Protein AF-A0A965KI05-F1 (afdb_monomer)

Foldseek 3Di:
DAEAEEDQADEAEDEDEADADAFAEEEHEYEAAQRFEYEYEYAADDCCDHLNLCWALFFDRRVHAYEYEYAQFPDDGDGRYYFYFYNHPPFTAFFFFWFDAALAQLHTFSQSYFYYNHRPDPHDATWHAGGGRGDRGTIDHRDPSNADDELDAAESGAYEDADAEREDPAAYEYQEYEYHPQYEYEYEAQHEYEHRRLHYAYAAPYAYEYAHEEDEYASNHIAHEYEPLDEYEYLHAYHHASAAPRLHHREEYAHAYEYEQAANAHPDPPCRLVGEHHRAHEYGFRAHEYEYRRAECSDPAAHHYFFAQHGEYAQQQHEHHYAAYAGPDQAARGGEEYEHPHHAYEYEYAYEPDEHEANYEYAERYEYEYHYEEEYEYAYDYHHQEAYEYYYHEYEDAHHAAPQNYQAYEYANYEYEDDPAPHPDDDPHRYHPNHYYHHHNYHYYYHHHD

Mean predicted aligned error: 5.07 Å

Secondary structure (DSSP, 8-state):
-EEEE--SSS-EEEEE------SSEEEEEEE-BTTB-EEEEE---BTTBGGGGGG-SSS-----EEEEEETTTTSPS-TT-EEEEE--TTTSEEPBS--BPTTSTTB-BEEEEEEESSSS---SEEEE-SSSSEE-S--EEPPGGGS-STT---TT-EEEE-SSEEEE-S-B--SEEEE-TT-EEEEEEEEEE--SS-EEEE-TT-EEEEEEEEEEEETTSPPEEEEESSEEEE-SEEEEE--TTTT-EEEEEESSSEEEEEPPPPSSTT-TT------BSEEEE-SEEEEEESSTTSSPTTEEEEEBTTEEEE-TT-EEEEEEEE-S--STT-B-EEE-SSS-EEEEEEE-SS-EEE-SEEEESEEEEEEESSPEEE-S--EE-S-EEEESSEEEEETT--BTT-S-EEEES-EEEEE-SSSS---S--B-TTS-EEEES-EEEEE---

Sequence (450 aa):
NINLFGNESVAVTETFAIPTLNRGYSVFTVTAKAGAPANLLFTNSSQGTGFAAAQNNSTGPTGVSVLFRGTNLGQAAGNGVATISDTGPTNGFLFNGQGGANGTSTKGILPWALVDATVTGSGTSFATGDGTTFTSAILRPLAAGEYGTANAFAVNTNVLLNSGTTTVAAGVNPNSITIDSSAGLTIGSLQQVSLSSGGILVRSGSTSTIAGGVINQTSGFSPLNIWTLGNLTIGSTFNGGNGTSNAAVGFVKAGDGTLTLSTPTSGIAGLTAMGVNTMSGQTVINGGTLKLNGGTNTLAANNYLEVGLGGSLDLNGTSQYVFGLFTDGAVAGAGGTITSSAGTGNLVVNQDNTGRNWAGTISGSVNFTRSGQSTLTVYSPQTYTGATLLNAGTTTLRDAAKISGTSSIDLNYATLTLDNNVGTTDLADRVNDAAPIALRGATFNFTGRA

Structure (mmCIF, N/CA/C/O backbone):
data_AF-A0A965KI05-F1
#
_entry.id   AF-A0A965KI05-F1
#
loop_
_atom_site.group_PDB
_atom_site.id
_atom_site.type_symbol
_atom_site.label_atom_id
_atom_site.label_alt_id
_atom_site.label_comp_id
_atom_site.label_asym_id
_atom_site.label_entity_id
_atom_site.label_seq_id
_atom_site.pdbx_PDB_ins_code
_atom_site.Cartn_x
_atom_site.Cartn_y
_atom_site.Cartn_z
_atom_site.occupancy
_atom_site.B_iso_or_equiv
_atom_site.auth_seq_id
_atom_site.auth_comp_id
_atom_site.auth_asym_id
_atom_site.auth_atom_id
_atom_site.pdbx_PDB_model_num
ATOM 1 N N . ASN A 1 1 ? 1.522 -15.890 -3.609 1.00 90.12 1 ASN A N 1
ATOM 2 C CA . ASN A 1 1 ? 2.816 -16.035 -4.316 1.00 90.12 1 ASN A CA 1
ATOM 3 C C . ASN A 1 1 ? 2.736 -17.165 -5.321 1.00 90.12 1 ASN A C 1
ATOM 5 O O . ASN A 1 1 ? 2.170 -18.198 -4.989 1.00 90.12 1 ASN A O 1
ATOM 9 N N . ILE A 1 2 ? 3.302 -16.973 -6.512 1.00 92.31 2 ILE A N 1
ATOM 10 C CA . ILE A 1 2 ? 3.438 -17.996 -7.559 1.00 92.31 2 ILE A CA 1
ATOM 11 C C . ILE A 1 2 ? 4.925 -18.182 -7.854 1.00 92.31 2 ILE A C 1
ATOM 13 O O . ILE A 1 2 ? 5.647 -17.200 -8.018 1.00 92.31 2 ILE A O 1
ATOM 17 N N . ASN A 1 3 ? 5.377 -19.435 -7.912 1.00 96.81 3 ASN A N 1
ATOM 18 C CA . ASN A 1 3 ? 6.750 -19.790 -8.258 1.00 96.81 3 ASN A CA 1
ATOM 19 C C . ASN A 1 3 ? 6.729 -20.798 -9.408 1.00 96.81 3 ASN A C 1
ATOM 21 O O . ASN A 1 3 ? 6.252 -21.917 -9.230 1.00 96.81 3 ASN A O 1
ATOM 25 N N . LEU A 1 4 ? 7.248 -20.400 -10.567 1.00 97.75 4 LEU A N 1
ATOM 26 C CA . LEU A 1 4 ? 7.438 -21.273 -11.721 1.00 97.75 4 LEU A CA 1
ATOM 27 C C . LEU A 1 4 ? 8.923 -21.606 -11.849 1.00 97.75 4 LEU A C 1
ATOM 29 O O . LEU A 1 4 ? 9.754 -20.706 -11.982 1.00 97.75 4 LEU A O 1
ATOM 33 N N . PHE A 1 5 ? 9.257 -22.892 -11.829 1.00 97.88 5 PHE A N 1
ATOM 34 C CA . PHE A 1 5 ? 10.624 -23.372 -12.008 1.00 97.88 5 PHE A CA 1
ATOM 35 C C . PHE A 1 5 ? 10.773 -24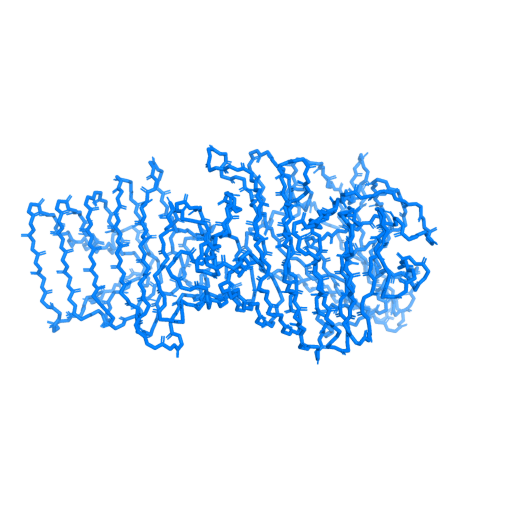.005 -13.392 1.00 97.88 5 PHE A C 1
ATOM 37 O O . PHE A 1 5 ? 10.074 -24.956 -13.730 1.00 97.88 5 PHE A O 1
ATOM 44 N N . GLY A 1 6 ? 11.680 -23.451 -14.192 1.00 96.56 6 GLY A N 1
ATOM 45 C CA . GLY A 1 6 ? 12.034 -23.945 -15.516 1.00 96.56 6 GLY A CA 1
ATOM 46 C C . GLY A 1 6 ? 12.853 -25.234 -15.480 1.00 96.56 6 GLY A C 1
ATOM 47 O O . GLY A 1 6 ? 13.275 -25.712 -14.425 1.00 96.56 6 GLY A O 1
ATOM 48 N N . ASN A 1 7 ? 13.116 -25.769 -16.669 1.00 96.25 7 ASN A N 1
ATOM 49 C CA . ASN A 1 7 ? 13.868 -26.999 -16.892 1.00 96.25 7 ASN A CA 1
ATOM 50 C C . ASN A 1 7 ? 15.165 -26.699 -17.668 1.00 96.25 7 ASN A C 1
ATOM 52 O O . ASN A 1 7 ? 15.206 -25.748 -18.437 1.00 96.25 7 ASN A O 1
ATOM 56 N N . GLU A 1 8 ? 16.225 -27.488 -17.472 1.00 96.75 8 GLU A N 1
ATOM 57 C CA . GLU A 1 8 ? 17.513 -27.280 -18.163 1.00 96.75 8 GLU A CA 1
ATOM 58 C C . GLU A 1 8 ? 17.476 -27.602 -19.665 1.00 96.75 8 GLU A C 1
ATOM 60 O O . GLU A 1 8 ? 18.323 -27.121 -20.404 1.00 96.75 8 GLU A O 1
ATOM 65 N N . SER A 1 9 ? 16.546 -28.435 -20.134 1.00 95.94 9 SER A N 1
ATOM 66 C CA . SER A 1 9 ? 16.576 -28.997 -21.494 1.00 95.94 9 SER A CA 1
ATOM 67 C C . SER A 1 9 ? 15.331 -28.699 -22.325 1.00 95.94 9 SER A C 1
ATOM 69 O O . SER A 1 9 ? 15.387 -28.794 -23.548 1.00 95.94 9 SER A O 1
ATOM 71 N N . VAL A 1 10 ? 14.206 -28.362 -21.691 1.00 96.81 10 VAL A N 1
ATOM 72 C CA . VAL A 1 10 ? 12.924 -28.139 -22.375 1.00 96.81 10 VAL A CA 1
ATOM 73 C C . VAL A 1 10 ? 12.319 -26.814 -21.934 1.00 96.81 10 VAL A C 1
ATOM 75 O O . VAL A 1 10 ? 12.342 -26.475 -20.753 1.00 96.81 10 VAL A O 1
ATOM 78 N N . ALA A 1 11 ? 11.748 -26.074 -22.885 1.00 97.19 11 ALA A N 1
ATOM 79 C CA . ALA A 1 11 ? 10.991 -24.868 -22.585 1.00 97.19 11 ALA A CA 1
ATOM 80 C C . ALA A 1 11 ? 9.791 -25.201 -21.686 1.00 97.19 11 ALA A C 1
ATOM 82 O O . ALA A 1 11 ? 8.966 -26.047 -22.029 1.00 97.19 11 ALA A O 1
ATOM 83 N N . VAL A 1 12 ? 9.674 -24.512 -20.553 1.00 98.00 12 VAL A N 1
ATOM 84 C CA . VAL A 1 12 ? 8.514 -24.635 -19.661 1.00 98.00 12 VAL A CA 1
ATOM 85 C C . VAL A 1 12 ? 7.576 -23.474 -19.941 1.00 98.00 12 VAL A C 1
ATOM 87 O O . VAL A 1 12 ? 8.007 -22.326 -19.926 1.00 98.00 12 VAL A O 1
ATOM 90 N N . THR A 1 13 ? 6.300 -23.752 -20.195 1.00 96.56 13 THR A N 1
ATOM 91 C CA . THR A 1 13 ? 5.268 -22.717 -20.320 1.00 96.56 13 THR A CA 1
ATOM 92 C C . THR A 1 13 ? 4.086 -23.099 -19.451 1.00 96.56 13 THR A C 1
ATOM 94 O O . THR A 1 13 ? 3.491 -24.149 -19.668 1.00 96.56 13 THR A O 1
ATOM 97 N N . GLU A 1 14 ? 3.761 -22.248 -18.484 1.00 95.56 14 GLU A N 1
ATOM 98 C CA . GLU A 1 14 ? 2.565 -22.380 -17.657 1.00 95.56 14 GLU A CA 1
ATOM 99 C C . GLU A 1 14 ? 1.555 -21.317 -18.071 1.00 95.56 14 GLU A C 1
ATOM 101 O O . GLU A 1 14 ? 1.920 -20.156 -18.273 1.00 95.56 14 GLU A O 1
ATOM 106 N N . THR A 1 15 ? 0.292 -21.717 -18.213 1.00 92.00 15 THR A N 1
ATOM 107 C CA . THR A 1 15 ? -0.763 -20.840 -18.721 1.00 92.00 15 THR A CA 1
ATOM 108 C C . THR A 1 15 ? -1.896 -20.746 -17.716 1.00 92.00 15 THR A C 1
ATOM 110 O O . THR A 1 15 ? -2.612 -21.716 -17.481 1.00 92.00 15 THR A O 1
ATOM 113 N N . PHE A 1 16 ? -2.108 -19.553 -17.168 1.00 84.38 16 PHE A N 1
ATOM 114 C CA . PHE A 1 16 ? -3.215 -19.276 -16.268 1.00 84.38 16 PHE A CA 1
ATOM 115 C C . PHE A 1 16 ? -4.306 -18.458 -16.963 1.00 84.38 16 PHE A C 1
ATOM 117 O O . PHE A 1 16 ? -4.055 -17.562 -17.777 1.00 84.38 16 PHE A O 1
ATOM 124 N N . ALA A 1 17 ? -5.552 -18.726 -16.576 1.00 80.25 17 ALA A N 1
ATOM 125 C CA . ALA A 1 17 ? -6.593 -17.712 -16.665 1.00 80.25 17 ALA A CA 1
ATOM 126 C C . ALA A 1 17 ? -6.275 -16.558 -15.690 1.00 80.25 17 ALA A C 1
ATOM 128 O O . ALA A 1 17 ? -5.308 -16.612 -14.930 1.00 80.25 17 ALA A O 1
ATOM 129 N N . ILE A 1 18 ? -7.086 -15.501 -15.697 1.00 71.50 18 ILE A N 1
ATOM 130 C CA . ILE A 1 18 ? -6.883 -14.347 -14.814 1.00 71.50 18 ILE A CA 1
ATOM 131 C C . ILE A 1 18 ? -6.844 -14.797 -13.340 1.00 71.50 18 ILE A C 1
ATOM 133 O O . ILE A 1 18 ? -7.847 -15.330 -12.856 1.00 71.50 18 ILE A O 1
ATOM 137 N N . PRO A 1 19 ? -5.755 -14.555 -12.588 1.00 74.06 19 PRO A N 1
ATOM 138 C CA . PRO A 1 19 ? -5.776 -14.778 -11.153 1.00 74.06 19 PRO A CA 1
ATOM 139 C C . PRO A 1 19 ? -6.626 -13.696 -10.474 1.00 74.06 19 PRO A C 1
ATOM 141 O O . PRO A 1 19 ? -6.437 -12.497 -10.696 1.00 74.06 19 PRO A O 1
ATOM 144 N N . THR A 1 20 ? -7.541 -14.114 -9.601 1.00 77.06 20 THR A N 1
ATOM 145 C CA . THR A 1 20 ? -8.181 -13.201 -8.648 1.00 77.06 20 THR A CA 1
ATOM 146 C C . THR A 1 20 ? -7.213 -12.971 -7.497 1.00 77.06 20 THR A C 1
ATOM 148 O O . THR A 1 20 ? -6.913 -13.894 -6.740 1.00 77.06 20 THR A O 1
ATOM 151 N N . LEU A 1 21 ? -6.709 -11.746 -7.378 1.00 81.00 21 LEU A N 1
ATOM 152 C CA . LEU A 1 21 ? -5.860 -11.332 -6.269 1.00 81.00 21 LEU A CA 1
ATOM 153 C C . LEU A 1 21 ? -6.670 -10.451 -5.319 1.00 81.00 21 LEU A C 1
ATOM 155 O O . LEU A 1 21 ? -7.290 -9.476 -5.747 1.00 81.00 21 LEU A O 1
ATOM 159 N N . ASN A 1 22 ? -6.638 -10.803 -4.038 1.00 81.25 22 ASN A N 1
ATOM 160 C CA . ASN A 1 22 ? -7.135 -9.961 -2.954 1.00 81.25 22 ASN A CA 1
ATOM 161 C C . ASN A 1 22 ? -6.097 -8.891 -2.594 1.00 81.25 22 ASN A C 1
ATOM 163 O O . ASN A 1 22 ? -4.922 -9.033 -2.956 1.00 81.25 22 ASN A O 1
ATOM 167 N N . ARG A 1 23 ? -6.515 -7.859 -1.846 1.00 86.69 23 ARG A N 1
ATOM 168 C CA . ARG A 1 23 ? -5.597 -6.855 -1.281 1.00 86.69 23 ARG A CA 1
ATOM 169 C C . ARG A 1 23 ? -4.474 -7.537 -0.496 1.00 86.69 23 ARG A C 1
ATOM 171 O O . ARG A 1 23 ? -4.672 -8.560 0.162 1.00 86.69 23 ARG A O 1
ATOM 178 N N . GLY A 1 24 ? -3.272 -6.996 -0.648 1.00 87.75 24 GLY A N 1
ATOM 179 C CA . GLY A 1 24 ? -2.014 -7.562 -0.179 1.00 87.75 24 GLY A CA 1
ATOM 180 C C . GLY A 1 24 ? -0.893 -7.465 -1.215 1.00 87.75 24 GLY A C 1
ATOM 181 O O . GLY A 1 24 ? -1.073 -6.980 -2.339 1.00 87.75 24 GLY A O 1
ATOM 182 N N . TYR A 1 25 ? 0.290 -7.934 -0.820 1.00 90.62 25 TYR A N 1
ATOM 183 C CA . TYR A 1 25 ? 1.478 -7.968 -1.665 1.00 90.62 25 TYR A CA 1
ATOM 184 C C . TYR A 1 25 ? 1.738 -9.377 -2.207 1.00 90.62 25 TYR A C 1
ATOM 186 O O . TYR A 1 25 ? 2.033 -10.310 -1.460 1.00 90.62 25 TYR A O 1
ATOM 194 N N . SER A 1 26 ? 1.617 -9.541 -3.526 1.00 91.62 26 SER A N 1
ATOM 195 C CA . SER A 1 26 ? 1.831 -10.820 -4.210 1.00 91.62 26 SER A CA 1
ATOM 196 C C . SER A 1 26 ? 3.126 -10.826 -5.008 1.00 91.62 26 SER A C 1
ATOM 198 O O . SER A 1 26 ? 3.399 -9.900 -5.764 1.00 91.62 26 SER A O 1
ATOM 200 N N . VAL A 1 27 ? 3.890 -11.916 -4.916 1.00 95.31 27 VAL A N 1
ATOM 201 C CA . VAL A 1 27 ? 5.111 -12.105 -5.711 1.00 95.31 27 VAL A CA 1
ATOM 202 C C . VAL A 1 27 ? 4.936 -13.252 -6.703 1.00 95.31 27 VAL A C 1
ATOM 204 O O . VAL A 1 27 ? 4.543 -14.360 -6.323 1.00 95.31 27 VAL A O 1
ATOM 207 N N . PHE A 1 28 ? 5.255 -12.985 -7.967 1.00 96.44 28 PHE A N 1
ATOM 208 C CA . PHE A 1 28 ? 5.326 -13.954 -9.057 1.00 96.44 28 PHE A CA 1
ATOM 209 C C . PHE A 1 28 ? 6.792 -14.107 -9.452 1.00 96.44 28 PHE A C 1
ATOM 211 O O . PHE A 1 28 ? 7.393 -13.171 -9.974 1.00 96.44 28 PHE A O 1
ATOM 218 N N . THR A 1 29 ? 7.370 -15.276 -9.179 1.00 98.50 29 THR A N 1
ATOM 219 C CA . THR A 1 29 ? 8.773 -15.583 -9.481 1.00 98.50 29 THR A CA 1
ATOM 220 C C . THR A 1 29 ? 8.844 -16.640 -10.575 1.00 98.50 29 THR A C 1
ATOM 222 O O . THR A 1 29 ? 8.369 -17.758 -10.381 1.00 98.50 29 THR A O 1
ATOM 225 N N . VAL A 1 30 ? 9.468 -16.316 -11.706 1.00 98.56 30 VAL A N 1
ATOM 226 C CA . VAL A 1 30 ? 9.721 -17.265 -12.799 1.00 98.56 30 VAL A CA 1
ATOM 227 C C . VAL A 1 30 ? 11.221 -17.516 -12.916 1.00 98.56 30 VAL A C 1
ATOM 229 O O . VAL A 1 30 ? 12.001 -16.621 -13.223 1.00 98.56 30 VAL A O 1
ATOM 232 N N . THR A 1 31 ? 11.646 -18.744 -12.652 1.00 98.50 31 THR A N 1
ATOM 233 C CA . THR A 1 31 ? 13.062 -19.123 -12.640 1.00 98.50 31 THR A CA 1
ATOM 234 C C . THR A 1 31 ? 13.382 -19.931 -13.887 1.00 98.50 31 THR A C 1
ATOM 236 O O . THR A 1 31 ? 13.145 -21.135 -13.911 1.00 98.50 31 THR A O 1
ATOM 239 N N . ALA A 1 32 ? 13.937 -19.294 -14.916 1.00 98.31 32 ALA A N 1
ATOM 240 C CA . ALA A 1 32 ? 14.475 -20.011 -16.072 1.00 98.31 32 ALA A CA 1
ATOM 241 C C . ALA A 1 32 ? 15.836 -20.643 -15.750 1.00 98.31 32 ALA A C 1
ATOM 243 O O . ALA A 1 32 ? 16.557 -20.185 -14.857 1.00 98.31 32 ALA A O 1
ATOM 244 N N . LYS A 1 33 ? 16.170 -21.700 -16.488 1.00 97.94 33 LYS A N 1
ATOM 245 C CA . LYS A 1 33 ? 17.423 -22.450 -16.375 1.00 97.94 33 LYS A CA 1
ATOM 246 C C . LYS A 1 33 ? 18.311 -22.193 -17.588 1.00 97.94 33 LYS A C 1
ATOM 248 O O . LYS A 1 33 ? 17.827 -21.715 -18.608 1.00 97.94 33 LYS A O 1
ATOM 253 N N . ALA A 1 34 ? 19.608 -22.475 -17.484 1.00 97.12 34 ALA A N 1
ATOM 254 C CA . ALA A 1 34 ? 20.578 -22.016 -18.478 1.00 97.12 34 ALA A CA 1
ATOM 255 C C . ALA A 1 34 ? 20.298 -22.563 -19.885 1.00 97.12 34 ALA A C 1
ATOM 257 O O . ALA A 1 34 ? 20.545 -21.857 -20.856 1.00 97.12 34 ALA A O 1
ATOM 258 N N . GLY A 1 35 ? 19.772 -23.786 -20.006 1.00 96.56 35 GLY A N 1
ATOM 259 C CA . GLY A 1 35 ? 19.535 -24.418 -21.306 1.00 96.56 35 GLY A CA 1
ATOM 260 C C . GLY A 1 35 ? 18.137 -24.246 -21.917 1.00 96.56 35 GLY A C 1
ATOM 261 O O . GLY A 1 35 ? 17.963 -24.666 -23.059 1.00 96.56 35 GLY A O 1
ATOM 262 N N . ALA A 1 36 ? 17.161 -23.625 -21.234 1.00 97.81 36 ALA A N 1
ATOM 263 C CA . ALA A 1 36 ? 15.820 -23.400 -21.799 1.00 97.81 36 ALA A CA 1
ATOM 264 C C . ALA A 1 36 ? 15.037 -22.239 -21.133 1.00 97.81 36 ALA A C 1
ATOM 266 O O . ALA A 1 36 ? 15.302 -21.898 -19.975 1.00 97.81 36 ALA A O 1
ATOM 267 N N . PRO A 1 37 ? 14.056 -21.625 -21.830 1.00 98.12 37 PRO A N 1
ATOM 268 C CA . PRO A 1 37 ? 13.203 -20.582 -21.255 1.00 98.12 37 PRO A CA 1
ATOM 269 C C . PRO A 1 37 ? 12.167 -21.127 -20.261 1.00 98.12 37 PRO A C 1
ATOM 271 O O . PRO A 1 37 ? 11.767 -22.294 -20.315 1.00 98.12 37 PRO A O 1
ATOM 274 N N . ALA A 1 38 ? 11.669 -20.236 -19.400 1.00 98.44 38 ALA A N 1
ATOM 275 C CA . ALA A 1 38 ? 10.482 -20.467 -18.577 1.00 98.44 38 ALA A CA 1
ATOM 276 C C . ALA A 1 38 ? 9.474 -19.329 -18.786 1.00 98.44 38 ALA A C 1
ATOM 278 O O . ALA A 1 38 ? 9.802 -18.164 -18.577 1.00 98.44 38 ALA A O 1
ATOM 279 N N . ASN A 1 39 ? 8.250 -19.659 -19.185 1.00 97.62 39 ASN A N 1
ATOM 280 C CA . ASN A 1 39 ? 7.240 -18.694 -19.595 1.00 97.62 39 ASN A CA 1
ATOM 281 C C . ASN A 1 39 ? 6.003 -18.813 -18.709 1.00 97.62 39 ASN A C 1
ATOM 283 O O . ASN A 1 39 ? 5.426 -19.890 -18.572 1.00 97.62 39 ASN A O 1
ATOM 287 N N . LEU A 1 40 ? 5.587 -17.693 -18.135 1.00 95.56 40 LEU A N 1
ATOM 288 C CA . LEU A 1 40 ? 4.322 -17.553 -17.438 1.00 95.56 40 LEU A CA 1
ATOM 289 C C . LEU A 1 40 ? 3.376 -16.729 -18.309 1.00 95.56 40 LEU A C 1
ATOM 291 O O . LEU A 1 40 ? 3.633 -15.555 -18.585 1.00 95.56 40 LEU A O 1
ATOM 295 N N . LEU A 1 41 ? 2.288 -17.354 -18.737 1.00 93.00 41 LEU A N 1
ATOM 296 C CA . LEU A 1 41 ? 1.328 -16.764 -19.652 1.00 93.00 41 LEU A CA 1
ATOM 297 C C . LEU A 1 41 ? -0.029 -16.587 -18.975 1.00 93.00 41 LEU A C 1
ATOM 299 O O . LEU A 1 41 ? -0.622 -17.547 -18.492 1.00 93.00 41 LEU A O 1
ATOM 303 N N . PHE A 1 42 ? -0.551 -15.367 -18.991 1.00 89.12 42 PHE A N 1
ATOM 304 C CA . PHE A 1 42 ? -1.954 -15.090 -18.699 1.00 89.12 42 PHE A CA 1
ATOM 305 C C . PHE A 1 42 ? -2.740 -14.990 -20.012 1.00 89.12 42 PHE A C 1
ATOM 307 O O . PHE A 1 42 ? -2.183 -14.621 -21.045 1.00 89.12 42 PHE A O 1
ATOM 314 N N . THR A 1 43 ? -4.015 -15.381 -20.010 1.00 82.06 43 THR A N 1
ATOM 315 C CA . THR A 1 43 ? -4.791 -15.556 -21.259 1.00 82.06 43 THR A CA 1
ATOM 316 C C . THR A 1 43 ? -6.118 -14.815 -21.309 1.00 82.06 43 THR A C 1
ATOM 318 O O . THR A 1 43 ? -6.868 -15.030 -22.252 1.00 82.06 43 THR A O 1
ATOM 321 N N . ASN A 1 44 ? -6.450 -13.952 -20.338 1.00 68.44 44 ASN A N 1
ATOM 322 C CA . ASN A 1 44 ? -7.786 -13.341 -20.297 1.00 68.44 44 ASN A CA 1
ATOM 323 C C . ASN A 1 44 ? -7.902 -11.970 -19.597 1.00 68.44 44 ASN A C 1
ATOM 325 O O . ASN A 1 44 ? -9.029 -11.585 -19.303 1.00 68.44 44 ASN A O 1
ATOM 329 N N . SER A 1 45 ? -6.839 -11.198 -19.307 1.00 61.38 45 SER A N 1
ATOM 330 C CA . SER A 1 45 ? -7.043 -9.923 -18.583 1.00 61.38 45 SER A CA 1
ATOM 331 C C . SER A 1 45 ? -7.979 -8.966 -19.332 1.00 61.38 45 SER A C 1
ATOM 333 O O . SER A 1 45 ? -7.687 -8.529 -20.444 1.00 61.38 45 SER A O 1
ATOM 335 N N . SER A 1 46 ? -9.103 -8.613 -18.705 1.00 53.00 46 SER A N 1
ATOM 336 C CA . SER A 1 46 ? -10.057 -7.617 -19.202 1.00 53.00 46 SER A CA 1
ATOM 337 C C . SER A 1 46 ? -10.082 -6.411 -18.264 1.00 53.00 46 SER A C 1
ATOM 339 O O . SER A 1 46 ? -9.849 -6.566 -17.067 1.00 53.00 46 SER A O 1
ATOM 341 N N . GLN A 1 47 ? -10.413 -5.220 -18.777 1.00 54.06 47 GLN A N 1
ATOM 342 C CA . GLN A 1 47 ? -10.430 -3.956 -18.016 1.00 54.06 47 GLN A CA 1
ATOM 343 C C . GLN A 1 47 ? -11.340 -3.957 -16.763 1.00 54.06 47 GLN A C 1
ATOM 345 O O . GLN A 1 47 ? -11.248 -3.047 -15.944 1.00 54.06 47 GLN A O 1
ATOM 350 N N . GLY A 1 48 ? -12.207 -4.962 -16.590 1.00 54.22 48 GLY A N 1
ATOM 351 C CA . GLY A 1 48 ? -13.116 -5.087 -15.445 1.00 54.22 48 GLY A CA 1
ATOM 352 C C . GLY A 1 48 ? -12.771 -6.196 -14.444 1.00 54.22 48 GLY A C 1
ATOM 353 O O . GLY A 1 48 ? -13.471 -6.330 -13.446 1.00 54.22 48 GLY A O 1
ATOM 354 N N . THR A 1 49 ? -11.737 -7.012 -14.685 1.00 54.47 49 THR A N 1
ATOM 355 C CA . THR A 1 49 ? -11.447 -8.212 -13.875 1.00 54.47 49 THR A CA 1
ATOM 356 C C . THR A 1 49 ? -9.945 -8.454 -13.711 1.00 54.47 49 THR A C 1
ATOM 358 O O . THR A 1 49 ? -9.173 -8.232 -14.642 1.00 54.47 49 THR A O 1
ATOM 361 N N . GLY A 1 50 ? -9.517 -8.987 -12.564 1.00 61.16 50 GLY A N 1
ATOM 362 C CA . GLY A 1 50 ? -8.121 -9.383 -12.336 1.00 61.16 50 GLY A CA 1
ATOM 363 C C . GLY A 1 50 ? -7.158 -8.229 -12.101 1.00 61.16 50 GLY A C 1
ATOM 364 O O . GLY A 1 50 ? -7.478 -7.281 -11.392 1.00 61.16 50 GLY A O 1
ATOM 365 N N . PHE A 1 51 ? -5.979 -8.304 -12.727 1.00 65.00 51 PHE A N 1
ATOM 366 C CA . PHE A 1 51 ? -4.917 -7.298 -12.631 1.00 65.00 51 PHE A CA 1
ATOM 367 C C . PHE A 1 51 ? -5.368 -5.887 -13.045 1.00 65.00 51 PHE A C 1
ATOM 369 O O . PHE A 1 51 ? -4.988 -4.910 -12.408 1.00 65.00 51 PHE A O 1
ATOM 376 N N . ALA A 1 52 ? -6.223 -5.766 -14.066 1.00 55.62 52 ALA A N 1
ATOM 377 C CA . ALA A 1 52 ? -6.708 -4.468 -14.545 1.00 55.62 52 ALA A CA 1
ATOM 378 C C . ALA A 1 52 ? -7.745 -3.821 -13.603 1.00 55.62 52 ALA A C 1
ATOM 380 O O . ALA A 1 52 ? -7.903 -2.601 -13.601 1.00 55.62 52 ALA A O 1
ATOM 381 N N . ALA A 1 53 ? -8.408 -4.613 -12.750 1.00 57.56 53 ALA A N 1
ATOM 382 C CA . ALA A 1 53 ? -9.305 -4.104 -11.712 1.00 57.56 53 ALA A CA 1
ATOM 383 C C . ALA A 1 53 ? -8.550 -3.566 -10.484 1.00 57.56 53 ALA A C 1
ATOM 385 O O . ALA A 1 53 ? -9.171 -2.984 -9.600 1.00 57.56 53 ALA A O 1
ATOM 386 N N . ALA A 1 54 ? -7.220 -3.702 -10.415 1.00 58.03 54 ALA A N 1
ATOM 387 C CA . ALA A 1 54 ? -6.433 -3.245 -9.271 1.00 58.03 54 ALA A CA 1
ATOM 388 C C . ALA A 1 54 ? -6.598 -1.745 -8.969 1.00 58.03 54 ALA A C 1
ATOM 390 O O . ALA A 1 54 ? -6.336 -1.324 -7.844 1.00 58.03 54 ALA A O 1
ATOM 391 N N . GLN A 1 55 ? -7.028 -0.935 -9.946 1.00 62.56 55 GLN A N 1
ATOM 392 C CA . GLN A 1 55 ? -6.926 0.523 -9.862 1.00 62.56 55 GLN A CA 1
ATOM 393 C C . GLN A 1 55 ? -8.036 1.319 -10.564 1.00 62.56 55 GLN A C 1
ATOM 395 O O . GLN A 1 55 ? -7.851 2.509 -10.819 1.00 62.56 55 GLN A O 1
ATOM 400 N N . ASN A 1 56 ? -9.182 0.724 -10.903 1.00 59.50 56 ASN A N 1
ATOM 401 C CA . ASN A 1 56 ? -10.253 1.542 -11.477 1.00 59.50 56 ASN A CA 1
ATOM 402 C C . ASN A 1 56 ? -10.888 2.460 -10.407 1.00 59.50 56 ASN A C 1
ATOM 404 O O . ASN A 1 56 ? -10.895 2.158 -9.214 1.00 59.50 56 ASN A O 1
ATOM 408 N N . ASN A 1 57 ? -11.404 3.610 -10.840 1.00 55.94 57 ASN A N 1
ATOM 409 C CA . ASN A 1 57 ? -12.103 4.592 -10.000 1.00 55.94 57 ASN A CA 1
ATOM 410 C C . ASN A 1 57 ? -13.601 4.257 -9.817 1.00 55.94 57 ASN A C 1
ATOM 412 O O . ASN A 1 57 ? -14.383 5.111 -9.398 1.00 55.94 57 ASN A O 1
ATOM 416 N N . SER A 1 58 ? -14.005 3.032 -10.166 1.00 58.06 58 SER A N 1
ATOM 417 C CA . SER A 1 58 ? -15.393 2.565 -10.156 1.00 58.06 58 SER A CA 1
ATOM 418 C C . SER A 1 58 ? -15.637 1.579 -9.005 1.00 58.06 58 SER A C 1
ATOM 420 O O . SER A 1 58 ? -14.883 1.554 -8.034 1.00 58.06 58 SER A O 1
ATOM 422 N N . THR A 1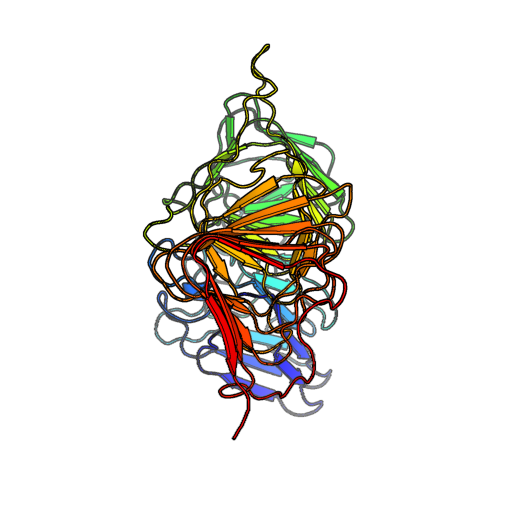 59 ? -16.716 0.798 -9.053 1.00 55.81 59 THR A N 1
ATOM 423 C CA . THR A 1 59 ? -17.048 -0.195 -8.025 1.00 55.81 59 THR A CA 1
ATOM 424 C C . THR A 1 59 ? -16.228 -1.479 -8.193 1.00 55.81 59 THR A C 1
ATOM 426 O O . THR A 1 59 ? -16.112 -2.025 -9.286 1.00 55.81 59 THR A O 1
ATOM 429 N N . GLY A 1 60 ? -15.680 -1.987 -7.085 1.00 59.34 60 GLY A N 1
ATOM 430 C CA . GLY A 1 60 ? -14.930 -3.249 -7.039 1.00 59.34 60 GLY A CA 1
ATOM 431 C C . GLY A 1 60 ? -13.413 -3.225 -7.316 1.00 59.34 60 GLY A C 1
ATOM 432 O O . GLY A 1 60 ? -12.899 -4.295 -7.650 1.00 59.34 60 GLY A O 1
ATOM 433 N N . PRO A 1 61 ? -12.659 -2.108 -7.191 1.00 66.69 61 PRO A N 1
ATOM 434 C CA . PRO A 1 61 ? -11.220 -2.162 -7.395 1.00 66.69 61 PRO A CA 1
ATOM 435 C C . PRO A 1 61 ? -10.537 -2.995 -6.310 1.00 66.69 61 PRO A C 1
ATOM 437 O O . PRO A 1 61 ? -10.816 -2.850 -5.116 1.00 66.69 61 PRO A O 1
ATOM 440 N N . THR A 1 62 ? -9.619 -3.865 -6.727 1.00 75.00 62 THR A N 1
ATOM 441 C CA . THR A 1 62 ? -8.957 -4.807 -5.816 1.00 75.00 62 THR A CA 1
ATOM 442 C C . THR A 1 62 ? -7.763 -4.196 -5.099 1.00 75.00 62 THR A C 1
ATOM 444 O O . THR A 1 62 ? -7.293 -4.804 -4.155 1.00 75.00 62 THR A O 1
ATOM 447 N N . GLY A 1 63 ? -7.261 -3.019 -5.496 1.00 85.44 63 GLY A N 1
ATOM 448 C CA . GLY A 1 63 ? -6.200 -2.300 -4.777 1.00 85.44 63 GLY A CA 1
ATOM 449 C C . GLY A 1 63 ? -4.904 -3.087 -4.579 1.00 85.44 63 GLY A C 1
ATOM 450 O O . GLY A 1 63 ? -4.161 -2.773 -3.658 1.00 85.44 63 GLY A O 1
ATOM 451 N N . VAL A 1 64 ? -4.654 -4.133 -5.372 1.00 88.56 64 VAL A N 1
ATOM 452 C CA . VAL A 1 64 ? -3.555 -5.081 -5.140 1.00 88.56 64 VAL A CA 1
ATOM 453 C C . VAL A 1 64 ? -2.191 -4.504 -5.486 1.00 88.56 64 VAL A C 1
ATOM 455 O O . VAL A 1 64 ? -2.067 -3.553 -6.255 1.00 88.56 64 VAL A O 1
ATOM 458 N N . SER A 1 65 ? -1.143 -5.122 -4.950 1.00 92.94 65 SER A N 1
ATOM 459 C CA . SER A 1 65 ? 0.236 -4.803 -5.302 1.00 92.94 65 SER A CA 1
ATOM 460 C C . SER A 1 65 ? 0.999 -6.064 -5.674 1.00 92.94 65 SER A C 1
ATOM 462 O O . SER A 1 65 ? 0.966 -7.059 -4.947 1.00 92.94 65 SER A O 1
ATOM 464 N N . VAL A 1 66 ? 1.684 -6.035 -6.819 1.00 94.31 66 VAL A N 1
ATOM 465 C CA . VAL A 1 66 ? 2.336 -7.221 -7.385 1.00 94.31 66 VAL A CA 1
ATOM 466 C C . VAL A 1 66 ? 3.806 -6.959 -7.694 1.00 94.31 66 VAL A C 1
ATOM 468 O O . VAL A 1 66 ? 4.156 -5.934 -8.264 1.00 94.31 66 VAL A O 1
ATOM 471 N N . LEU A 1 67 ? 4.673 -7.906 -7.353 1.00 97.06 67 LEU A N 1
ATOM 472 C CA . LEU A 1 67 ? 6.036 -7.970 -7.866 1.00 97.06 67 LEU A CA 1
ATOM 473 C C . LEU A 1 67 ? 6.143 -9.113 -8.874 1.00 97.06 67 LEU A C 1
ATOM 475 O O . LEU A 1 67 ? 5.993 -10.284 -8.516 1.00 97.06 67 LEU A O 1
ATOM 479 N N . PHE A 1 68 ? 6.442 -8.768 -10.120 1.00 97.75 68 PHE A N 1
ATOM 480 C CA . PHE A 1 68 ? 6.821 -9.716 -11.159 1.00 97.75 68 PHE A CA 1
ATOM 481 C C . PHE A 1 68 ? 8.338 -9.811 -11.222 1.00 97.75 68 PHE A C 1
ATOM 483 O O . PHE A 1 68 ? 9.023 -8.809 -11.397 1.00 97.75 68 PHE A O 1
ATOM 490 N N . ARG A 1 69 ? 8.894 -11.008 -11.083 1.00 98.50 69 ARG A N 1
ATOM 491 C CA . ARG A 1 69 ? 10.342 -11.175 -11.123 1.00 98.50 69 ARG A CA 1
ATOM 492 C C . ARG A 1 69 ? 10.758 -12.486 -11.755 1.00 98.50 69 ARG A C 1
ATOM 494 O O . ARG A 1 69 ? 10.020 -13.471 -11.710 1.00 98.50 69 ARG A O 1
ATOM 501 N N . GLY A 1 70 ? 11.948 -12.527 -12.330 1.00 98.50 70 GLY A N 1
ATOM 502 C CA . GLY A 1 70 ? 12.442 -13.763 -12.916 1.00 98.50 70 GLY A CA 1
ATOM 503 C C . GLY A 1 70 ? 13.812 -13.651 -13.549 1.00 98.50 70 GLY A C 1
ATOM 504 O O . GLY A 1 70 ? 14.302 -12.551 -13.767 1.00 98.50 70 GLY A O 1
ATOM 505 N N . THR A 1 71 ? 14.430 -14.795 -13.841 1.00 98.62 71 THR A N 1
ATOM 506 C CA . THR A 1 71 ? 15.770 -14.875 -14.442 1.00 98.62 71 THR A CA 1
ATOM 507 C C . THR A 1 71 ? 15.828 -14.088 -15.755 1.00 98.62 71 THR A C 1
ATOM 509 O O . THR A 1 71 ? 15.193 -14.490 -16.725 1.00 98.62 71 THR A O 1
ATOM 512 N N . ASN A 1 72 ? 16.585 -12.988 -15.812 1.00 98.06 72 ASN A N 1
ATOM 513 C CA . ASN A 1 72 ? 16.715 -12.144 -17.009 1.00 98.06 72 ASN A CA 1
ATOM 514 C C . ASN A 1 72 ? 15.363 -11.646 -17.569 1.00 98.06 72 ASN A C 1
ATOM 516 O O . ASN A 1 72 ? 15.220 -11.470 -18.781 1.00 98.06 72 ASN A O 1
ATOM 520 N N . LEU A 1 73 ? 14.364 -11.443 -16.700 1.00 98.38 73 LEU A N 1
ATOM 521 C CA . LEU A 1 73 ? 13.028 -11.002 -17.107 1.00 98.38 73 LEU A CA 1
ATOM 522 C C . LEU A 1 73 ? 13.077 -9.663 -17.861 1.00 98.38 73 LEU A C 1
ATOM 524 O O . LEU A 1 73 ? 13.795 -8.737 -17.480 1.00 98.38 73 LEU A O 1
ATOM 528 N N . GLY A 1 74 ? 12.275 -9.573 -18.922 1.00 96.56 74 GLY A N 1
ATOM 529 C CA . GLY A 1 74 ? 12.190 -8.417 -19.816 1.00 96.56 74 GLY A CA 1
ATOM 530 C C . GLY A 1 74 ? 12.965 -8.575 -21.125 1.00 96.56 74 GLY A C 1
ATOM 531 O O . GLY A 1 74 ? 12.930 -7.670 -21.954 1.00 96.56 74 GLY A O 1
ATOM 532 N N . GLN A 1 75 ? 13.631 -9.715 -21.325 1.00 96.69 75 GLN A N 1
ATOM 533 C CA . GLN A 1 75 ? 14.260 -10.094 -22.591 1.00 96.69 75 GLN A CA 1
ATOM 534 C C . GLN A 1 75 ? 13.353 -11.009 -23.424 1.00 96.69 75 GLN A C 1
ATOM 536 O O . GLN A 1 75 ? 12.418 -11.619 -22.903 1.00 96.69 75 GLN A O 1
ATOM 541 N N . ALA A 1 76 ? 13.642 -11.122 -24.724 1.00 95.75 76 ALA A N 1
ATOM 542 C CA . ALA A 1 76 ? 12.971 -12.081 -25.599 1.00 95.75 76 ALA A CA 1
ATOM 543 C C . ALA A 1 76 ? 13.183 -13.523 -25.104 1.00 95.75 76 ALA A C 1
ATOM 545 O O . ALA A 1 76 ? 14.254 -13.857 -24.594 1.00 95.75 76 ALA A O 1
ATOM 546 N N . ALA A 1 77 ? 12.168 -14.376 -25.273 1.00 95.81 77 ALA A N 1
ATOM 547 C CA . ALA A 1 77 ? 12.220 -15.763 -24.821 1.00 95.81 77 ALA A CA 1
ATOM 548 C C . ALA A 1 77 ? 13.444 -16.496 -25.396 1.00 95.81 77 ALA A C 1
ATOM 550 O O . ALA A 1 77 ? 13.672 -16.507 -26.605 1.00 95.81 77 ALA A O 1
ATOM 551 N N . GLY A 1 78 ? 14.213 -17.132 -24.516 1.00 97.00 78 GLY A N 1
ATOM 552 C CA . GLY A 1 78 ? 15.432 -17.841 -24.869 1.00 97.00 78 GLY A CA 1
ATOM 553 C C . GLY A 1 78 ? 16.033 -18.575 -23.675 1.00 97.00 78 GLY A C 1
ATOM 554 O O . GLY A 1 78 ? 15.521 -18.527 -22.557 1.00 97.00 78 GLY A O 1
ATOM 555 N N . ASN A 1 79 ? 17.132 -19.272 -23.923 1.00 97.88 79 ASN A N 1
ATOM 556 C CA . ASN A 1 79 ? 17.873 -20.008 -22.906 1.00 97.88 79 ASN A CA 1
ATOM 557 C C . ASN A 1 79 ? 18.249 -19.097 -21.726 1.00 97.88 79 ASN A C 1
ATOM 559 O O . ASN A 1 79 ? 18.831 -18.031 -21.923 1.00 97.88 79 ASN A O 1
ATOM 563 N N . GLY A 1 80 ? 17.889 -19.491 -20.501 1.00 97.88 80 GLY A N 1
ATOM 564 C CA . GLY A 1 80 ? 18.138 -18.679 -19.309 1.00 97.88 80 GLY A CA 1
ATOM 565 C C . GLY A 1 80 ? 17.249 -17.441 -19.168 1.00 97.88 80 GLY A C 1
ATOM 566 O O . GLY A 1 80 ? 17.562 -16.590 -18.337 1.00 97.88 80 GLY A O 1
ATOM 567 N N . VAL A 1 81 ? 16.164 -17.320 -19.940 1.00 98.56 81 VAL A N 1
ATOM 568 C CA . VAL A 1 81 ? 15.247 -16.172 -19.883 1.00 98.56 81 VAL A CA 1
ATOM 569 C C . VAL A 1 81 ? 13.873 -16.591 -19.374 1.00 98.56 81 VAL A C 1
ATOM 571 O O . VAL A 1 81 ? 13.232 -17.508 -19.892 1.00 98.56 81 VAL A O 1
ATOM 574 N N . ALA A 1 82 ? 13.423 -15.889 -18.342 1.00 98.56 82 ALA A N 1
ATOM 575 C CA . ALA A 1 82 ? 12.068 -15.933 -17.837 1.00 98.56 82 ALA A CA 1
ATOM 576 C C . ALA A 1 82 ? 11.193 -14.924 -18.583 1.00 98.56 82 ALA A C 1
ATOM 578 O O . ALA A 1 82 ? 11.600 -13.780 -18.793 1.00 98.56 82 ALA A O 1
ATOM 579 N N . THR A 1 83 ? 9.968 -15.313 -18.923 1.00 98.19 83 THR A N 1
ATOM 580 C CA . THR A 1 83 ? 8.981 -14.401 -19.504 1.00 98.19 83 THR A CA 1
ATOM 581 C C . THR A 1 83 ? 7.696 -14.402 -18.689 1.00 98.19 83 THR A C 1
ATOM 583 O O . THR A 1 83 ? 7.290 -15.423 -18.135 1.00 98.19 83 THR A O 1
ATOM 586 N N . ILE A 1 84 ? 7.072 -13.229 -18.588 1.00 96.12 84 ILE A N 1
ATOM 587 C CA . ILE A 1 84 ? 5.749 -13.037 -17.995 1.00 96.12 84 ILE A CA 1
ATOM 588 C C . ILE A 1 84 ? 4.974 -12.142 -18.955 1.00 96.12 84 ILE A C 1
ATOM 590 O O . ILE A 1 84 ? 5.437 -11.044 -19.257 1.00 96.12 84 ILE A O 1
ATOM 594 N N . SER A 1 85 ? 3.836 -12.606 -19.460 1.00 92.94 85 SER A N 1
ATOM 595 C CA . SER A 1 85 ? 3.024 -11.862 -20.434 1.00 92.94 85 SER A CA 1
ATOM 596 C C . SER A 1 85 ? 1.539 -12.179 -20.275 1.00 92.94 85 SER A C 1
ATOM 598 O O . SER A 1 85 ? 1.182 -13.175 -19.645 1.00 92.94 85 SER A O 1
ATOM 600 N N . ASP A 1 86 ? 0.680 -11.333 -20.844 1.00 89.12 86 ASP A N 1
ATOM 601 C CA . ASP A 1 86 ? -0.763 -11.565 -20.919 1.00 89.12 86 ASP A CA 1
ATOM 602 C C . ASP A 1 86 ? -1.237 -11.472 -22.371 1.00 89.12 86 ASP A C 1
ATOM 604 O O . ASP A 1 86 ? -1.057 -10.457 -23.035 1.00 89.12 86 ASP A O 1
ATOM 608 N N . THR A 1 87 ? -1.840 -12.545 -22.868 1.00 80.56 87 THR A N 1
ATOM 609 C CA . THR A 1 87 ? -2.369 -12.672 -24.235 1.00 80.56 87 THR A CA 1
ATOM 610 C C . THR A 1 87 ? -3.892 -12.602 -24.283 1.00 80.56 87 THR A C 1
ATOM 612 O O . THR A 1 87 ? -4.490 -13.042 -25.263 1.00 80.56 87 THR A O 1
ATOM 615 N N . GLY A 1 88 ? -4.526 -12.050 -23.240 1.00 69.00 88 GLY A N 1
ATOM 616 C CA . GLY A 1 88 ? -5.969 -11.856 -23.155 1.00 69.00 88 GLY A CA 1
ATOM 617 C C . GLY A 1 88 ? -6.583 -11.381 -24.475 1.00 69.00 88 GLY A C 1
ATOM 618 O O . GLY A 1 88 ? -6.017 -10.486 -25.112 1.00 69.00 88 GLY A O 1
ATOM 619 N N . PRO A 1 89 ? -7.742 -11.940 -24.884 1.00 52.28 89 PRO A N 1
ATOM 620 C CA . PRO A 1 89 ? -8.248 -11.921 -26.264 1.00 52.28 89 PRO A CA 1
ATOM 621 C C . PRO A 1 89 ? -8.565 -10.520 -26.799 1.00 52.28 89 PRO A C 1
ATOM 623 O O . PRO A 1 89 ? -8.849 -10.358 -27.984 1.00 52.28 89 PRO A O 1
ATOM 626 N N . THR A 1 90 ? -8.504 -9.508 -25.935 1.00 61.75 90 THR A N 1
ATOM 627 C CA . THR A 1 90 ? -8.848 -8.129 -26.250 1.00 61.75 90 THR A CA 1
ATOM 628 C C . THR A 1 90 ? -7.886 -7.113 -25.636 1.00 61.75 90 THR A C 1
ATOM 630 O O . THR A 1 90 ? -8.373 -6.026 -25.373 1.00 61.75 90 THR A O 1
ATOM 633 N N . ASN A 1 91 ? -6.600 -7.432 -25.361 1.00 68.75 91 ASN A N 1
ATOM 634 C CA . ASN A 1 91 ? -5.440 -6.489 -25.346 1.00 68.75 91 ASN A CA 1
ATOM 635 C C . ASN A 1 91 ? -4.314 -6.763 -24.299 1.00 68.75 91 ASN A C 1
ATOM 637 O O . ASN A 1 91 ? -3.369 -5.980 -24.237 1.00 68.75 91 ASN A O 1
ATOM 641 N N . GLY A 1 92 ? -4.334 -7.832 -23.492 1.00 84.00 92 GLY A N 1
ATOM 642 C CA . GLY A 1 92 ? -3.296 -8.059 -22.459 1.00 84.00 92 GLY A CA 1
ATOM 643 C C . GLY A 1 92 ? -3.346 -7.046 -21.296 1.00 84.00 92 GLY A C 1
ATOM 644 O O . GLY A 1 92 ? -4.426 -6.564 -20.942 1.00 84.00 92 GLY A O 1
ATOM 645 N N . PHE A 1 93 ? -2.201 -6.708 -20.684 1.00 85.94 93 PHE A N 1
ATOM 646 C CA . PHE A 1 93 ? -2.144 -5.783 -19.541 1.00 85.94 93 PHE A CA 1
ATOM 647 C C . PHE A 1 93 ? -2.517 -4.348 -19.948 1.00 85.94 93 PHE A C 1
ATOM 649 O O . PHE A 1 93 ? -1.949 -3.799 -20.890 1.00 85.94 93 PHE A O 1
ATOM 656 N N . LEU A 1 94 ? -3.424 -3.716 -19.197 1.00 86.00 94 LEU A N 1
ATOM 657 C CA . LEU A 1 94 ? -3.811 -2.309 -19.362 1.00 86.00 94 LEU A CA 1
ATOM 658 C C . LEU A 1 94 ? -2.847 -1.387 -18.611 1.00 86.00 94 LEU A C 1
ATOM 660 O O . LEU A 1 94 ? -2.645 -1.571 -17.412 1.00 86.00 94 LEU A O 1
ATOM 664 N N . PHE A 1 95 ? -2.331 -0.358 -19.283 1.00 88.31 95 PHE A N 1
ATOM 665 C CA . PHE A 1 95 ? -1.568 0.696 -18.620 1.00 88.31 95 PHE A CA 1
ATOM 666 C C . PHE A 1 95 ? -2.467 1.756 -17.985 1.00 88.31 95 PHE A C 1
ATOM 668 O O . PHE A 1 95 ? -3.529 2.099 -18.506 1.00 88.31 95 PHE A O 1
ATOM 675 N N . ASN A 1 96 ? -1.993 2.327 -16.879 1.00 86.12 96 ASN A N 1
ATOM 676 C CA . ASN A 1 96 ? -2.663 3.411 -16.171 1.00 86.12 96 ASN A CA 1
ATOM 677 C C . ASN A 1 96 ? -1.966 4.747 -16.448 1.00 86.12 96 ASN A C 1
ATOM 679 O O . ASN A 1 96 ? -0.738 4.853 -16.398 1.00 86.12 96 ASN A O 1
ATOM 683 N N . GLY A 1 97 ? -2.762 5.791 -16.679 1.00 87.50 97 GLY A N 1
ATOM 684 C CA . GLY A 1 97 ? -2.259 7.121 -17.004 1.00 87.50 97 GLY A CA 1
ATOM 685 C C . GLY A 1 97 ? -1.900 7.247 -18.478 1.00 87.50 97 GLY A C 1
ATOM 686 O O . GLY A 1 97 ? -2.783 7.336 -19.326 1.00 87.50 97 GLY A O 1
ATOM 687 N N . GLN A 1 98 ? -0.605 7.316 -18.779 1.00 93.19 98 GLN A N 1
ATOM 688 C CA . GLN A 1 98 ? -0.125 7.518 -20.147 1.00 93.19 98 GLN A CA 1
ATOM 689 C C . GLN A 1 98 ? -0.017 6.210 -20.935 1.00 93.19 98 GLN A C 1
ATOM 691 O O . GLN A 1 98 ? 0.136 5.134 -20.363 1.00 93.19 98 GLN A O 1
ATOM 696 N N . GLY A 1 99 ? -0.064 6.323 -22.265 1.00 91.31 99 GLY A N 1
ATOM 697 C CA . GLY A 1 99 ? 0.058 5.200 -23.200 1.00 91.31 99 GLY A CA 1
ATOM 698 C C . GLY A 1 99 ? 1.102 5.429 -24.293 1.00 91.31 99 GLY A C 1
ATOM 699 O O . GLY A 1 99 ? 0.897 5.036 -25.441 1.00 91.31 99 GLY A O 1
ATOM 700 N N . GLY A 1 100 ? 2.181 6.149 -23.971 1.00 95.56 100 GLY A N 1
ATOM 701 C CA . GLY A 1 100 ? 3.238 6.483 -24.923 1.00 95.56 100 GLY A CA 1
ATOM 702 C C . GLY A 1 100 ? 3.918 5.253 -25.525 1.00 95.56 100 GLY A C 1
ATOM 703 O O . GLY A 1 100 ? 3.936 4.171 -24.934 1.00 95.56 100 GLY A O 1
ATOM 704 N N . ALA A 1 101 ? 4.494 5.434 -26.714 1.00 94.56 101 ALA A N 1
ATOM 705 C CA . ALA A 1 101 ? 5.211 4.387 -27.432 1.00 94.56 101 ALA A CA 1
ATOM 706 C C . ALA A 1 101 ? 6.530 3.996 -26.739 1.00 94.56 101 ALA A C 1
ATOM 708 O O . ALA A 1 101 ? 7.041 4.700 -25.862 1.00 94.56 101 ALA A O 1
ATOM 709 N N . ASN A 1 102 ? 7.101 2.869 -27.162 1.00 95.69 102 ASN A N 1
ATOM 710 C CA . ASN A 1 102 ? 8.380 2.364 -26.661 1.00 95.69 102 ASN A CA 1
ATOM 711 C C . ASN A 1 102 ? 9.494 3.405 -26.839 1.00 95.69 102 ASN A C 1
ATOM 713 O O . ASN A 1 102 ? 9.583 4.050 -27.883 1.00 95.69 102 ASN A O 1
ATOM 717 N N . GLY A 1 103 ? 10.346 3.556 -25.822 1.00 96.25 103 GLY A N 1
ATOM 718 C CA . GLY A 1 103 ? 11.468 4.501 -25.862 1.00 96.25 103 GLY A CA 1
ATOM 719 C C . GLY A 1 103 ? 11.081 5.976 -25.705 1.00 96.25 103 GLY A C 1
ATOM 720 O O . GLY A 1 103 ? 11.922 6.842 -25.926 1.00 96.25 103 GLY A O 1
ATOM 721 N N . THR A 1 104 ? 9.831 6.277 -25.336 1.00 97.62 104 THR A N 1
ATOM 722 C CA . THR A 1 104 ? 9.382 7.647 -25.045 1.00 97.62 104 THR A CA 1
ATOM 723 C C . THR A 1 104 ? 9.243 7.873 -23.544 1.00 97.62 104 THR A C 1
ATOM 725 O O . THR A 1 104 ? 8.876 6.967 -22.797 1.00 97.62 104 THR A O 1
ATOM 728 N N . SER A 1 105 ? 9.465 9.106 -23.086 1.00 97.88 105 SER A N 1
ATOM 729 C CA . SER A 1 105 ? 9.300 9.468 -21.671 1.00 97.88 105 SER A CA 1
ATOM 730 C C . SER A 1 105 ? 7.851 9.385 -21.178 1.00 97.88 105 SER A C 1
ATOM 732 O O . SER A 1 105 ? 7.615 9.426 -19.975 1.00 97.88 105 SER A O 1
ATOM 734 N N . THR A 1 106 ? 6.881 9.253 -22.086 1.00 97.44 106 THR A N 1
ATOM 735 C CA . THR A 1 106 ? 5.452 9.083 -21.790 1.00 97.44 106 THR A CA 1
ATOM 736 C C . THR A 1 106 ? 5.017 7.614 -21.800 1.00 97.44 106 THR A C 1
ATOM 738 O O . THR A 1 106 ? 3.818 7.324 -21.825 1.00 97.44 106 THR A O 1
ATOM 741 N N . LYS A 1 107 ? 5.976 6.675 -21.794 1.00 97.62 107 LYS A N 1
ATOM 742 C CA . LYS A 1 107 ? 5.715 5.234 -21.808 1.00 97.62 107 LYS A CA 1
ATOM 743 C C . LYS A 1 107 ? 4.731 4.827 -20.707 1.00 97.62 107 LYS A C 1
ATOM 745 O O . LYS A 1 107 ? 4.922 5.184 -19.542 1.00 97.62 107 LYS A O 1
ATOM 750 N N . GLY A 1 108 ? 3.709 4.058 -21.089 1.00 94.75 108 GLY A N 1
ATOM 751 C CA . GLY A 1 108 ? 2.706 3.533 -20.163 1.00 94.75 108 GLY A CA 1
ATOM 752 C C . GLY A 1 108 ? 3.281 2.550 -19.147 1.00 94.75 108 GLY A C 1
ATOM 753 O O . GLY A 1 108 ? 4.244 1.837 -19.434 1.00 94.75 108 GLY A O 1
ATOM 754 N N . ILE A 1 109 ? 2.703 2.528 -17.947 1.00 95.19 109 ILE A N 1
ATOM 755 C CA . ILE A 1 109 ? 3.164 1.697 -16.829 1.00 95.19 109 ILE A CA 1
ATOM 756 C C . ILE A 1 109 ? 1.998 1.023 -16.105 1.00 95.19 109 ILE A C 1
ATOM 758 O O . ILE A 1 109 ? 0.840 1.418 -16.254 1.00 95.19 109 ILE A O 1
ATOM 762 N N . LEU A 1 110 ? 2.333 0.035 -15.280 1.00 93.31 110 LEU A N 1
ATOM 763 C CA . LEU A 1 110 ? 1.459 -0.602 -14.301 1.00 93.31 110 LEU A CA 1
ATOM 764 C C . LEU A 1 110 ? 1.858 -0.106 -12.900 1.00 93.31 110 LEU A C 1
ATOM 766 O O . LEU A 1 110 ? 2.790 -0.638 -12.305 1.00 93.31 110 LEU A O 1
ATOM 770 N N . PRO A 1 111 ? 1.202 0.917 -12.332 1.00 92.94 111 PRO A N 1
ATOM 771 C CA . PRO A 1 111 ? 1.645 1.517 -11.074 1.00 92.94 111 PRO A CA 1
ATOM 772 C C . PRO A 1 111 ? 1.304 0.650 -9.850 1.00 92.94 111 PRO A C 1
ATOM 774 O O . PRO A 1 111 ? 1.826 0.881 -8.761 1.00 92.94 111 PRO A O 1
ATOM 777 N N . TRP A 1 112 ? 0.468 -0.378 -10.023 1.00 92.62 112 TRP A N 1
ATOM 778 C CA . TRP A 1 112 ? 0.194 -1.438 -9.044 1.00 92.62 112 TRP A CA 1
ATOM 779 C C . TRP A 1 112 ? 1.207 -2.591 -9.120 1.00 92.62 112 TRP A C 1
ATOM 781 O O . TRP A 1 112 ? 1.094 -3.542 -8.344 1.00 92.62 112 TRP A O 1
ATOM 791 N N . ALA A 1 113 ? 2.177 -2.546 -10.040 1.00 94.62 113 ALA A N 1
ATOM 792 C CA . ALA A 1 113 ? 3.157 -3.608 -10.205 1.00 94.62 113 ALA A CA 1
ATOM 793 C C . ALA A 1 113 ? 4.592 -3.098 -10.322 1.00 94.62 113 ALA A C 1
ATOM 795 O O . ALA A 1 113 ? 4.884 -2.146 -11.045 1.00 94.62 113 ALA A O 1
ATOM 796 N N . LEU A 1 114 ? 5.508 -3.808 -9.670 1.00 97.94 114 LEU A N 1
ATOM 797 C CA . LEU A 1 114 ? 6.940 -3.683 -9.908 1.00 97.94 114 LEU A CA 1
ATOM 798 C C . LEU A 1 114 ? 7.463 -4.880 -10.696 1.00 97.94 114 LEU A C 1
ATOM 800 O O . LEU A 1 114 ? 6.866 -5.959 -10.695 1.00 97.94 114 LEU A O 1
ATOM 804 N N . VAL A 1 115 ? 8.605 -4.679 -11.348 1.00 98.31 115 VAL A N 1
ATOM 805 C CA . VAL A 1 115 ? 9.310 -5.718 -12.101 1.00 98.31 115 VAL A CA 1
ATOM 806 C C . VAL A 1 115 ? 10.781 -5.812 -11.703 1.00 98.31 115 VAL A C 1
ATOM 808 O O . VAL A 1 115 ? 11.415 -4.795 -11.411 1.00 98.31 115 VAL A O 1
ATOM 811 N N . ASP A 1 116 ? 11.327 -7.027 -11.699 1.00 98.44 116 ASP A N 1
ATOM 812 C CA . ASP A 1 116 ? 12.741 -7.305 -11.435 1.00 98.44 116 ASP A CA 1
ATOM 813 C C . ASP A 1 116 ? 13.294 -8.394 -12.371 1.00 98.44 116 ASP A C 1
ATOM 815 O O . ASP A 1 116 ? 12.649 -9.415 -12.612 1.00 98.44 116 ASP A O 1
ATOM 819 N N . ALA A 1 117 ? 14.509 -8.195 -12.885 1.00 97.81 117 ALA A N 1
ATOM 820 C CA . ALA A 1 117 ? 15.182 -9.139 -13.783 1.00 97.81 117 ALA A CA 1
ATOM 821 C C . ALA A 1 117 ? 15.939 -10.259 -13.041 1.00 97.81 117 ALA A C 1
ATOM 823 O O . ALA A 1 117 ? 16.679 -11.034 -13.653 1.00 97.81 117 ALA A O 1
ATOM 824 N N . THR A 1 118 ? 15.781 -10.343 -11.720 1.00 97.81 118 THR A N 1
ATOM 825 C CA . THR A 1 118 ? 16.376 -11.374 -10.869 1.00 97.81 118 THR A CA 1
ATOM 826 C C . THR A 1 118 ? 15.303 -12.128 -10.089 1.00 97.81 118 THR A C 1
ATOM 828 O O . THR A 1 118 ? 14.236 -11.604 -9.788 1.00 97.81 118 THR A O 1
ATOM 831 N N . VAL A 1 119 ? 15.582 -13.372 -9.700 1.00 97.62 119 VAL A N 1
ATOM 832 C CA . VAL A 1 119 ? 14.625 -14.198 -8.936 1.00 97.62 119 VAL A CA 1
ATOM 833 C C . VAL A 1 119 ? 14.523 -13.820 -7.454 1.00 97.62 119 VAL A C 1
ATOM 835 O O . VAL A 1 119 ? 13.618 -14.288 -6.768 1.00 97.62 119 VAL A O 1
ATOM 838 N N . THR A 1 120 ? 15.434 -12.987 -6.948 1.00 96.69 120 THR A N 1
ATOM 839 C CA . THR A 1 120 ? 15.491 -12.572 -5.536 1.00 96.69 120 THR A CA 1
ATOM 840 C C . THR A 1 120 ? 15.232 -11.090 -5.322 1.00 96.69 120 THR A C 1
ATOM 842 O O . THR A 1 120 ? 15.010 -10.694 -4.181 1.00 96.69 120 THR A O 1
ATOM 845 N N . GLY A 1 121 ? 15.265 -10.275 -6.374 1.00 96.50 121 GLY A N 1
ATOM 846 C CA . GLY A 1 121 ? 15.084 -8.837 -6.258 1.00 96.50 121 GLY A CA 1
ATOM 847 C C . GLY A 1 121 ? 13.682 -8.447 -5.791 1.00 96.50 121 GLY A C 1
ATOM 848 O O . GLY A 1 121 ? 12.745 -9.256 -5.820 1.00 96.50 121 GLY A O 1
ATOM 849 N N . SER A 1 122 ? 13.575 -7.203 -5.330 1.00 94.88 122 SER A N 1
ATOM 850 C CA . SER A 1 122 ? 12.359 -6.616 -4.750 1.00 94.88 122 SER A CA 1
ATOM 851 C C . SER A 1 122 ? 11.655 -5.641 -5.703 1.00 94.88 122 SER A C 1
ATOM 853 O O . SER A 1 122 ? 10.696 -4.987 -5.301 1.00 94.88 122 SER A O 1
ATOM 855 N N . GLY A 1 123 ? 12.121 -5.537 -6.953 1.00 96.94 123 GLY A N 1
ATOM 856 C CA . GLY A 1 123 ? 11.618 -4.596 -7.949 1.00 96.94 123 GLY A CA 1
ATOM 857 C C . GLY A 1 123 ? 12.606 -3.461 -8.214 1.00 96.94 123 GLY A C 1
ATOM 858 O O . GLY A 1 123 ? 13.149 -2.855 -7.292 1.00 96.94 123 GLY A O 1
ATOM 859 N N . THR A 1 124 ? 12.817 -3.138 -9.488 1.00 96.44 124 THR A N 1
ATOM 860 C CA . THR A 1 124 ? 13.707 -2.043 -9.920 1.00 96.44 124 THR A CA 1
ATOM 861 C C . THR A 1 124 ? 12.960 -0.928 -10.645 1.00 96.44 124 THR A C 1
ATOM 863 O O . THR A 1 124 ? 13.449 0.196 -10.746 1.00 96.44 124 THR A O 1
ATOM 866 N N . SER A 1 125 ? 11.759 -1.197 -11.146 1.00 98.00 125 SER A N 1
ATOM 867 C CA . SER A 1 125 ? 10.942 -0.227 -11.868 1.00 98.00 125 SER A CA 1
ATOM 868 C C . SER A 1 125 ? 9.467 -0.593 -11.756 1.00 98.00 125 SER A C 1
ATOM 870 O O . SER A 1 125 ? 9.139 -1.740 -11.437 1.00 98.00 125 SER A O 1
ATOM 872 N N . PHE A 1 126 ? 8.587 0.362 -12.057 1.00 97.88 126 PHE A N 1
ATOM 873 C CA . PHE A 1 126 ? 7.214 0.021 -12.407 1.00 97.88 126 PHE A CA 1
ATOM 874 C C . PHE A 1 126 ? 7.225 -0.945 -13.590 1.00 97.88 126 PHE A C 1
ATOM 876 O O . PHE A 1 126 ? 8.011 -0.783 -14.528 1.00 97.88 126 PHE A O 1
ATOM 883 N N . ALA A 1 127 ? 6.366 -1.958 -13.543 1.00 96.62 127 ALA A N 1
ATOM 884 C CA . ALA A 1 127 ? 6.243 -2.880 -14.656 1.00 96.62 127 ALA A CA 1
ATOM 885 C C . ALA A 1 127 ? 5.702 -2.141 -15.891 1.00 96.62 127 ALA A C 1
ATOM 887 O O . ALA A 1 127 ? 4.771 -1.336 -15.806 1.00 96.62 127 ALA A O 1
ATOM 888 N N . THR A 1 128 ? 6.291 -2.419 -17.048 1.00 95.94 128 THR A N 1
ATOM 889 C CA . THR A 1 128 ? 5.800 -1.986 -18.358 1.00 95.94 128 THR A CA 1
ATOM 890 C C . THR A 1 128 ? 5.982 -3.124 -19.369 1.00 95.94 128 THR A C 1
ATOM 892 O O . THR A 1 128 ? 6.461 -4.201 -19.026 1.00 95.94 128 THR A O 1
ATOM 895 N N . GLY A 1 129 ? 5.592 -2.904 -20.616 1.00 94.31 129 GLY A N 1
ATOM 896 C CA . GLY A 1 129 ? 5.778 -3.827 -21.731 1.00 94.31 129 GLY A CA 1
ATOM 897 C C . GLY A 1 129 ? 5.671 -3.077 -23.049 1.00 94.31 129 GLY A C 1
ATOM 898 O O . GLY A 1 129 ? 5.148 -1.962 -23.103 1.00 94.31 129 GLY A O 1
ATOM 899 N N . ASP A 1 130 ? 6.175 -3.655 -24.130 1.00 93.00 130 ASP A N 1
ATOM 900 C CA . ASP A 1 130 ? 6.088 -3.028 -25.447 1.00 93.00 130 ASP A CA 1
ATOM 901 C C . ASP A 1 130 ? 4.621 -2.901 -25.894 1.00 93.00 130 ASP A C 1
ATOM 903 O O . ASP A 1 130 ? 3.847 -3.852 -25.798 1.00 93.00 130 ASP A O 1
ATOM 907 N N . GLY A 1 131 ? 4.210 -1.700 -26.309 1.00 89.12 131 GLY A N 1
ATOM 908 C CA . GLY A 1 131 ? 2.796 -1.356 -26.519 1.00 89.12 131 GLY A CA 1
ATOM 909 C C . GLY A 1 131 ? 2.485 0.117 -26.240 1.00 89.12 131 GLY A C 1
ATOM 910 O O . GLY A 1 131 ? 3.391 0.900 -25.955 1.00 89.12 131 GLY A O 1
ATOM 911 N N . THR A 1 132 ? 1.214 0.507 -26.323 1.00 89.25 132 THR A N 1
ATOM 912 C CA . THR A 1 132 ? 0.769 1.897 -26.092 1.00 89.25 132 THR A CA 1
ATOM 913 C C . THR A 1 132 ? -0.211 1.982 -24.935 1.00 89.25 132 THR A C 1
ATOM 915 O O . THR A 1 132 ? 0.213 2.280 -23.831 1.00 89.25 132 THR A O 1
ATOM 918 N N . THR A 1 133 ? -1.496 1.697 -25.154 1.00 87.44 133 THR A N 1
ATOM 919 C CA . THR A 1 133 ? -2.547 1.673 -24.116 1.00 87.44 133 THR A CA 1
ATOM 920 C C . THR A 1 133 ? -2.577 0.341 -23.372 1.00 87.44 133 THR A C 1
ATOM 922 O O . THR A 1 133 ? -2.908 0.282 -22.191 1.00 87.44 133 THR A O 1
ATOM 925 N N . PHE A 1 134 ? -2.183 -0.723 -24.062 1.00 87.69 134 PHE A N 1
ATOM 926 C CA . PHE A 1 134 ? -2.086 -2.060 -23.511 1.00 87.69 134 PHE A CA 1
ATOM 927 C C . PHE A 1 134 ? -0.802 -2.738 -23.984 1.00 87.69 134 PHE A C 1
ATOM 929 O O . PHE A 1 134 ? -0.151 -2.266 -24.925 1.00 87.69 134 PHE A O 1
ATOM 936 N N . THR A 1 135 ? -0.461 -3.863 -23.362 1.00 87.75 135 THR A N 1
ATOM 937 C CA . THR A 1 135 ? 0.648 -4.710 -23.788 1.00 87.75 135 THR A CA 1
ATOM 938 C C . THR A 1 135 ? 0.323 -6.193 -23.647 1.00 87.75 135 THR A C 1
ATOM 940 O O . THR A 1 135 ? -0.069 -6.668 -22.582 1.00 87.75 135 THR A O 1
ATOM 943 N N . SER A 1 136 ? 0.552 -6.934 -24.730 1.00 89.69 136 SER A N 1
ATOM 944 C CA . SER A 1 136 ? 0.678 -8.393 -24.709 1.00 89.69 136 SER A CA 1
ATOM 945 C C . SER A 1 136 ? 2.136 -8.854 -24.754 1.00 89.69 136 SER A C 1
ATOM 947 O O . SER A 1 136 ? 2.419 -10.039 -24.926 1.00 89.69 136 SER A O 1
ATOM 949 N N . ALA A 1 137 ? 3.074 -7.909 -24.673 1.00 92.44 137 ALA A N 1
ATOM 950 C CA . ALA A 1 137 ? 4.492 -8.202 -24.679 1.00 92.44 137 ALA A CA 1
ATOM 951 C C . ALA A 1 137 ? 4.941 -8.737 -23.314 1.00 92.44 137 ALA A C 1
ATOM 953 O O . ALA A 1 137 ? 4.195 -8.767 -22.332 1.00 92.44 137 ALA A O 1
ATOM 954 N N . ILE A 1 138 ? 6.203 -9.150 -23.262 1.00 95.50 138 ILE A N 1
ATOM 955 C CA . ILE A 1 138 ? 6.851 -9.565 -22.023 1.00 95.50 138 ILE A CA 1
ATOM 956 C C . ILE A 1 138 ? 6.970 -8.344 -21.106 1.00 95.50 138 ILE A C 1
ATOM 958 O O . ILE A 1 1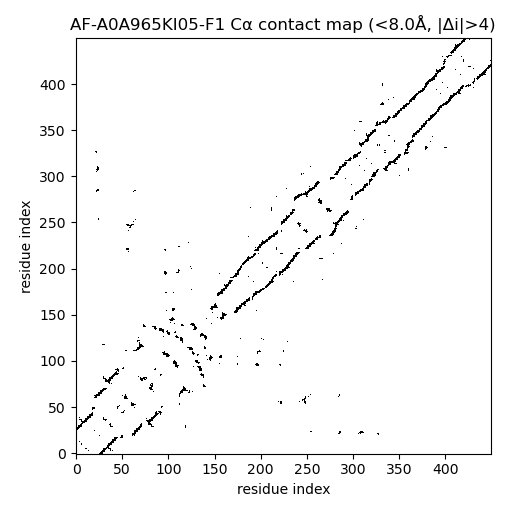38 ? 7.415 -7.275 -21.535 1.00 95.50 138 ILE A O 1
ATOM 962 N N . LEU A 1 139 ? 6.590 -8.514 -19.840 1.00 96.56 139 LEU A N 1
ATOM 963 C CA . LEU A 1 139 ? 6.794 -7.498 -18.820 1.00 96.56 139 LEU A CA 1
ATOM 964 C C . LEU A 1 139 ? 8.288 -7.229 -18.629 1.00 96.56 139 LEU A C 1
ATOM 966 O O . LEU A 1 139 ? 9.095 -8.148 -18.489 1.00 96.56 139 LEU A O 1
ATOM 970 N N . ARG A 1 140 ? 8.642 -5.949 -18.586 1.00 97.62 140 ARG A N 1
ATOM 971 C CA . ARG A 1 140 ? 10.012 -5.451 -18.470 1.00 97.62 140 ARG A CA 1
ATOM 972 C C . ARG A 1 140 ? 10.054 -4.169 -17.636 1.00 97.62 140 ARG A C 1
ATOM 974 O O . ARG A 1 140 ? 9.028 -3.496 -17.506 1.00 97.62 140 ARG A O 1
ATOM 981 N N . PRO A 1 141 ? 11.218 -3.798 -17.078 1.00 97.75 141 PRO A N 1
ATOM 982 C CA . PRO A 1 141 ? 11.396 -2.475 -16.485 1.00 97.75 141 PRO A CA 1
ATOM 983 C C . PRO A 1 141 ? 11.303 -1.368 -17.544 1.00 97.75 141 PRO A C 1
ATOM 985 O O . PRO A 1 141 ? 11.513 -1.610 -18.740 1.00 97.75 141 PRO A O 1
ATOM 988 N N . LEU A 1 142 ? 11.032 -0.138 -17.093 1.00 97.75 142 LEU A N 1
ATOM 989 C CA . LEU A 1 142 ? 11.259 1.051 -17.917 1.00 97.75 142 LEU A CA 1
ATOM 990 C C . LEU A 1 142 ? 12.728 1.104 -18.354 1.00 97.75 142 LEU A C 1
ATOM 992 O O . LEU A 1 142 ? 13.639 0.961 -17.534 1.00 97.75 142 LEU A O 1
ATOM 996 N N . ALA A 1 143 ? 12.952 1.337 -19.642 1.00 97.44 143 ALA A N 1
ATOM 997 C CA . ALA A 1 143 ? 14.280 1.578 -20.184 1.00 97.44 143 ALA A CA 1
ATOM 998 C C . ALA A 1 143 ? 14.778 2.981 -19.795 1.00 97.44 143 ALA A C 1
ATOM 1000 O O . ALA A 1 143 ? 13.991 3.881 -19.508 1.00 97.44 143 ALA A O 1
ATOM 1001 N N . ALA A 1 144 ? 16.094 3.206 -19.846 1.00 96.00 144 ALA A N 1
ATOM 1002 C CA . ALA A 1 144 ? 16.686 4.499 -19.485 1.00 96.00 144 ALA A CA 1
ATOM 1003 C C . ALA A 1 144 ? 16.099 5.681 -20.288 1.00 96.00 144 ALA A C 1
ATOM 1005 O O . ALA A 1 144 ? 15.849 6.737 -19.718 1.00 96.00 144 ALA A O 1
ATOM 1006 N N . GLY A 1 145 ? 15.819 5.484 -21.583 1.00 96.56 145 GLY A N 1
ATOM 1007 C CA . GLY A 1 145 ? 15.191 6.494 -22.450 1.00 96.56 145 GLY A CA 1
ATOM 1008 C C . GLY A 1 145 ? 13.682 6.686 -22.243 1.00 96.56 145 GLY A C 1
ATOM 1009 O O . GLY A 1 145 ? 13.091 7.564 -22.861 1.00 96.56 145 GLY A O 1
ATOM 1010 N N . GLU A 1 146 ? 13.047 5.879 -21.390 1.00 98.25 146 GLU A N 1
ATOM 1011 C CA . GLU A 1 146 ? 11.619 5.994 -21.055 1.00 98.25 146 GLU A CA 1
ATOM 1012 C C . GLU A 1 146 ? 11.377 6.810 -19.779 1.00 98.25 146 GLU A C 1
ATOM 1014 O O . GLU A 1 146 ? 10.227 7.057 -19.406 1.00 98.25 146 GLU A O 1
ATOM 1019 N N . TYR A 1 147 ? 12.453 7.269 -19.138 1.00 98.31 147 TYR A N 1
ATOM 1020 C CA . TYR A 1 147 ? 12.419 8.347 -18.161 1.00 98.31 147 TYR A CA 1
ATOM 1021 C C . TYR A 1 147 ? 12.599 9.693 -18.871 1.00 98.31 147 TYR A C 1
ATOM 1023 O O . TYR A 1 147 ? 13.325 9.810 -19.858 1.00 98.31 147 TYR A O 1
ATOM 1031 N N . GLY A 1 148 ? 11.937 10.733 -18.364 1.00 97.56 148 GLY A N 1
ATOM 1032 C CA . GLY A 1 148 ? 12.263 12.106 -18.741 1.00 97.56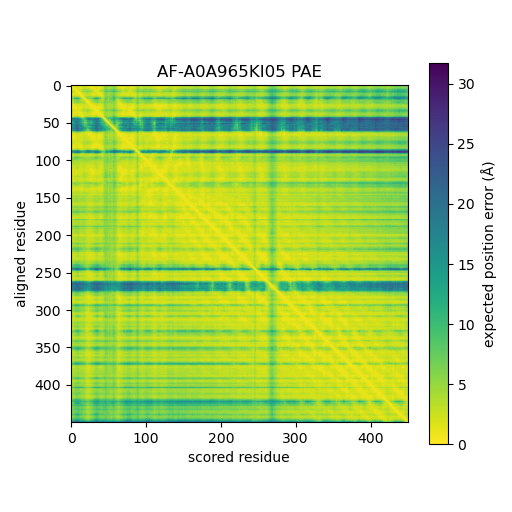 148 GLY A CA 1
ATOM 1033 C C . GLY A 1 148 ? 13.668 12.500 -18.274 1.00 97.56 148 GLY A C 1
ATOM 1034 O O . GLY A 1 148 ? 14.338 11.754 -17.557 1.00 97.56 148 GLY A O 1
ATOM 1035 N N . THR A 1 149 ? 14.106 13.705 -18.644 1.00 97.75 149 THR A N 1
ATOM 1036 C CA . THR A 1 149 ? 15.345 14.286 -18.110 1.00 97.75 149 THR A CA 1
ATOM 1037 C C . THR A 1 149 ? 15.342 14.210 -16.581 1.00 97.75 149 THR A C 1
ATOM 1039 O O . THR A 1 149 ? 14.387 14.650 -15.938 1.00 97.75 149 THR A O 1
ATOM 1042 N N . ALA A 1 150 ? 16.397 13.632 -16.002 1.00 97.81 150 ALA A N 1
ATOM 1043 C CA . ALA A 1 150 ? 16.488 13.437 -14.560 1.00 97.81 150 ALA A CA 1
ATOM 1044 C C . ALA A 1 150 ? 16.368 14.771 -13.806 1.00 97.81 150 ALA A C 1
ATOM 1046 O O . ALA A 1 150 ? 16.920 15.785 -14.234 1.00 97.81 150 ALA A O 1
ATOM 1047 N N . ASN A 1 151 ? 15.667 14.749 -12.671 1.00 98.00 151 ASN A N 1
ATOM 1048 C CA . ASN A 1 151 ? 15.415 15.909 -11.812 1.00 98.00 151 ASN A CA 1
ATOM 1049 C C . ASN A 1 151 ? 14.673 17.057 -12.530 1.00 98.00 151 ASN A C 1
ATOM 1051 O O . ASN A 1 151 ? 14.803 18.223 -12.159 1.00 98.00 151 ASN A O 1
ATOM 1055 N N . ALA A 1 152 ? 13.878 16.733 -13.554 1.00 97.06 152 ALA A N 1
ATOM 1056 C CA . ALA A 1 152 ? 13.013 17.676 -14.251 1.00 97.06 152 ALA A CA 1
ATOM 1057 C C . ALA A 1 152 ? 11.572 17.156 -14.312 1.00 97.06 152 ALA A C 1
ATOM 1059 O O . ALA A 1 152 ? 11.319 15.965 -14.496 1.00 97.06 152 ALA A O 1
ATOM 1060 N N . PHE A 1 153 ? 10.618 18.076 -14.183 1.00 97.94 153 PHE A N 1
ATOM 1061 C CA . PHE A 1 153 ? 9.193 17.779 -14.281 1.00 97.94 153 PHE A CA 1
ATOM 1062 C C . PHE A 1 153 ? 8.635 18.268 -15.611 1.00 97.94 153 PHE A C 1
ATOM 1064 O O . PHE A 1 153 ? 8.885 19.397 -16.028 1.00 97.94 153 PHE A O 1
ATOM 1071 N N . ALA A 1 154 ? 7.835 17.421 -16.249 1.00 96.88 154 ALA A N 1
ATOM 1072 C CA . ALA A 1 154 ? 7.068 17.757 -17.434 1.00 96.88 154 ALA A CA 1
ATOM 1073 C C . ALA A 1 154 ? 5.727 17.015 -17.398 1.00 96.88 154 ALA A C 1
ATOM 1075 O O . ALA A 1 154 ? 5.550 16.045 -16.657 1.00 96.88 154 ALA A O 1
ATOM 1076 N N . VAL A 1 155 ? 4.764 17.490 -18.184 1.00 96.75 155 VAL A N 1
ATOM 1077 C CA . VAL A 1 155 ? 3.473 16.810 -18.324 1.00 96.75 155 VAL A CA 1
ATOM 1078 C C . VAL A 1 155 ? 3.676 15.425 -18.930 1.00 96.75 155 VAL A C 1
ATOM 1080 O O . VAL A 1 155 ? 4.496 15.248 -19.829 1.00 96.75 155 VAL A O 1
ATOM 1083 N N . ASN A 1 156 ? 2.915 14.447 -18.446 1.00 96.44 156 ASN A N 1
ATOM 1084 C CA . ASN A 1 156 ? 2.851 13.086 -18.973 1.00 96.44 156 ASN A CA 1
ATOM 1085 C C . ASN A 1 156 ? 4.166 12.284 -18.910 1.00 96.44 156 ASN A C 1
ATOM 1087 O O . ASN A 1 156 ? 4.206 11.170 -19.422 1.00 96.44 156 ASN A O 1
ATOM 1091 N N . THR A 1 157 ? 5.237 12.785 -18.291 1.00 98.12 157 THR A N 1
ATOM 1092 C CA . THR A 1 157 ? 6.525 12.075 -18.269 1.00 98.12 157 THR A CA 1
ATOM 1093 C C . THR A 1 157 ? 6.673 11.140 -17.072 1.00 98.12 157 THR A C 1
ATOM 1095 O O . THR A 1 157 ? 6.181 11.416 -15.978 1.00 98.12 157 THR A O 1
ATOM 1098 N N . ASN A 1 158 ? 7.389 10.033 -17.254 1.00 98.62 158 ASN A N 1
ATOM 1099 C CA . ASN A 1 158 ? 7.937 9.245 -16.156 1.00 98.62 158 ASN A CA 1
ATOM 1100 C C . ASN A 1 158 ? 9.139 10.001 -15.580 1.00 98.62 158 ASN A C 1
ATOM 1102 O O . ASN A 1 158 ? 10.200 10.074 -16.203 1.00 98.62 158 ASN A O 1
ATOM 1106 N N . VAL A 1 159 ? 8.966 10.613 -14.412 1.00 98.75 159 VAL A N 1
ATOM 1107 C CA . VAL A 1 159 ? 9.999 11.434 -13.774 1.00 98.75 159 VAL A CA 1
ATOM 1108 C C . VAL A 1 159 ? 10.975 10.536 -13.019 1.00 98.75 159 VAL A C 1
ATOM 1110 O O . VAL A 1 159 ? 10.559 9.663 -12.258 1.00 98.75 159 VAL A O 1
ATOM 1113 N N . LEU A 1 160 ? 12.273 10.784 -13.194 1.00 98.69 160 LEU A N 1
ATOM 1114 C CA . LEU A 1 160 ? 13.337 10.200 -12.380 1.00 98.69 160 LEU A CA 1
ATOM 1115 C C . LEU A 1 160 ? 13.970 11.292 -11.515 1.00 98.69 160 LEU A C 1
ATOM 1117 O O . LEU A 1 160 ? 14.509 12.260 -12.048 1.00 98.69 160 LEU A O 1
ATOM 1121 N N . LEU A 1 161 ? 13.936 11.120 -10.197 1.00 98.75 161 LEU A N 1
ATOM 1122 C CA . LEU A 1 161 ? 14.690 11.923 -9.236 1.00 98.75 161 LEU A CA 1
ATOM 1123 C C . LEU A 1 161 ? 15.861 11.080 -8.739 1.00 98.75 161 LEU A C 1
ATOM 1125 O O . LEU A 1 161 ? 15.639 10.017 -8.171 1.00 98.75 161 LEU A O 1
ATOM 1129 N N . ASN A 1 162 ? 17.095 11.518 -8.964 1.00 97.75 162 ASN A N 1
ATOM 1130 C CA . ASN A 1 162 ? 18.282 10.706 -8.658 1.00 97.75 162 ASN A CA 1
ATOM 1131 C C . ASN A 1 162 ? 19.424 11.477 -7.988 1.00 97.75 162 ASN A C 1
ATOM 1133 O O . ASN A 1 162 ? 20.490 10.909 -7.752 1.00 97.75 162 ASN A O 1
ATOM 1137 N N . SER A 1 163 ? 19.223 12.760 -7.683 1.00 97.69 163 SER A N 1
ATOM 1138 C CA . SER A 1 163 ? 20.184 13.556 -6.924 1.00 97.69 163 SER A CA 1
ATOM 1139 C C . SER A 1 163 ? 19.538 14.804 -6.335 1.00 97.69 163 SER A C 1
ATOM 1141 O O . SER A 1 163 ? 18.709 15.433 -6.991 1.00 97.69 163 SER A O 1
ATOM 1143 N N . GLY A 1 164 ? 19.990 15.212 -5.147 1.00 97.75 164 GLY A N 1
ATOM 1144 C CA . GLY A 1 164 ? 19.589 16.476 -4.525 1.00 97.75 164 GLY A CA 1
ATOM 1145 C C . GLY A 1 164 ? 18.077 16.602 -4.319 1.00 97.75 164 GLY A C 1
ATOM 1146 O O . GLY A 1 164 ? 17.359 15.607 -4.275 1.00 97.75 164 GLY A O 1
ATOM 1147 N N . THR A 1 165 ? 17.593 17.836 -4.195 1.00 98.19 165 THR A N 1
ATOM 1148 C CA . THR A 1 165 ? 16.160 18.139 -4.081 1.00 98.19 165 THR A CA 1
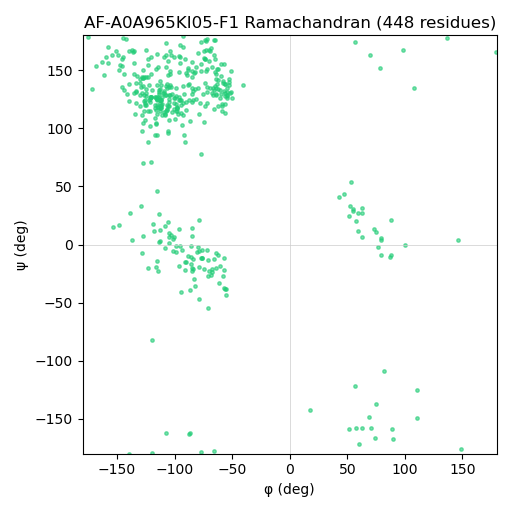ATOM 1149 C C . THR A 1 165 ? 15.696 18.875 -5.327 1.00 98.19 165 THR A C 1
ATOM 1151 O O . THR A 1 165 ? 16.231 19.931 -5.660 1.00 98.19 165 THR A O 1
ATOM 1154 N N . THR A 1 166 ? 14.680 18.337 -5.998 1.00 98.38 166 THR A N 1
ATOM 1155 C CA . THR A 1 166 ? 14.049 18.972 -7.162 1.00 98.38 166 THR A CA 1
ATOM 1156 C C . THR A 1 166 ? 12.857 19.810 -6.719 1.00 98.38 166 THR A C 1
ATOM 1158 O O . THR A 1 166 ? 12.046 19.348 -5.919 1.00 98.38 166 THR A O 1
ATOM 1161 N N . THR A 1 167 ? 12.714 21.021 -7.258 1.00 97.25 167 THR A N 1
ATOM 1162 C CA . THR A 1 167 ? 11.590 21.911 -6.934 1.00 97.25 167 THR A CA 1
ATOM 1163 C C . THR A 1 167 ? 10.609 22.009 -8.097 1.00 97.25 167 THR A C 1
ATOM 1165 O O . THR A 1 167 ? 10.992 22.336 -9.217 1.00 97.25 167 THR A O 1
ATOM 1168 N N . VAL A 1 168 ? 9.324 21.795 -7.816 1.00 96.88 168 VAL A N 1
ATOM 1169 C CA . VAL A 1 168 ? 8.215 22.052 -8.742 1.00 96.88 168 VAL A CA 1
ATOM 1170 C C . VAL A 1 168 ? 7.671 23.453 -8.474 1.00 96.88 168 VAL A C 1
ATOM 1172 O O . VAL A 1 168 ? 6.962 23.675 -7.495 1.00 96.88 168 VAL A O 1
ATOM 1175 N N . ALA A 1 169 ? 8.029 24.409 -9.334 1.00 94.12 169 ALA A N 1
ATOM 1176 C CA . ALA A 1 169 ? 7.646 25.817 -9.183 1.00 94.12 169 ALA A CA 1
ATOM 1177 C C . ALA A 1 169 ? 6.249 26.149 -9.742 1.00 94.12 169 ALA A C 1
ATOM 1179 O O . ALA A 1 169 ? 5.656 27.147 -9.342 1.00 94.12 169 ALA A O 1
ATOM 1180 N N . ALA A 1 170 ? 5.724 25.316 -10.642 1.00 96.19 170 ALA A N 1
ATOM 1181 C CA . ALA A 1 170 ? 4.399 25.448 -11.237 1.00 96.19 170 ALA A CA 1
ATOM 1182 C C . ALA A 1 170 ? 3.696 24.086 -11.244 1.00 96.19 170 ALA A C 1
ATOM 1184 O O . ALA A 1 170 ? 4.358 23.058 -11.396 1.00 96.19 170 ALA A O 1
ATOM 1185 N N . GLY A 1 171 ? 2.372 24.079 -11.085 1.00 95.38 171 GLY A N 1
ATOM 1186 C CA . GLY A 1 171 ? 1.582 22.850 -11.108 1.00 95.38 171 GLY A CA 1
ATOM 1187 C C . GLY A 1 171 ? 1.832 22.008 -12.365 1.00 95.38 171 GLY A C 1
ATOM 1188 O O . GLY A 1 171 ? 1.926 22.540 -13.470 1.00 95.38 171 GLY A O 1
ATOM 1189 N N . VAL A 1 172 ? 1.960 20.691 -12.193 1.00 97.44 172 VAL A N 1
ATOM 1190 C CA . VAL A 1 172 ? 2.355 19.771 -13.270 1.00 97.44 172 VAL A CA 1
ATOM 1191 C C . VAL A 1 172 ? 1.718 18.395 -13.101 1.00 97.44 172 VAL A C 1
ATOM 1193 O O . VAL A 1 172 ? 1.470 17.929 -11.985 1.00 97.44 172 VAL A O 1
ATOM 1196 N N . ASN A 1 173 ? 1.479 17.730 -14.231 1.00 96.75 173 ASN A N 1
ATOM 1197 C CA . ASN A 1 173 ? 0.822 16.433 -14.292 1.00 96.75 173 ASN A CA 1
ATOM 1198 C C . ASN A 1 173 ? 1.730 15.369 -14.934 1.00 96.75 173 ASN A C 1
ATOM 1200 O O . ASN A 1 173 ? 1.486 14.993 -16.082 1.00 96.75 173 ASN A O 1
ATOM 1204 N N . PRO A 1 174 ? 2.810 14.909 -14.275 1.00 98.06 174 PRO A N 1
ATOM 1205 C CA . PRO A 1 174 ? 3.650 13.853 -14.831 1.00 98.06 174 PRO A CA 1
ATOM 1206 C C . PRO A 1 174 ? 2.890 12.517 -14.862 1.00 98.06 174 PRO A C 1
ATOM 1208 O O . PRO A 1 174 ? 1.808 12.371 -14.285 1.00 98.06 174 PRO A O 1
ATOM 1211 N N . ASN A 1 175 ? 3.441 11.518 -15.546 1.00 97.56 175 ASN A N 1
ATOM 1212 C CA . ASN A 1 175 ? 2.881 10.172 -15.510 1.00 97.56 175 ASN A CA 1
ATOM 1213 C C . ASN A 1 175 ? 3.122 9.517 -14.149 1.00 97.56 175 ASN A C 1
ATOM 1215 O O . ASN A 1 175 ? 2.170 9.094 -13.495 1.00 97.56 175 ASN A O 1
ATOM 1219 N N . SER A 1 176 ? 4.384 9.462 -13.725 1.00 98.25 176 SER A N 1
ATOM 1220 C CA . SER A 1 176 ? 4.853 8.772 -12.520 1.00 98.25 176 SER A CA 1
ATOM 1221 C C . SER A 1 176 ? 6.102 9.450 -11.951 1.00 98.25 176 SER A C 1
ATOM 1223 O O . SER A 1 176 ? 6.726 10.270 -12.628 1.00 98.25 176 SER A O 1
ATOM 1225 N N . ILE A 1 177 ? 6.475 9.108 -10.715 1.00 98.81 177 ILE A N 1
ATOM 1226 C CA . ILE A 1 177 ? 7.731 9.538 -10.083 1.00 98.81 177 ILE A CA 1
ATOM 1227 C C . ILE A 1 177 ? 8.499 8.300 -9.614 1.00 98.81 177 ILE A C 1
ATOM 1229 O O . ILE A 1 177 ? 7.965 7.478 -8.876 1.00 98.81 177 ILE A O 1
ATOM 1233 N N . THR A 1 178 ? 9.765 8.182 -10.005 1.00 98.81 178 THR A N 1
ATOM 1234 C CA . THR A 1 178 ? 10.733 7.234 -9.436 1.00 98.81 178 THR A CA 1
ATOM 1235 C C . THR A 1 178 ? 11.828 8.012 -8.713 1.00 98.81 178 THR A C 1
ATOM 1237 O O . THR A 1 178 ? 12.349 8.981 -9.263 1.00 98.81 178 THR A O 1
ATOM 1240 N N . ILE A 1 179 ? 12.169 7.604 -7.492 1.00 98.75 179 ILE A N 1
ATOM 1241 C CA . ILE A 1 179 ? 13.153 8.257 -6.630 1.00 98.75 179 ILE A CA 1
ATOM 1242 C C . ILE A 1 179 ? 14.279 7.282 -6.277 1.00 98.75 179 ILE A C 1
ATOM 1244 O O . ILE A 1 179 ? 14.026 6.202 -5.737 1.00 98.75 179 ILE A O 1
ATOM 1248 N N . ASP A 1 180 ? 15.504 7.733 -6.528 1.00 96.38 180 ASP A N 1
ATOM 1249 C CA . ASP A 1 180 ? 16.772 7.067 -6.245 1.00 96.38 180 ASP A CA 1
ATOM 1250 C C . ASP A 1 180 ? 17.689 7.941 -5.400 1.00 96.38 180 ASP A C 1
ATOM 1252 O O . ASP A 1 180 ? 17.500 9.155 -5.302 1.00 96.38 180 ASP A O 1
ATOM 1256 N N . SER A 1 181 ? 18.750 7.326 -4.869 1.00 97.00 181 SER A N 1
ATOM 1257 C CA . SER A 1 181 ? 19.890 8.020 -4.261 1.00 97.00 181 SER A CA 1
ATOM 1258 C C . SER A 1 181 ? 19.471 9.038 -3.199 1.00 97.00 181 SER A C 1
ATOM 1260 O O . SER A 1 181 ? 20.101 10.084 -3.049 1.00 97.00 181 SER A O 1
ATOM 1262 N N . SER A 1 182 ? 18.381 8.744 -2.482 1.00 98.38 182 SER A N 1
ATOM 1263 C CA . SER A 1 182 ? 17.801 9.631 -1.468 1.00 98.38 182 SER A CA 1
ATOM 1264 C C . SER A 1 182 ? 17.463 11.039 -1.989 1.00 98.38 182 SER A C 1
ATOM 1266 O O . SER A 1 182 ? 17.479 12.005 -1.226 1.00 98.38 182 SER A O 1
ATOM 1268 N N . ALA A 1 183 ? 17.150 11.177 -3.282 1.00 98.69 183 ALA A N 1
ATOM 1269 C CA . ALA A 1 183 ? 16.712 12.443 -3.857 1.00 98.69 183 ALA A CA 1
ATOM 1270 C C . ALA A 1 183 ? 15.385 12.911 -3.232 1.00 98.69 183 ALA A C 1
ATOM 1272 O O . ALA A 1 183 ? 14.567 12.102 -2.785 1.00 98.69 183 ALA A O 1
ATOM 1273 N N . GLY A 1 184 ? 15.173 14.224 -3.194 1.00 98.31 184 GLY A N 1
ATOM 1274 C CA . GLY A 1 184 ? 13.996 14.869 -2.620 1.00 98.31 184 GLY A CA 1
ATOM 1275 C C . GLY A 1 184 ? 13.151 15.616 -3.650 1.00 98.31 184 GLY A C 1
ATOM 1276 O O . GLY A 1 184 ? 13.606 15.954 -4.745 1.00 98.31 184 GLY A O 1
ATOM 1277 N N . LEU A 1 185 ? 11.918 15.925 -3.259 1.00 98.25 185 LEU A N 1
ATOM 1278 C CA . LEU A 1 185 ? 10.985 16.755 -4.014 1.00 98.25 185 LEU A CA 1
ATOM 1279 C C . LEU A 1 185 ? 10.401 17.845 -3.114 1.00 98.25 185 LEU A C 1
ATOM 1281 O O . LEU A 1 185 ? 9.831 17.555 -2.065 1.00 98.25 185 LEU A O 1
ATOM 1285 N N . THR A 1 186 ? 10.462 19.089 -3.572 1.00 96.75 186 THR A N 1
ATOM 1286 C CA . THR A 1 186 ? 9.719 20.207 -2.990 1.00 96.75 186 THR A CA 1
ATOM 1287 C C . THR A 1 186 ? 8.660 20.667 -3.981 1.00 96.75 186 THR A C 1
ATOM 1289 O O . THR A 1 186 ? 8.979 21.131 -5.074 1.00 96.75 186 THR A O 1
ATOM 1292 N N . ILE A 1 187 ? 7.390 20.573 -3.606 1.00 95.94 187 ILE A N 1
ATOM 1293 C CA . ILE A 1 187 ? 6.285 21.171 -4.353 1.00 95.94 187 ILE A CA 1
ATOM 1294 C C . ILE A 1 187 ? 6.122 22.606 -3.850 1.00 95.94 187 ILE A C 1
ATOM 1296 O O . ILE A 1 187 ? 5.973 22.840 -2.650 1.00 95.94 187 ILE A O 1
ATOM 1300 N N . GLY A 1 188 ? 6.184 23.580 -4.758 1.00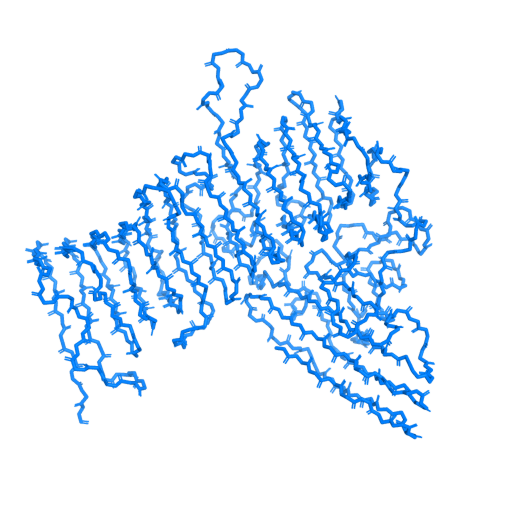 92.62 188 GLY A N 1
ATOM 1301 C CA . GLY A 1 188 ? 6.051 24.991 -4.413 1.00 92.62 188 GLY A CA 1
ATOM 1302 C C . GLY A 1 188 ? 4.739 25.296 -3.686 1.00 92.62 188 GLY A C 1
ATOM 1303 O O . GLY A 1 188 ? 3.738 24.588 -3.823 1.00 92.62 188 GLY A O 1
ATOM 1304 N N . SER A 1 189 ? 4.726 26.375 -2.905 1.00 87.88 189 SER A N 1
ATOM 1305 C CA . SER A 1 189 ? 3.513 26.841 -2.230 1.00 87.88 189 SER A CA 1
ATOM 1306 C C . SER A 1 189 ? 2.376 27.055 -3.229 1.00 87.88 189 SER A C 1
ATOM 1308 O O . SER A 1 189 ? 2.576 27.649 -4.291 1.00 87.88 189 SER A O 1
ATOM 1310 N N . LEU A 1 190 ? 1.181 26.568 -2.879 1.00 87.44 190 LEU A N 1
ATOM 1311 C CA . LEU A 1 190 ? -0.020 26.606 -3.728 1.00 87.44 190 LEU A CA 1
ATOM 1312 C C . LEU A 1 190 ? 0.135 25.886 -5.082 1.00 87.44 190 LEU A C 1
ATOM 1314 O O . LEU A 1 190 ? -0.726 26.025 -5.946 1.00 87.44 190 LEU A O 1
ATOM 1318 N N . GLN A 1 191 ? 1.207 25.111 -5.270 1.00 93.75 191 GLN A N 1
ATOM 1319 C CA . GLN A 1 191 ? 1.387 24.264 -6.441 1.00 93.75 191 GLN A CA 1
ATOM 1320 C C . GLN A 1 191 ? 0.915 22.847 -6.150 1.00 93.75 191 GLN A C 1
ATOM 1322 O O . GLN A 1 191 ? 0.894 22.384 -5.005 1.00 93.75 191 GLN A O 1
ATOM 1327 N N . GLN A 1 192 ? 0.563 22.151 -7.225 1.00 94.56 192 GLN A N 1
ATOM 1328 C CA . GLN A 1 192 ? 0.071 20.787 -7.167 1.00 94.56 192 GLN A CA 1
ATOM 1329 C C . GLN A 1 192 ? 0.812 19.884 -8.146 1.00 94.56 192 GLN A C 1
ATOM 1331 O O . GLN A 1 192 ? 1.102 20.273 -9.278 1.00 94.56 192 GLN A O 1
ATOM 1336 N N . VAL A 1 193 ? 1.057 18.651 -7.722 1.00 97.31 193 VAL A N 1
ATOM 1337 C CA . VAL A 1 193 ? 1.486 17.558 -8.594 1.00 97.31 193 VAL A CA 1
ATOM 1338 C C . VAL A 1 193 ? 0.354 16.542 -8.653 1.00 97.31 193 VAL A C 1
ATOM 1340 O O . VAL A 1 193 ? -0.094 16.069 -7.610 1.00 97.31 193 VAL A O 1
ATOM 1343 N N . SER A 1 194 ? -0.118 16.212 -9.857 1.00 95.75 194 SER A N 1
ATOM 1344 C CA . SER A 1 194 ? -1.133 15.161 -10.068 1.00 95.75 194 SER A CA 1
ATOM 1345 C C . SER A 1 194 ? -0.569 14.090 -10.998 1.00 95.75 194 SER A C 1
ATOM 1347 O O . SER A 1 194 ? -0.137 14.404 -12.100 1.00 95.75 194 SER A O 1
ATOM 1349 N N . LEU A 1 195 ? -0.525 12.832 -10.572 1.00 96.31 195 LEU A N 1
ATOM 1350 C CA . LEU A 1 195 ? 0.154 11.779 -11.338 1.00 96.31 195 LEU A CA 1
ATOM 1351 C C . LEU A 1 195 ? -0.856 11.060 -12.225 1.00 96.31 195 LEU A C 1
ATOM 1353 O O . LEU A 1 195 ? -1.770 10.434 -11.702 1.00 96.31 195 LEU A O 1
ATOM 1357 N N . SER A 1 196 ? -0.663 11.085 -13.545 1.00 93.69 196 SER A N 1
ATOM 1358 C CA . SER A 1 196 ? -1.595 10.443 -14.490 1.00 93.69 196 SER A CA 1
ATOM 1359 C C . SER A 1 196 ? -1.813 8.961 -14.163 1.00 93.69 196 SER A C 1
ATOM 1361 O O . SER A 1 196 ? -2.945 8.478 -14.164 1.00 93.69 196 SER A O 1
ATOM 1363 N N . SER A 1 197 ? -0.727 8.252 -13.843 1.00 92.50 197 SER A N 1
ATOM 1364 C CA . SER A 1 197 ? -0.755 6.840 -13.444 1.00 92.50 197 SER A CA 1
ATOM 1365 C C . SER A 1 197 ? -1.006 6.635 -11.945 1.00 92.50 197 SER A C 1
ATOM 1367 O O . SER A 1 197 ? -1.315 5.532 -11.515 1.00 92.50 197 SER A O 1
ATOM 1369 N N . GLY A 1 198 ? -0.836 7.669 -11.117 1.00 93.62 198 GLY A N 1
ATOM 1370 C CA . GLY A 1 198 ? -0.848 7.529 -9.659 1.00 93.62 198 GLY A CA 1
ATOM 1371 C C . GLY A 1 198 ? 0.437 6.942 -9.050 1.00 93.62 198 GLY A C 1
ATOM 1372 O O . GLY A 1 198 ? 0.515 6.839 -7.832 1.00 93.62 198 GLY A O 1
ATOM 1373 N N . GLY A 1 199 ? 1.451 6.564 -9.839 1.00 96.12 199 GLY A N 1
ATOM 1374 C CA . GLY A 1 199 ? 2.634 5.849 -9.340 1.00 96.12 199 GLY A CA 1
ATOM 1375 C C . GLY A 1 199 ? 3.740 6.731 -8.740 1.00 96.12 199 GLY A C 1
ATOM 1376 O O . GLY A 1 199 ? 4.303 7.582 -9.432 1.00 96.12 199 GLY A O 1
ATOM 1377 N N . ILE A 1 200 ? 4.125 6.452 -7.489 1.00 98.75 200 ILE A N 1
ATOM 1378 C CA . ILE A 1 200 ? 5.386 6.890 -6.863 1.00 98.75 200 ILE A CA 1
ATOM 1379 C C . ILE A 1 200 ? 6.191 5.657 -6.439 1.00 98.75 200 ILE A C 1
ATOM 1381 O O . ILE A 1 200 ? 5.675 4.812 -5.714 1.00 98.75 200 ILE A O 1
ATOM 1385 N N . LEU A 1 201 ? 7.453 5.558 -6.852 1.00 98.88 201 LEU A N 1
ATOM 1386 C CA . LEU A 1 201 ? 8.380 4.495 -6.456 1.00 98.88 201 LEU A CA 1
ATOM 1387 C C . LEU A 1 201 ? 9.617 5.094 -5.789 1.00 98.88 201 LEU A C 1
ATOM 1389 O O . LEU A 1 201 ? 10.303 5.909 -6.392 1.00 98.88 201 LEU A O 1
ATOM 1393 N N . VAL A 1 202 ? 9.940 4.646 -4.579 1.00 98.81 202 VAL A N 1
ATOM 1394 C CA . VAL A 1 202 ? 11.210 4.929 -3.900 1.00 98.81 202 VAL A CA 1
ATOM 1395 C C . VAL A 1 202 ? 12.040 3.655 -3.877 1.00 98.81 202 VAL A C 1
ATOM 1397 O O . VAL A 1 202 ? 11.659 2.682 -3.218 1.00 98.81 202 VAL A O 1
ATOM 1400 N N . ARG A 1 203 ? 13.154 3.640 -4.616 1.00 98.00 203 ARG A N 1
ATOM 1401 C CA . ARG A 1 203 ? 13.991 2.445 -4.770 1.00 98.00 203 ARG A CA 1
ATOM 1402 C C . ARG A 1 203 ? 14.728 2.086 -3.483 1.00 98.00 203 ARG A C 1
ATOM 1404 O O . ARG A 1 203 ? 14.941 2.922 -2.602 1.00 98.00 203 ARG A O 1
ATOM 1411 N N . SER A 1 204 ? 15.113 0.813 -3.393 1.00 96.69 204 SER A N 1
ATOM 1412 C CA . SER A 1 204 ? 15.841 0.259 -2.249 1.00 96.69 204 SER A CA 1
ATOM 1413 C C . SER A 1 204 ? 17.093 1.082 -1.931 1.00 96.69 204 SER A C 1
ATOM 1415 O O . SER A 1 204 ? 17.754 1.601 -2.830 1.00 96.69 204 SER A O 1
ATOM 1417 N N . GLY A 1 205 ? 17.393 1.238 -0.643 1.00 96.38 205 GLY A N 1
ATOM 1418 C CA . GLY A 1 205 ? 18.525 2.035 -0.159 1.00 96.38 205 GLY A CA 1
ATOM 1419 C C . GLY A 1 205 ? 18.304 3.553 -0.139 1.00 96.38 205 GLY A C 1
ATOM 1420 O O . GLY A 1 205 ? 19.112 4.261 0.455 1.00 96.38 205 GLY A O 1
ATOM 1421 N N . SER A 1 206 ? 17.214 4.070 -0.718 1.00 98.06 206 SER A N 1
ATOM 1422 C CA . SER A 1 206 ? 16.896 5.505 -0.662 1.00 98.06 206 SER A CA 1
ATOM 1423 C C . SER A 1 206 ? 16.137 5.870 0.613 1.00 98.06 206 SER A C 1
ATOM 1425 O O . SER A 1 206 ? 15.292 5.114 1.087 1.00 98.06 206 SER A O 1
ATOM 1427 N N . THR A 1 207 ? 16.408 7.053 1.158 1.00 98.44 207 THR A N 1
ATOM 1428 C CA . THR A 1 207 ? 15.586 7.701 2.188 1.00 98.44 207 THR A CA 1
ATOM 1429 C C . THR A 1 207 ? 15.266 9.112 1.721 1.00 98.44 207 THR A C 1
ATOM 1431 O O . THR A 1 207 ? 16.129 9.983 1.731 1.00 98.44 207 THR A O 1
ATOM 1434 N N . SER A 1 208 ? 14.030 9.317 1.282 1.00 98.62 208 SER A N 1
ATOM 1435 C CA . SER A 1 208 ? 13.629 10.501 0.522 1.00 98.62 208 SER A CA 1
ATOM 1436 C C . SER A 1 208 ? 12.531 11.297 1.215 1.00 98.62 208 SER A C 1
ATOM 1438 O O . SER A 1 208 ? 11.797 10.778 2.059 1.00 98.62 208 SER A O 1
ATOM 1440 N N . THR A 1 209 ? 12.384 12.556 0.804 1.00 98.06 209 THR A N 1
ATOM 144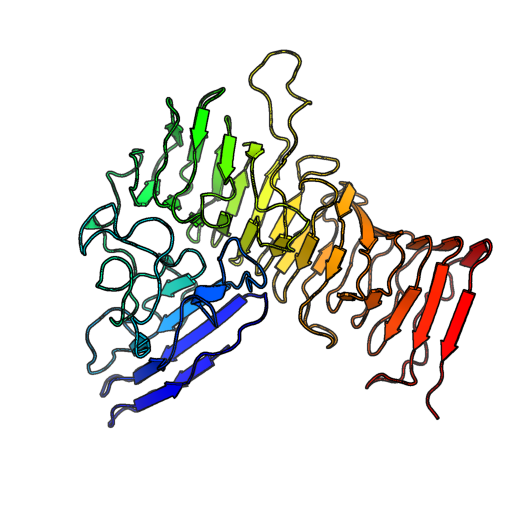1 C CA . THR A 1 209 ? 11.342 13.455 1.310 1.00 98.06 209 THR A CA 1
ATOM 1442 C C . THR A 1 209 ? 10.580 14.107 0.162 1.00 98.06 209 THR A C 1
ATOM 1444 O O . THR A 1 209 ? 11.196 14.601 -0.782 1.00 98.06 209 THR A O 1
ATOM 1447 N N . ILE A 1 210 ? 9.250 14.150 0.271 1.00 97.50 210 ILE A N 1
ATOM 1448 C CA . ILE A 1 210 ? 8.380 15.019 -0.533 1.00 97.50 210 ILE A CA 1
ATOM 1449 C C . ILE A 1 210 ? 7.752 16.058 0.402 1.00 97.50 210 ILE A C 1
ATOM 1451 O O . ILE A 1 210 ? 7.106 15.694 1.383 1.00 97.50 210 ILE A O 1
ATOM 1455 N N . ALA A 1 211 ? 7.954 17.345 0.134 1.00 94.31 211 ALA A N 1
ATOM 1456 C CA . ALA A 1 211 ? 7.506 18.430 1.008 1.00 94.31 211 ALA A CA 1
ATOM 1457 C C . ALA A 1 211 ? 6.837 19.579 0.241 1.00 94.31 211 ALA A C 1
ATOM 1459 O O . ALA A 1 211 ? 6.963 19.690 -0.977 1.00 94.31 211 ALA A O 1
ATOM 1460 N N . GLY A 1 212 ? 6.152 20.461 0.976 1.00 91.25 212 GLY A N 1
ATOM 1461 C CA . GLY A 1 212 ? 5.447 21.622 0.421 1.00 91.25 212 GLY A CA 1
ATOM 1462 C C . GLY A 1 212 ? 4.154 21.242 -0.304 1.00 91.25 212 GLY A C 1
ATOM 1463 O O . GLY A 1 212 ? 3.698 20.118 -0.161 1.00 91.25 212 GLY A O 1
ATOM 1464 N N . GLY A 1 213 ? 3.585 22.168 -1.079 1.00 90.88 213 GLY A N 1
ATOM 1465 C CA . GLY A 1 213 ? 2.387 22.047 -1.927 1.00 90.88 213 GLY A CA 1
ATOM 1466 C C . GLY A 1 213 ? 1.401 20.888 -1.691 1.00 90.88 213 GLY A C 1
ATOM 1467 O O . GLY A 1 213 ? 1.054 20.530 -0.564 1.00 90.88 213 GLY A O 1
ATOM 1468 N N . VAL A 1 214 ? 0.864 20.357 -2.792 1.00 93.69 214 VAL A N 1
ATOM 1469 C CA . VAL A 1 214 ? -0.213 19.356 -2.772 1.00 93.69 214 VAL A CA 1
ATOM 1470 C C . VAL A 1 214 ? 0.098 18.209 -3.729 1.00 93.69 214 VAL A C 1
ATOM 1472 O O . VAL A 1 214 ? 0.392 18.429 -4.905 1.00 93.69 214 VAL A O 1
ATOM 1475 N N . ILE A 1 215 ? -0.034 16.974 -3.250 1.00 95.75 215 ILE A N 1
ATOM 1476 C CA . ILE A 1 215 ? -0.222 15.810 -4.116 1.00 95.75 215 ILE A CA 1
ATOM 1477 C C . ILE A 1 215 ? -1.723 15.691 -4.376 1.00 95.75 215 ILE A C 1
ATOM 1479 O O . ILE A 1 215 ? -2.502 15.342 -3.488 1.00 95.75 215 ILE A O 1
ATOM 1483 N N . ASN A 1 216 ? -2.133 16.051 -5.588 1.00 94.94 216 ASN A N 1
ATOM 1484 C CA . ASN A 1 216 ? -3.528 16.181 -5.981 1.00 94.94 216 ASN A CA 1
ATOM 1485 C C . ASN A 1 216 ? -3.945 14.994 -6.853 1.00 94.94 216 ASN A C 1
ATOM 1487 O O . ASN A 1 216 ? -3.536 14.895 -8.002 1.00 94.94 216 ASN A O 1
ATOM 1491 N N . GLN A 1 217 ? -4.751 14.088 -6.311 1.00 93.25 217 GLN A N 1
ATOM 1492 C CA . GLN A 1 217 ? -5.159 12.844 -6.967 1.00 93.25 217 GLN A CA 1
ATOM 1493 C C . GLN A 1 217 ? -6.676 12.733 -6.953 1.00 93.25 217 GLN A C 1
ATOM 1495 O O . GLN A 1 217 ? -7.250 11.967 -6.187 1.00 93.25 217 GLN A O 1
ATOM 1500 N N . THR A 1 218 ? -7.347 13.576 -7.733 1.00 90.38 218 THR A N 1
ATOM 1501 C CA . THR A 1 218 ? -8.809 13.542 -7.869 1.00 90.38 218 THR A CA 1
ATOM 1502 C C . THR A 1 218 ? -9.267 12.300 -8.638 1.00 90.38 218 THR A C 1
ATOM 1504 O O . THR A 1 218 ? -8.469 11.641 -9.298 1.00 90.38 218 THR A O 1
ATOM 1507 N N . SER A 1 219 ? -10.566 12.002 -8.613 1.00 84.38 219 SER A N 1
ATOM 1508 C CA . SER A 1 219 ? -11.141 10.806 -9.250 1.00 84.38 219 SER A CA 1
ATOM 1509 C C . SER A 1 219 ? -10.988 10.715 -10.775 1.00 84.38 219 SER A C 1
ATOM 1511 O O . SER A 1 219 ? -11.290 9.676 -11.359 1.00 84.38 219 SER A O 1
ATOM 1513 N N . GLY A 1 220 ? -10.515 11.779 -11.436 1.00 83.81 220 GLY A N 1
ATOM 1514 C CA . GLY A 1 220 ? -10.112 11.748 -12.846 1.00 83.81 220 GLY A CA 1
ATOM 1515 C C . GLY A 1 220 ? -8.742 11.100 -13.089 1.00 83.81 220 GLY A C 1
ATOM 1516 O O . GLY A 1 220 ? -8.395 10.836 -14.236 1.00 83.81 220 GLY A O 1
ATOM 1517 N N . PHE A 1 221 ? -7.970 10.848 -12.030 1.00 86.38 221 PHE A N 1
ATOM 1518 C CA . PHE A 1 221 ? -6.682 10.159 -12.069 1.00 86.38 221 PHE A CA 1
ATOM 1519 C C . PHE A 1 221 ? -6.815 8.718 -11.569 1.00 86.38 221 PHE A C 1
ATOM 1521 O O . PHE A 1 221 ? -7.810 8.333 -10.951 1.00 86.38 221 PHE A O 1
ATOM 1528 N N . SER A 1 222 ? -5.783 7.913 -11.824 1.00 85.62 222 SER A N 1
ATOM 1529 C CA . SER A 1 222 ? -5.665 6.608 -11.166 1.00 85.62 222 SER A CA 1
ATOM 1530 C C . SER A 1 222 ? -5.415 6.796 -9.659 1.00 85.62 222 SER A C 1
ATOM 1532 O O . SER A 1 222 ? -4.821 7.805 -9.268 1.00 85.62 222 SER A O 1
ATOM 1534 N N . PRO A 1 223 ? -5.818 5.838 -8.800 1.00 88.00 223 PRO A N 1
ATOM 1535 C CA . PRO A 1 223 ? -5.511 5.875 -7.374 1.00 88.00 223 PRO A CA 1
ATOM 1536 C C . PRO A 1 223 ? -4.021 6.097 -7.106 1.00 88.00 223 PRO A C 1
ATOM 1538 O O . PRO A 1 223 ? -3.162 5.645 -7.869 1.00 88.00 223 PRO A O 1
ATOM 1541 N N . LEU A 1 224 ? -3.692 6.750 -5.993 1.00 94.25 224 LEU A N 1
ATOM 1542 C CA . LEU A 1 224 ? -2.300 6.991 -5.628 1.00 94.25 224 LEU A CA 1
ATOM 1543 C C . LEU A 1 224 ? -1.655 5.686 -5.148 1.00 94.25 224 LEU A C 1
ATOM 1545 O O . LEU A 1 224 ? -2.090 5.116 -4.153 1.00 94.25 224 LEU A O 1
ATOM 1549 N N . ASN A 1 225 ? -0.608 5.231 -5.829 1.00 94.88 225 ASN A N 1
ATOM 1550 C CA . ASN A 1 225 ? 0.125 4.012 -5.507 1.00 94.88 225 ASN A CA 1
ATOM 1551 C C . ASN A 1 225 ? 1.559 4.370 -5.143 1.00 94.88 225 ASN A C 1
ATOM 1553 O O . ASN A 1 225 ? 2.349 4.768 -6.001 1.00 94.88 225 ASN A O 1
ATOM 1557 N N . ILE A 1 226 ? 1.888 4.231 -3.862 1.00 98.31 226 ILE A N 1
ATOM 1558 C CA . ILE A 1 226 ? 3.212 4.547 -3.337 1.00 98.31 226 ILE A CA 1
ATOM 1559 C C . ILE A 1 226 ? 3.928 3.257 -2.962 1.00 98.31 226 ILE A C 1
ATOM 1561 O O . ILE A 1 226 ? 3.566 2.563 -2.010 1.00 98.31 226 ILE A O 1
ATOM 1565 N N . TRP A 1 227 ? 4.998 2.989 -3.696 1.00 98.56 227 TRP A N 1
ATOM 1566 C CA . TRP A 1 227 ? 5.945 1.924 -3.437 1.00 98.56 227 TRP A CA 1
ATOM 1567 C C . TRP A 1 227 ? 7.149 2.475 -2.700 1.00 98.56 227 TRP A C 1
ATOM 1569 O O . TRP A 1 227 ? 7.884 3.311 -3.223 1.00 98.56 227 TRP A O 1
ATOM 1579 N N . THR A 1 228 ? 7.387 1.979 -1.496 1.00 98.56 228 THR A N 1
ATOM 1580 C CA . THR A 1 228 ? 8.590 2.302 -0.731 1.00 98.56 228 THR A CA 1
ATOM 1581 C C . THR A 1 228 ? 9.408 1.027 -0.572 1.00 98.56 228 THR A C 1
ATOM 1583 O O . THR A 1 228 ? 9.141 0.223 0.316 1.00 98.56 228 THR A O 1
ATOM 1586 N N . LEU A 1 229 ? 10.370 0.801 -1.467 1.00 98.31 229 LEU A N 1
ATOM 1587 C CA . LEU A 1 229 ? 11.424 -0.198 -1.254 1.00 98.31 229 LEU A CA 1
ATOM 1588 C C . LEU A 1 229 ? 12.535 0.393 -0.374 1.00 98.31 229 LEU A C 1
ATOM 1590 O O . LEU A 1 229 ? 13.109 -0.298 0.460 1.00 98.31 229 LEU A O 1
ATOM 1594 N N . GLY A 1 230 ? 12.813 1.687 -0.559 1.00 98.12 230 GLY A N 1
ATOM 1595 C CA . GLY A 1 230 ? 13.461 2.548 0.431 1.00 98.12 230 GLY A CA 1
ATOM 1596 C C . GLY A 1 230 ? 12.440 3.180 1.381 1.00 98.12 230 GLY A C 1
ATOM 1597 O O . GLY A 1 230 ? 11.297 2.741 1.448 1.00 98.12 230 GLY A O 1
ATOM 1598 N N . ASN A 1 231 ? 12.822 4.238 2.091 1.00 98.62 231 ASN A N 1
ATOM 1599 C CA . ASN A 1 231 ? 11.934 4.990 2.980 1.00 98.62 231 ASN A CA 1
ATOM 1600 C C . ASN A 1 231 ? 11.509 6.323 2.357 1.00 98.62 231 ASN A C 1
ATOM 1602 O O . ASN A 1 231 ? 12.295 6.981 1.673 1.00 98.62 231 ASN A O 1
ATOM 1606 N N . LEU A 1 232 ? 10.282 6.753 2.648 1.00 98.88 232 LEU A N 1
ATOM 1607 C CA . LEU A 1 232 ? 9.750 8.035 2.197 1.00 98.88 232 LEU A CA 1
ATOM 1608 C C . LEU A 1 232 ? 9.072 8.784 3.339 1.00 98.88 232 LEU A C 1
ATOM 1610 O O . LEU A 1 232 ? 8.224 8.226 4.028 1.00 98.88 232 LEU A O 1
ATOM 1614 N N . THR A 1 233 ? 9.395 10.064 3.502 1.00 98.44 233 THR A N 1
ATOM 1615 C CA . THR A 1 233 ? 8.621 10.987 4.342 1.00 98.44 233 THR A CA 1
ATOM 1616 C C . THR A 1 233 ? 7.879 11.976 3.458 1.00 98.44 233 THR A C 1
ATOM 1618 O O . THR A 1 233 ? 8.481 12.618 2.601 1.00 98.44 233 THR A O 1
ATOM 1621 N N . ILE A 1 234 ? 6.575 12.125 3.666 1.00 97.25 234 ILE A N 1
ATOM 1622 C CA . ILE A 1 234 ? 5.766 13.119 2.967 1.00 97.25 234 ILE A CA 1
ATOM 1623 C C . ILE A 1 234 ? 5.236 14.138 3.971 1.00 97.25 234 ILE A C 1
ATOM 1625 O O . ILE A 1 234 ? 4.517 13.783 4.901 1.00 97.25 234 ILE A O 1
ATOM 1629 N N . GLY A 1 235 ? 5.595 15.404 3.765 1.00 93.56 235 GLY A N 1
ATOM 1630 C CA . GLY A 1 235 ? 5.004 16.568 4.434 1.00 93.56 235 GLY A CA 1
ATOM 1631 C C . GLY A 1 235 ? 4.049 17.368 3.539 1.00 93.56 235 GLY A C 1
ATOM 1632 O O . GLY A 1 235 ? 3.550 18.404 3.963 1.00 93.56 235 GLY A O 1
ATOM 1633 N N . SER A 1 236 ? 3.826 16.929 2.298 1.00 92.81 236 SER A N 1
ATOM 1634 C CA . SER A 1 236 ? 2.829 17.507 1.389 1.00 92.81 236 SER A CA 1
ATOM 1635 C C . SER A 1 236 ? 1.409 17.068 1.727 1.00 92.81 236 SER A C 1
ATOM 1637 O O . SER A 1 236 ? 1.194 15.934 2.150 1.00 92.81 236 SER A O 1
ATOM 1639 N N . THR A 1 237 ? 0.427 17.932 1.458 1.00 91.38 237 THR A N 1
ATOM 1640 C CA . THR A 1 237 ? -0.993 17.584 1.615 1.00 91.38 237 THR A CA 1
ATOM 1641 C C . THR A 1 237 ? -1.439 16.613 0.525 1.00 91.38 237 THR A C 1
ATOM 1643 O O . THR A 1 237 ? -1.168 16.829 -0.656 1.00 91.38 237 THR A O 1
ATOM 1646 N N . PHE A 1 238 ? -2.182 15.576 0.900 1.00 92.88 238 PHE A N 1
ATOM 1647 C CA . PHE A 1 238 ? -2.915 14.709 -0.018 1.00 92.88 238 PHE A CA 1
ATOM 1648 C C . PHE A 1 238 ? -4.323 15.252 -0.243 1.00 92.88 238 PHE A C 1
ATOM 1650 O O . PHE A 1 238 ? -5.098 15.372 0.708 1.00 92.88 238 PHE A O 1
ATOM 1657 N N . ASN A 1 239 ? -4.673 15.516 -1.501 1.00 93.19 239 ASN A N 1
ATOM 1658 C CA . ASN A 1 239 ? -6.014 15.932 -1.907 1.00 93.19 239 ASN A CA 1
ATOM 1659 C C . ASN A 1 239 ? -6.633 14.958 -2.918 1.00 93.19 239 ASN A C 1
ATOM 1661 O O . ASN A 1 239 ? -5.924 14.418 -3.766 1.00 93.19 239 ASN A O 1
ATOM 1665 N N . GLY A 1 240 ? -7.958 14.789 -2.867 1.00 91.62 240 GLY A N 1
ATOM 1666 C CA . GLY A 1 240 ? -8.737 14.064 -3.876 1.00 91.62 240 GLY A CA 1
ATOM 1667 C C . GLY A 1 240 ? -9.310 12.731 -3.386 1.00 91.62 240 GLY A C 1
ATOM 1668 O O . GLY A 1 240 ? -10.039 12.676 -2.395 1.00 91.62 240 GLY A O 1
ATOM 1669 N N . GLY A 1 241 ? -9.006 11.653 -4.098 1.00 88.94 241 GLY A N 1
ATOM 1670 C CA . GLY A 1 241 ? -9.551 10.320 -3.885 1.00 88.94 241 GLY A CA 1
ATOM 1671 C C . GLY A 1 241 ? -10.837 10.053 -4.668 1.00 88.94 241 GLY A C 1
ATOM 1672 O O . GLY A 1 241 ? -11.211 10.809 -5.566 1.00 88.94 241 GLY A O 1
ATOM 1673 N N . ASN A 1 242 ? -11.507 8.960 -4.308 1.00 86.06 242 ASN A N 1
ATOM 1674 C CA . ASN A 1 242 ? -12.631 8.400 -5.068 1.00 86.06 242 ASN A CA 1
ATOM 1675 C C . ASN A 1 242 ? -13.956 8.367 -4.288 1.00 86.06 242 ASN A C 1
ATOM 1677 O O . ASN A 1 242 ? -14.894 7.664 -4.667 1.00 86.06 242 ASN A O 1
ATOM 1681 N N . GLY A 1 243 ? -14.046 9.143 -3.204 1.00 85.94 243 GLY A N 1
ATOM 1682 C CA . GLY A 1 243 ? -15.220 9.191 -2.339 1.00 85.94 243 GLY A CA 1
ATOM 1683 C C . GLY A 1 243 ? -15.427 7.908 -1.527 1.00 85.94 243 GLY A C 1
ATOM 1684 O O . GLY A 1 243 ? -14.873 6.847 -1.809 1.00 85.94 243 GLY A O 1
ATOM 1685 N N . THR A 1 244 ? -16.247 7.999 -0.483 1.00 82.12 244 THR A N 1
ATOM 1686 C CA . THR A 1 244 ? -16.544 6.867 0.410 1.00 82.12 244 THR A CA 1
ATOM 1687 C C . THR A 1 244 ? -17.765 6.065 -0.034 1.00 82.12 244 THR A C 1
ATOM 1689 O O . THR A 1 244 ? -17.858 4.886 0.284 1.00 82.12 244 THR A O 1
ATOM 1692 N N . SER A 1 245 ? -18.667 6.644 -0.832 1.00 76.75 245 SER A N 1
ATOM 1693 C CA . SER A 1 245 ? -19.915 5.995 -1.264 1.00 76.75 245 SER A CA 1
ATOM 1694 C C . SER A 1 245 ? -19.725 4.747 -2.136 1.00 76.75 245 SER A C 1
ATOM 1696 O O . SER A 1 245 ? -20.629 3.924 -2.198 1.00 76.75 245 SER A O 1
ATOM 1698 N N . ASN A 1 246 ? -18.560 4.583 -2.773 1.00 62.19 246 ASN A N 1
ATOM 1699 C CA . ASN A 1 246 ? -18.305 3.494 -3.725 1.00 62.19 246 ASN A CA 1
ATOM 1700 C C . ASN A 1 246 ? -17.268 2.475 -3.245 1.00 62.19 246 ASN A C 1
ATOM 1702 O O . ASN A 1 246 ? -16.898 1.595 -4.020 1.00 62.19 246 ASN A O 1
ATOM 1706 N N . ALA A 1 247 ? -16.753 2.620 -2.015 1.00 68.25 247 ALA A N 1
ATOM 1707 C CA . ALA A 1 247 ? -15.591 1.866 -1.544 1.00 68.25 247 ALA A CA 1
ATOM 1708 C C . ALA A 1 247 ? -14.489 1.797 -2.627 1.00 68.25 247 ALA A C 1
ATOM 1710 O O . ALA A 1 247 ? -13.900 0.750 -2.863 1.00 68.25 247 ALA A O 1
ATOM 1711 N N . ALA A 1 248 ? -14.236 2.889 -3.345 1.00 81.00 248 ALA A N 1
ATOM 1712 C CA . ALA A 1 248 ? -13.205 2.925 -4.373 1.00 81.00 248 ALA A CA 1
ATOM 1713 C C . ALA A 1 248 ? -11.841 3.195 -3.722 1.00 81.00 248 ALA A C 1
ATOM 1715 O O . ALA A 1 248 ? -11.752 3.884 -2.701 1.00 81.00 248 ALA A O 1
ATOM 1716 N N . VAL A 1 249 ? -10.767 2.644 -4.286 1.00 88.25 249 VAL A N 1
ATOM 1717 C CA . VAL A 1 249 ? -9.410 2.803 -3.741 1.00 88.25 249 VAL A CA 1
ATOM 1718 C C . VAL A 1 249 ? -8.938 4.230 -3.982 1.00 88.25 249 VAL A C 1
ATOM 1720 O O . VAL A 1 249 ? -8.899 4.668 -5.123 1.00 88.25 249 VAL A O 1
ATOM 1723 N N . GLY A 1 250 ? -8.593 4.966 -2.927 1.00 90.75 250 GLY A N 1
ATOM 1724 C CA . GLY A 1 250 ? -7.985 6.294 -3.055 1.00 90.75 250 GLY A CA 1
ATOM 1725 C C . GLY A 1 250 ? -6.462 6.219 -3.010 1.00 90.75 250 GLY A C 1
ATOM 1726 O O . GLY A 1 250 ? -5.772 6.873 -3.793 1.00 90.75 250 GLY A O 1
ATOM 1727 N N . PHE A 1 251 ? -5.950 5.377 -2.111 1.00 92.94 251 PHE A N 1
ATOM 1728 C CA . PHE A 1 251 ? -4.541 5.315 -1.756 1.00 92.94 251 PHE A CA 1
ATOM 1729 C C . PHE A 1 251 ? -4.094 3.877 -1.482 1.00 92.94 251 PHE A C 1
ATOM 1731 O O . PHE A 1 251 ? -4.744 3.158 -0.724 1.00 92.94 251 PHE A O 1
ATOM 1738 N N . VAL A 1 252 ? -2.961 3.487 -2.064 1.00 95.31 252 VAL A N 1
ATOM 1739 C CA . VAL A 1 252 ? -2.296 2.199 -1.859 1.00 95.31 252 VAL A CA 1
ATOM 1740 C C . VAL A 1 252 ? -0.851 2.425 -1.427 1.00 95.31 252 VAL A C 1
ATOM 1742 O O . VAL A 1 252 ? -0.094 3.148 -2.083 1.00 95.31 252 VAL A O 1
ATOM 1745 N N . LYS A 1 253 ? -0.450 1.751 -0.350 1.00 97.75 253 LYS A N 1
ATOM 1746 C CA . LYS A 1 253 ? 0.935 1.638 0.112 1.00 97.75 253 LYS A CA 1
ATOM 1747 C C . LYS A 1 253 ? 1.445 0.213 -0.100 1.00 97.75 253 LYS A C 1
ATOM 1749 O O . LYS A 1 253 ? 0.815 -0.742 0.348 1.00 97.75 253 LYS A O 1
ATOM 1754 N N . ALA A 1 254 ? 2.618 0.079 -0.715 1.00 96.94 254 ALA A N 1
ATOM 1755 C CA . ALA A 1 254 ? 3.315 -1.192 -0.906 1.00 96.94 254 ALA A CA 1
ATOM 1756 C C . ALA A 1 254 ? 4.843 -1.057 -0.762 1.00 96.94 254 ALA A C 1
ATOM 1758 O O . ALA A 1 254 ? 5.371 0.043 -0.554 1.00 96.94 254 ALA A O 1
ATOM 1759 N N . GLY A 1 255 ? 5.550 -2.186 -0.856 1.00 96.81 255 GLY A N 1
ATOM 1760 C CA . GLY A 1 255 ? 6.996 -2.291 -0.640 1.00 96.81 255 GLY A CA 1
ATOM 1761 C C . GLY A 1 255 ? 7.388 -2.313 0.841 1.00 96.81 255 GLY A C 1
ATOM 1762 O O . GLY A 1 255 ? 6.686 -1.750 1.679 1.00 96.81 255 GLY A O 1
ATOM 1763 N N . ASP A 1 256 ? 8.514 -2.958 1.148 1.00 95.62 256 ASP A N 1
ATOM 1764 C CA . ASP A 1 256 ? 8.932 -3.307 2.518 1.00 95.62 256 ASP A CA 1
ATOM 1765 C C . ASP A 1 256 ? 9.295 -2.099 3.401 1.00 95.62 256 ASP A C 1
ATOM 1767 O O . ASP A 1 256 ? 9.273 -2.185 4.628 1.00 95.62 256 ASP A O 1
ATOM 1771 N N . GLY A 1 257 ? 9.627 -0.963 2.791 1.00 98.12 257 GLY A N 1
ATOM 1772 C CA . GLY A 1 257 ? 10.042 0.251 3.479 1.00 98.12 257 GLY A CA 1
ATOM 1773 C C . GLY A 1 257 ? 8.910 1.004 4.181 1.00 98.12 257 GLY A C 1
ATOM 1774 O O . GLY A 1 257 ? 7.720 0.664 4.100 1.00 98.12 257 GLY A O 1
ATOM 1775 N N . THR A 1 258 ? 9.300 2.074 4.875 1.00 98.75 258 THR A N 1
ATOM 1776 C CA . THR A 1 258 ? 8.380 2.937 5.622 1.00 98.75 258 THR A CA 1
ATOM 1777 C C . THR A 1 258 ? 7.983 4.161 4.805 1.00 98.75 258 THR A C 1
ATOM 1779 O O . THR A 1 258 ? 8.835 4.933 4.364 1.00 98.75 258 THR A O 1
ATOM 1782 N N . LEU A 1 259 ? 6.675 4.383 4.680 1.00 98.88 259 LEU A N 1
ATOM 1783 C CA . LEU A 1 259 ? 6.090 5.663 4.305 1.00 98.88 259 LEU A CA 1
ATOM 1784 C C . LEU A 1 259 ? 5.644 6.395 5.571 1.00 98.88 259 LEU A C 1
ATOM 1786 O O . LEU A 1 259 ? 4.727 5.945 6.250 1.00 98.88 259 LEU A O 1
ATOM 1790 N N . THR A 1 260 ? 6.257 7.532 5.873 1.00 98.56 260 THR A N 1
ATOM 1791 C CA . THR A 1 260 ? 5.844 8.416 6.968 1.00 98.56 260 THR A CA 1
ATOM 1792 C C . THR A 1 260 ? 5.040 9.580 6.409 1.00 98.56 260 THR A C 1
ATOM 1794 O O . THR A 1 260 ? 5.549 10.340 5.588 1.00 98.56 260 THR A O 1
ATOM 1797 N N . LEU A 1 261 ? 3.800 9.742 6.866 1.00 97.06 261 LEU A N 1
ATOM 1798 C CA . LEU A 1 261 ? 2.991 10.925 6.582 1.00 97.06 261 LEU A CA 1
ATOM 1799 C C . LEU A 1 261 ? 3.105 11.886 7.763 1.00 97.06 261 LEU A C 1
ATOM 1801 O O . LEU A 1 261 ? 2.653 11.574 8.861 1.00 97.06 261 LEU A O 1
ATOM 1805 N N . SER A 1 262 ? 3.738 13.031 7.544 1.00 91.88 262 SER A N 1
ATOM 1806 C CA . SER A 1 262 ? 3.903 14.091 8.542 1.00 91.88 262 SER A CA 1
ATOM 1807 C C . SER A 1 262 ? 2.778 15.120 8.433 1.00 91.88 262 SER A C 1
ATOM 1809 O O . SER A 1 262 ? 1.998 15.095 7.482 1.00 91.88 262 SER A O 1
ATOM 1811 N N . THR A 1 263 ? 2.680 16.029 9.407 1.00 81.31 263 THR A N 1
ATOM 1812 C CA . THR A 1 263 ? 1.656 17.083 9.400 1.00 81.31 263 THR A CA 1
ATOM 1813 C C . THR A 1 263 ? 1.820 17.910 8.130 1.00 81.31 263 THR A C 1
ATOM 1815 O O . THR A 1 263 ? 2.904 18.470 7.931 1.00 81.31 263 THR A O 1
ATOM 1818 N N . PRO A 1 264 ? 0.793 18.001 7.268 1.00 75.31 264 PRO A N 1
ATOM 1819 C CA . PRO A 1 264 ? 0.867 18.889 6.127 1.00 75.31 264 PRO A CA 1
ATOM 1820 C C . PRO A 1 264 ? 1.008 20.323 6.637 1.00 75.31 264 PRO A C 1
ATOM 1822 O O . PRO A 1 264 ? 0.158 20.814 7.380 1.00 75.31 264 PRO A O 1
ATOM 1825 N N . THR A 1 265 ? 2.101 20.999 6.294 1.00 69.12 265 THR A N 1
ATOM 1826 C CA . THR A 1 265 ? 2.337 22.373 6.745 1.00 69.12 265 THR A CA 1
ATOM 1827 C C . THR A 1 265 ? 1.874 23.353 5.675 1.00 69.12 265 THR A C 1
ATOM 1829 O O . THR A 1 265 ? 2.295 23.300 4.520 1.00 69.12 265 THR A O 1
ATOM 1832 N N . SER A 1 266 ? 0.988 24.279 6.050 1.00 65.50 266 SER A N 1
ATOM 1833 C CA . SER A 1 266 ? 0.685 25.422 5.187 1.00 65.50 266 SER A CA 1
ATOM 1834 C C . SER A 1 266 ? 1.897 26.348 5.125 1.00 65.50 266 SER A C 1
ATOM 1836 O O . SER A 1 266 ? 2.466 26.697 6.158 1.00 65.50 266 SER A O 1
ATOM 1838 N N . GLY A 1 267 ? 2.253 26.802 3.922 1.00 66.62 267 GLY A N 1
ATOM 1839 C CA . GLY A 1 267 ? 3.236 27.873 3.737 1.00 66.62 267 GLY A CA 1
ATOM 1840 C C . GLY A 1 267 ? 2.716 29.261 4.138 1.00 66.62 267 GLY A C 1
ATOM 1841 O O . GLY A 1 267 ? 3.472 30.228 4.093 1.00 66.62 267 GLY A O 1
ATOM 1842 N N . ILE A 1 268 ? 1.434 29.383 4.509 1.00 68.06 268 ILE A N 1
ATOM 1843 C CA . ILE A 1 268 ? 0.827 30.638 4.965 1.00 68.06 268 ILE A CA 1
ATOM 1844 C C . ILE A 1 268 ? 1.095 30.807 6.464 1.00 68.06 268 ILE A C 1
ATOM 1846 O O . ILE A 1 268 ? 0.702 29.969 7.281 1.00 68.06 268 ILE A O 1
ATOM 1850 N N . ALA A 1 269 ? 1.740 31.918 6.827 1.00 74.81 269 ALA A N 1
ATOM 1851 C CA . ALA A 1 269 ? 2.018 32.267 8.217 1.00 74.81 269 ALA A CA 1
ATOM 1852 C C . ALA A 1 269 ? 0.726 32.276 9.055 1.00 74.81 269 ALA A C 1
ATOM 1854 O O . ALA A 1 269 ? -0.280 32.860 8.660 1.00 74.81 269 ALA A O 1
ATOM 1855 N N . GLY A 1 270 ? 0.756 31.605 10.208 1.00 73.12 270 GLY A N 1
ATOM 1856 C CA . GLY A 1 270 ? -0.401 31.461 11.099 1.00 73.12 270 GLY A CA 1
ATOM 1857 C C . GLY A 1 270 ? -1.327 30.277 10.791 1.00 73.12 270 GLY A C 1
ATOM 1858 O O . GLY A 1 270 ? -2.150 29.944 11.635 1.00 73.12 270 GLY A O 1
ATOM 1859 N N . LEU A 1 271 ? -1.168 29.593 9.648 1.00 69.38 271 LEU A N 1
ATOM 1860 C CA . LEU A 1 271 ? -1.965 28.410 9.270 1.00 69.38 271 LEU A CA 1
ATOM 1861 C C . LEU A 1 271 ? -1.143 27.109 9.242 1.00 69.38 271 LEU A C 1
ATOM 1863 O O . LEU A 1 271 ? -1.600 26.088 8.727 1.00 69.38 271 LEU A O 1
ATOM 1867 N N . THR A 1 272 ? 0.072 27.123 9.793 1.00 68.44 272 THR A N 1
ATOM 1868 C CA . THR A 1 272 ? 1.022 25.995 9.765 1.00 68.44 272 THR A CA 1
ATOM 1869 C C . THR A 1 272 ? 0.501 24.726 10.449 1.00 68.44 272 THR A C 1
ATOM 1871 O O . THR A 1 272 ? 1.004 23.646 10.162 1.00 68.44 272 THR A O 1
ATOM 1874 N N . ALA A 1 273 ? -0.528 24.845 11.297 1.00 68.81 273 ALA A N 1
ATOM 1875 C CA . ALA A 1 273 ? -1.192 23.741 11.995 1.00 68.81 273 ALA A CA 1
ATOM 1876 C C . ALA A 1 273 ? -2.540 23.310 11.373 1.00 68.81 273 ALA A C 1
ATOM 1878 O O . ALA A 1 273 ? -3.234 22.478 11.948 1.00 68.81 273 ALA A O 1
ATOM 1879 N N . MET A 1 274 ? -2.945 23.886 10.233 1.00 68.44 274 MET A N 1
ATOM 1880 C CA . MET A 1 274 ? -4.281 23.679 9.644 1.00 68.44 274 MET A CA 1
ATOM 1881 C C . MET A 1 274 ? -4.301 22.752 8.418 1.00 68.44 274 MET A C 1
ATOM 1883 O O . MET A 1 274 ? -5.315 22.671 7.726 1.00 68.44 274 MET A O 1
ATOM 1887 N N . GLY A 1 275 ? -3.200 22.062 8.116 1.00 72.50 275 GLY A N 1
ATOM 1888 C CA . GLY A 1 275 ? -3.156 21.107 7.013 1.00 72.50 275 GLY A CA 1
ATOM 1889 C C . GLY A 1 275 ? -3.745 19.756 7.408 1.00 72.50 275 GLY A C 1
ATOM 1890 O O . GLY A 1 275 ? -3.299 19.136 8.370 1.00 72.50 275 GLY A O 1
ATOM 1891 N N . VAL A 1 276 ? -4.728 19.284 6.642 1.00 81.06 276 VAL A N 1
ATOM 1892 C CA . VAL A 1 276 ? -5.300 17.938 6.773 1.00 81.06 276 VAL A CA 1
ATOM 1893 C C . VAL A 1 276 ? -5.263 17.235 5.426 1.00 81.06 276 VAL A C 1
ATOM 1895 O O . VAL A 1 276 ? -5.467 17.861 4.386 1.00 81.06 276 VAL A O 1
ATOM 1898 N N . ASN A 1 277 ? -5.022 15.928 5.439 1.00 90.00 277 ASN A N 1
ATOM 1899 C CA . ASN A 1 277 ? -5.169 15.116 4.240 1.00 90.00 277 ASN A CA 1
ATOM 1900 C C . ASN A 1 277 ? -6.662 14.893 3.970 1.00 90.00 277 ASN A C 1
ATOM 1902 O O . ASN A 1 277 ? -7.405 14.497 4.865 1.00 90.00 277 ASN A O 1
ATOM 1906 N N . THR A 1 278 ? -7.103 15.147 2.739 1.00 90.75 278 THR A N 1
ATOM 1907 C CA . THR A 1 278 ? -8.511 15.040 2.310 1.00 90.75 278 THR A CA 1
ATOM 1908 C C . THR A 1 278 ? -8.739 13.923 1.298 1.00 90.75 278 THR A C 1
ATOM 1910 O O . THR A 1 278 ? -9.857 13.744 0.820 1.00 90.75 278 THR A O 1
ATOM 1913 N N . MET A 1 279 ? -7.694 13.162 0.962 1.00 92.50 279 MET A N 1
ATOM 1914 C CA . MET A 1 279 ? -7.808 12.031 0.049 1.00 92.50 279 MET A CA 1
ATOM 1915 C C . MET A 1 279 ? -8.811 11.006 0.581 1.00 92.50 279 MET A C 1
ATOM 1917 O O . MET A 1 279 ? -8.595 10.405 1.630 1.00 92.50 279 MET A O 1
ATOM 1921 N N . SER A 1 280 ? -9.907 10.827 -0.148 1.00 92.00 280 SER A N 1
ATOM 1922 C CA . SER A 1 280 ? -11.054 10.003 0.238 1.00 92.00 280 SER A CA 1
ATOM 1923 C C . SER A 1 280 ? -11.063 8.620 -0.426 1.00 92.00 280 SER A C 1
ATOM 1925 O O . SER A 1 280 ? -10.422 8.398 -1.456 1.00 92.00 280 SER A O 1
ATOM 1927 N N . GLY A 1 281 ? -11.826 7.688 0.145 1.00 90.44 281 GLY A N 1
ATOM 1928 C CA . GLY A 1 281 ? -11.985 6.321 -0.365 1.00 90.44 281 GLY A CA 1
ATOM 1929 C C . GLY A 1 281 ? -11.320 5.287 0.537 1.00 90.44 281 GLY A C 1
ATOM 1930 O O . GLY A 1 281 ? -11.267 5.467 1.756 1.00 90.44 281 GLY A O 1
ATOM 1931 N N . GLN A 1 282 ? -10.846 4.182 -0.042 1.00 91.25 282 GLN A N 1
ATOM 1932 C CA . GLN A 1 282 ? -10.065 3.189 0.693 1.00 91.25 282 GLN A CA 1
ATOM 1933 C C . GLN A 1 282 ? -8.590 3.589 0.765 1.00 91.25 282 GLN A C 1
ATOM 1935 O O . GLN A 1 282 ? -7.975 3.910 -0.256 1.00 91.25 282 GLN A O 1
ATOM 1940 N N . THR A 1 283 ? -8.031 3.519 1.971 1.00 94.88 283 THR A N 1
ATOM 1941 C CA . THR A 1 283 ? -6.592 3.394 2.208 1.00 94.88 283 THR A CA 1
ATOM 1942 C C . THR A 1 283 ? -6.259 1.916 2.327 1.00 94.88 283 THR A C 1
ATOM 1944 O O 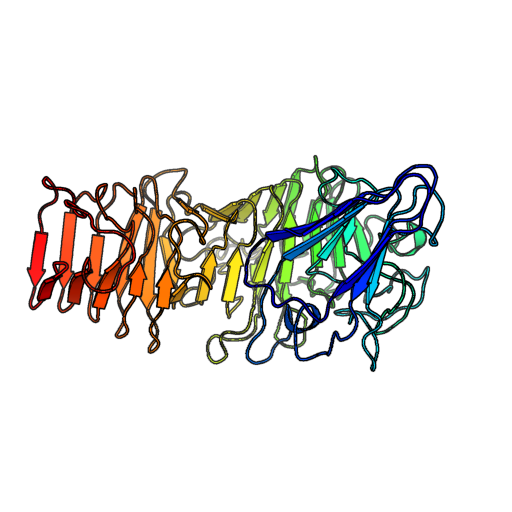. THR A 1 283 ? -6.816 1.233 3.183 1.00 94.88 283 THR A O 1
ATOM 1947 N N . VAL A 1 284 ? -5.366 1.442 1.468 1.00 95.38 284 VAL A N 1
ATOM 1948 C CA . VAL A 1 284 ? -4.953 0.042 1.361 1.00 95.38 284 VAL A CA 1
ATOM 1949 C C . VAL A 1 284 ? -3.469 -0.047 1.694 1.00 95.38 284 VAL A C 1
ATOM 1951 O O . VAL A 1 284 ? -2.653 0.667 1.105 1.00 95.38 284 VAL A O 1
ATOM 1954 N N . ILE A 1 285 ? -3.102 -0.912 2.636 1.00 97.81 285 ILE A N 1
ATOM 1955 C CA . ILE A 1 285 ? -1.707 -1.117 3.038 1.00 97.81 285 ILE A CA 1
ATOM 1956 C C . ILE A 1 285 ? -1.337 -2.560 2.719 1.00 97.81 285 ILE A C 1
ATOM 1958 O O . ILE A 1 285 ? -1.554 -3.466 3.516 1.00 97.81 285 ILE A O 1
ATOM 1962 N N . ASN A 1 286 ? -0.753 -2.758 1.542 1.00 95.81 286 ASN A N 1
ATOM 1963 C CA . ASN A 1 286 ? -0.393 -4.077 1.034 1.00 95.81 286 ASN A CA 1
ATOM 1964 C C . ASN A 1 286 ? 0.965 -4.569 1.542 1.00 95.81 286 ASN A C 1
ATOM 1966 O O . ASN A 1 286 ? 1.218 -5.768 1.513 1.00 95.81 286 ASN A O 1
ATOM 1970 N N . GLY A 1 287 ? 1.856 -3.663 1.955 1.00 96.00 287 GLY A N 1
ATOM 1971 C CA . GLY A 1 287 ? 3.212 -4.020 2.371 1.00 96.00 287 GLY A CA 1
ATOM 1972 C C . GLY A 1 287 ? 3.972 -2.893 3.069 1.00 96.00 287 GLY A C 1
ATOM 1973 O O . GLY A 1 287 ? 3.717 -1.703 2.832 1.00 96.00 287 GLY A O 1
ATOM 1974 N N . GLY A 1 288 ? 4.923 -3.288 3.918 1.00 98.06 288 GLY A N 1
ATOM 1975 C CA . GLY A 1 288 ? 5.758 -2.387 4.711 1.00 98.06 288 GLY A CA 1
ATOM 1976 C C . GLY A 1 288 ? 4.945 -1.559 5.702 1.00 98.06 288 GLY A C 1
ATOM 1977 O O . GLY A 1 288 ? 3.826 -1.922 6.064 1.00 98.06 288 GLY A O 1
ATOM 1978 N N . THR A 1 289 ? 5.494 -0.422 6.127 1.00 98.75 289 THR A N 1
ATOM 1979 C CA . THR A 1 289 ? 4.868 0.415 7.163 1.00 98.75 289 THR A CA 1
ATOM 1980 C C . THR A 1 289 ? 4.322 1.715 6.584 1.00 98.75 289 THR A C 1
ATOM 1982 O O . THR A 1 289 ? 5.036 2.448 5.902 1.00 98.75 289 THR A O 1
ATOM 1985 N N . LEU A 1 290 ? 3.071 2.037 6.904 1.00 98.81 290 LEU A N 1
ATOM 1986 C CA . LEU A 1 290 ? 2.527 3.390 6.855 1.00 98.81 290 LEU A CA 1
ATOM 1987 C C . LEU A 1 290 ? 2.558 3.972 8.270 1.00 98.81 290 LEU A C 1
ATOM 1989 O O . LEU A 1 290 ? 1.872 3.473 9.157 1.00 98.81 290 LEU A O 1
ATOM 1993 N N . LYS A 1 291 ? 3.347 5.021 8.486 1.00 98.75 291 LYS A N 1
ATOM 1994 C CA . LYS A 1 291 ? 3.511 5.684 9.781 1.00 98.75 291 LYS A CA 1
ATOM 1995 C C . LYS A 1 291 ? 2.771 7.020 9.815 1.00 98.75 291 LYS A C 1
ATOM 1997 O O . LYS A 1 291 ? 3.017 7.887 8.974 1.00 98.75 291 LYS A O 1
ATOM 2002 N N . LEU A 1 292 ? 1.895 7.198 10.805 1.00 97.56 292 LEU A N 1
ATOM 2003 C CA . LEU A 1 292 ? 1.092 8.405 11.002 1.00 97.56 292 LEU A CA 1
ATOM 2004 C C . LEU A 1 292 ? 1.817 9.390 11.928 1.00 97.56 292 LEU A C 1
ATOM 2006 O O . LEU A 1 292 ? 1.732 9.316 13.148 1.00 97.56 292 LEU A O 1
ATOM 2010 N N . ASN A 1 293 ? 2.556 10.326 11.344 1.00 94.62 293 ASN A N 1
ATOM 2011 C CA . ASN A 1 293 ? 3.317 11.353 12.058 1.00 94.62 293 ASN A CA 1
ATOM 2012 C C . ASN A 1 293 ? 2.692 12.754 11.910 1.00 94.62 293 ASN A C 1
ATOM 2014 O O . ASN A 1 293 ? 3.353 13.762 12.150 1.00 94.62 293 ASN A O 1
ATOM 2018 N N . GLY A 1 294 ? 1.431 12.831 11.471 1.00 86.94 294 GLY A N 1
ATOM 2019 C CA . GLY A 1 294 ? 0.727 14.085 11.210 1.00 86.94 294 GLY A CA 1
ATOM 2020 C C . GLY A 1 294 ? -0.200 14.566 12.320 1.00 86.94 294 GLY A C 1
ATOM 2021 O O . GLY A 1 294 ? -0.781 15.639 12.180 1.00 86.94 294 GLY A O 1
ATOM 2022 N N . GLY A 1 295 ? -0.317 13.813 13.416 1.00 88.31 295 GLY A N 1
ATOM 2023 C CA . GLY A 1 295 ? -1.283 14.061 14.486 1.00 88.31 295 GLY A CA 1
ATOM 2024 C C . GLY A 1 295 ? -2.627 13.369 14.237 1.00 88.31 295 GLY A C 1
ATOM 2025 O O . GLY A 1 295 ? -2.711 12.378 13.506 1.00 88.31 295 GLY A O 1
ATOM 2026 N N . THR A 1 296 ? -3.683 13.865 14.886 1.00 91.19 296 THR A N 1
ATOM 2027 C CA . THR A 1 296 ? -5.037 13.297 14.786 1.00 91.19 296 THR A CA 1
ATOM 2028 C C . THR A 1 296 ? -5.542 13.315 13.348 1.00 91.19 296 THR A C 1
ATOM 2030 O O . THR A 1 296 ? -5.540 14.361 12.707 1.00 91.19 296 THR A O 1
ATOM 2033 N N . ASN A 1 297 ? -6.029 12.165 12.877 1.00 93.06 297 ASN A N 1
ATOM 2034 C CA . ASN A 1 297 ? -6.496 11.954 11.509 1.00 93.06 297 ASN A CA 1
ATOM 2035 C C . ASN A 1 297 ? -5.439 12.369 10.480 1.00 93.06 297 ASN A C 1
ATOM 2037 O O . ASN A 1 297 ? -5.694 13.169 9.580 1.00 93.06 297 ASN A O 1
ATOM 2041 N N . THR A 1 298 ? -4.233 11.807 10.627 1.00 94.38 298 THR A N 1
ATOM 2042 C CA . THR A 1 298 ? -3.180 11.950 9.614 1.00 94.38 298 THR A CA 1
ATOM 2043 C C . THR A 1 298 ? -3.683 11.463 8.252 1.00 94.38 298 THR A C 1
ATOM 2045 O O . THR A 1 298 ? -3.390 12.089 7.240 1.00 94.38 298 THR A O 1
ATOM 2048 N N . LEU A 1 299 ? -4.469 10.384 8.202 1.00 94.81 299 LEU A N 1
ATOM 2049 C CA . LEU A 1 299 ? -5.276 10.043 7.028 1.00 94.81 299 LEU A CA 1
ATOM 2050 C C . LEU A 1 299 ? -6.636 10.728 7.126 1.00 94.81 299 LEU A C 1
ATOM 2052 O O . LEU A 1 299 ? -7.143 10.925 8.235 1.00 94.81 299 LEU A O 1
ATOM 2056 N N . ALA A 1 300 ? -7.260 11.015 5.978 1.00 92.81 300 ALA A N 1
ATOM 2057 C CA . ALA A 1 300 ? -8.573 11.647 5.978 1.00 92.81 300 ALA A CA 1
ATOM 2058 C C . ALA A 1 300 ? -9.554 10.830 6.834 1.00 92.81 300 ALA A C 1
ATOM 2060 O O . ALA A 1 300 ? -9.672 9.607 6.705 1.00 92.81 300 ALA A O 1
ATOM 2061 N N . ALA A 1 301 ? -10.199 11.524 7.766 1.00 93.06 301 ALA A N 1
ATOM 2062 C CA . ALA A 1 301 ? -11.108 10.921 8.721 1.00 93.06 301 ALA A CA 1
ATOM 2063 C C . ALA A 1 301 ? -12.296 10.277 7.993 1.00 93.06 301 ALA A C 1
ATOM 2065 O O . ALA A 1 301 ? -12.723 10.761 6.946 1.00 93.06 301 ALA A O 1
ATOM 2066 N N . ASN A 1 302 ? -12.877 9.229 8.582 1.00 91.56 302 ASN A N 1
ATOM 2067 C CA . ASN A 1 302 ? -14.061 8.565 8.027 1.00 91.56 302 ASN A CA 1
ATOM 2068 C C . ASN A 1 302 ? -13.819 7.925 6.644 1.00 91.56 302 ASN A C 1
ATOM 2070 O O . ASN A 1 302 ? -14.731 7.839 5.825 1.00 91.56 302 ASN A O 1
ATOM 2074 N N . ASN A 1 303 ? -12.596 7.462 6.391 1.00 92.31 303 ASN A N 1
ATOM 2075 C CA . ASN A 1 303 ? -12.254 6.652 5.224 1.00 92.31 303 ASN A CA 1
ATOM 2076 C C . ASN A 1 303 ? -12.281 5.158 5.534 1.00 92.31 303 ASN A C 1
ATOM 2078 O O . ASN A 1 303 ? -12.172 4.749 6.689 1.00 92.31 303 ASN A O 1
ATOM 2082 N N . TYR A 1 304 ? -12.362 4.338 4.491 1.00 93.94 304 TYR A N 1
ATOM 2083 C CA . TYR A 1 304 ? -12.142 2.902 4.616 1.00 93.94 304 TYR A CA 1
ATOM 2084 C C . TYR A 1 304 ? -10.654 2.607 4.809 1.00 93.94 304 TYR A C 1
ATOM 2086 O O . TYR A 1 304 ? -9.809 3.204 4.141 1.00 93.94 304 TYR A O 1
ATOM 2094 N N . LEU A 1 305 ? -10.344 1.666 5.695 1.00 96.19 305 LEU A N 1
ATOM 2095 C CA . LEU A 1 305 ? -8.993 1.194 5.954 1.00 96.19 305 LEU A CA 1
ATOM 2096 C C . LEU A 1 305 ? -8.930 -0.318 5.768 1.00 96.19 305 LEU A C 1
ATOM 2098 O O . LEU A 1 305 ? -9.593 -1.080 6.476 1.00 96.19 305 LEU A O 1
ATOM 2102 N N . GLU A 1 306 ? -8.076 -0.725 4.841 1.00 95.12 306 GLU A N 1
ATOM 2103 C CA . GLU A 1 306 ? -7.616 -2.092 4.705 1.00 95.12 306 GLU A CA 1
ATOM 2104 C C . GLU A 1 306 ? -6.131 -2.174 5.056 1.00 95.12 306 GLU A C 1
ATOM 2106 O O . GLU A 1 306 ? -5.329 -1.315 4.677 1.00 95.12 306 GLU A O 1
ATOM 2111 N N . VAL A 1 307 ? -5.781 -3.213 5.815 1.00 97.12 307 VAL A N 1
ATOM 2112 C CA . VAL A 1 307 ? -4.391 -3.547 6.121 1.00 97.12 307 VAL A CA 1
ATOM 2113 C C . VAL A 1 307 ? -4.174 -5.015 5.775 1.00 97.12 307 VAL A C 1
ATOM 2115 O O . VAL A 1 307 ? -4.524 -5.911 6.551 1.00 97.12 307 VAL A O 1
ATOM 2118 N N . GLY A 1 308 ? -3.628 -5.245 4.587 1.00 93.25 308 GLY A N 1
ATOM 2119 C CA . GLY A 1 308 ? -3.372 -6.567 4.038 1.00 93.25 308 GLY A CA 1
ATOM 2120 C C . GLY A 1 308 ? -2.181 -7.262 4.690 1.00 93.25 308 GLY A C 1
ATOM 2121 O O . GLY A 1 308 ? -1.378 -6.656 5.406 1.00 93.25 308 GLY A O 1
ATOM 2122 N N . LEU A 1 309 ? -2.053 -8.566 4.438 1.00 92.06 309 LEU A N 1
ATOM 2123 C CA . LEU A 1 309 ? -0.926 -9.360 4.925 1.00 92.06 309 LEU A CA 1
ATOM 2124 C C . LEU A 1 309 ? 0.414 -8.757 4.472 1.00 92.06 309 LEU A C 1
ATOM 2126 O O . LEU A 1 309 ? 0.632 -8.532 3.284 1.00 92.06 309 LEU A O 1
ATOM 2130 N N . GLY A 1 310 ? 1.321 -8.536 5.428 1.00 90.31 310 GLY A N 1
ATOM 2131 C CA . GLY A 1 310 ? 2.619 -7.888 5.200 1.00 90.31 310 GLY A CA 1
ATOM 2132 C C . GLY A 1 310 ? 2.587 -6.358 5.304 1.00 90.31 310 GLY A C 1
ATOM 2133 O O . GLY A 1 310 ? 3.647 -5.733 5.339 1.00 90.31 310 GLY A O 1
ATOM 2134 N N . GLY A 1 311 ? 1.399 -5.754 5.393 1.00 97.19 311 GLY A N 1
ATOM 2135 C CA . GLY A 1 311 ? 1.205 -4.341 5.693 1.00 97.19 311 GLY A CA 1
ATOM 2136 C C . GLY A 1 311 ? 1.193 -4.045 7.193 1.00 97.19 311 GLY A C 1
ATOM 2137 O O . GLY A 1 311 ? 0.762 -4.858 8.015 1.00 97.19 311 GLY A O 1
ATOM 2138 N N . SER A 1 312 ? 1.648 -2.848 7.553 1.00 98.44 312 SER A N 1
ATOM 2139 C CA . SER A 1 312 ? 1.607 -2.324 8.914 1.00 98.44 312 SER A CA 1
ATOM 2140 C C . SER A 1 312 ? 1.135 -0.874 8.927 1.00 98.44 312 SER A C 1
ATOM 2142 O O . SER A 1 312 ? 1.667 -0.036 8.196 1.00 98.44 312 SER A O 1
ATOM 2144 N N . LEU A 1 313 ? 0.161 -0.564 9.780 1.00 98.81 313 LEU A N 1
ATOM 2145 C CA . LEU A 1 313 ? -0.172 0.804 10.161 1.00 98.81 313 LEU A CA 1
ATOM 2146 C C . LEU A 1 313 ? 0.444 1.105 11.528 1.00 98.81 313 LEU A C 1
ATOM 2148 O O . LEU A 1 313 ? 0.058 0.515 12.535 1.00 98.81 313 LEU A O 1
ATOM 2152 N N . ASP A 1 314 ? 1.359 2.063 11.571 1.00 98.81 314 ASP A N 1
ATOM 2153 C CA . ASP A 1 314 ? 1.905 2.606 12.809 1.00 98.81 314 ASP A CA 1
ATOM 2154 C C . ASP A 1 314 ? 1.215 3.934 13.144 1.00 98.81 314 ASP A C 1
ATOM 2156 O O . ASP A 1 314 ? 1.447 4.956 12.496 1.00 98.81 314 ASP A O 1
ATOM 2160 N N . LEU A 1 315 ? 0.371 3.917 14.177 1.00 98.75 315 LEU A N 1
ATOM 2161 C CA . LEU A 1 315 ? -0.326 5.092 14.696 1.00 98.75 315 LEU A CA 1
ATOM 2162 C C . LEU A 1 315 ? 0.628 6.093 15.346 1.00 98.75 315 LEU A C 1
ATOM 2164 O O . LEU A 1 315 ? 0.267 7.262 15.435 1.00 98.75 315 LEU A O 1
ATOM 2168 N N . ASN A 1 316 ? 1.811 5.664 15.806 1.00 98.12 316 ASN A N 1
ATOM 2169 C CA . ASN A 1 316 ? 2.848 6.543 16.355 1.00 98.12 316 ASN A CA 1
ATOM 2170 C C . ASN A 1 316 ? 2.300 7.560 17.386 1.00 98.12 316 ASN A C 1
ATOM 2172 O O . ASN A 1 316 ? 2.601 8.751 17.337 1.00 98.12 316 ASN A O 1
ATOM 2176 N N . GLY A 1 317 ? 1.422 7.094 18.278 1.00 98.00 317 GLY A N 1
ATOM 2177 C CA . GLY A 1 317 ? 0.855 7.898 19.368 1.00 98.00 317 GLY A CA 1
ATOM 2178 C C . GLY A 1 317 ? -0.270 8.834 18.946 1.00 98.00 317 GLY A C 1
ATOM 2179 O O . GLY A 1 317 ? -0.738 9.642 19.745 1.00 98.00 317 GLY A O 1
ATOM 2180 N N . THR A 1 318 ? -0.706 8.746 17.691 1.00 96.81 318 THR A N 1
ATOM 2181 C CA . THR A 1 318 ? -1.790 9.556 17.140 1.00 96.81 318 THR A CA 1
ATOM 2182 C C . THR A 1 318 ? -3.133 8.830 17.205 1.00 96.81 318 THR A C 1
ATOM 2184 O O . THR A 1 318 ? -3.229 7.647 17.545 1.00 96.81 318 THR A O 1
ATOM 2187 N N . SER A 1 319 ? -4.200 9.564 16.887 1.00 96.94 319 SER A N 1
ATOM 2188 C CA . SER A 1 319 ? -5.555 9.020 16.795 1.00 96.94 319 SER A CA 1
ATOM 2189 C C . SER A 1 319 ? -6.001 8.982 15.340 1.00 96.94 319 SER A C 1
ATOM 2191 O O . SER A 1 319 ? -5.885 9.995 14.653 1.00 96.94 319 SER A O 1
ATOM 2193 N N . GLN A 1 320 ? -6.554 7.861 14.881 1.00 97.75 320 GLN A N 1
ATOM 2194 C CA . GLN A 1 320 ? -7.111 7.735 13.535 1.00 97.75 320 GLN A CA 1
ATOM 2195 C C . GLN A 1 320 ? -8.555 7.236 13.591 1.00 97.75 320 GLN A C 1
ATOM 2197 O O . GLN A 1 320 ? -8.838 6.171 14.141 1.00 97.75 320 GLN A O 1
ATOM 2202 N N . TYR A 1 321 ? -9.452 8.007 12.976 1.00 97.06 321 TYR A N 1
ATOM 2203 C CA . TYR A 1 321 ? -10.854 7.661 12.778 1.00 97.06 321 TYR A CA 1
ATOM 2204 C C . TYR A 1 321 ? -11.100 7.125 11.362 1.00 97.06 321 TYR A C 1
ATOM 2206 O O . TYR A 1 321 ? -10.767 7.791 10.377 1.00 97.06 321 TYR A O 1
ATOM 2214 N N . VAL A 1 322 ? -11.706 5.942 11.253 1.00 96.31 322 VAL A N 1
ATOM 2215 C CA . VAL A 1 322 ? -12.012 5.260 9.984 1.00 96.31 322 VAL A CA 1
ATOM 2216 C C . VAL A 1 322 ? -13.492 4.873 9.912 1.00 96.31 322 VAL A C 1
ATOM 2218 O O . VAL A 1 322 ? -14.118 4.596 10.931 1.00 96.31 322 VAL A O 1
ATOM 2221 N N . PHE A 1 323 ? -14.049 4.838 8.704 1.00 94.00 323 PHE A N 1
ATOM 2222 C CA . PHE A 1 323 ? -15.429 4.426 8.405 1.00 94.00 323 PHE A CA 1
ATOM 2223 C C . PHE A 1 323 ? -15.592 2.911 8.224 1.00 94.00 323 PHE A C 1
ATOM 2225 O O . PHE A 1 323 ? -16.692 2.379 8.140 1.00 94.00 323 PHE A O 1
ATOM 2232 N N . GLY A 1 324 ? -14.487 2.183 8.138 1.00 93.69 324 GLY A N 1
ATOM 2233 C CA . GLY A 1 324 ? -14.532 0.734 8.126 1.00 93.69 324 GLY A CA 1
ATOM 2234 C C . GLY A 1 324 ? -13.136 0.164 8.222 1.00 93.69 324 GLY A C 1
ATOM 2235 O O . GLY A 1 324 ? -12.242 0.630 7.518 1.00 93.69 324 GLY A O 1
ATOM 2236 N N . LEU A 1 325 ? -12.963 -0.831 9.085 1.00 96.56 325 LEU A N 1
ATOM 2237 C CA . LEU A 1 325 ? -11.742 -1.626 9.175 1.00 96.56 325 LEU A CA 1
ATOM 2238 C C . LEU A 1 325 ? -12.040 -3.034 8.680 1.00 96.56 325 LEU A C 1
ATOM 2240 O O . LEU A 1 325 ? -12.982 -3.666 9.170 1.00 96.56 325 LEU A O 1
ATOM 2244 N N . PHE A 1 326 ? -11.239 -3.516 7.733 1.00 94.88 326 PHE A N 1
ATOM 2245 C CA . PHE A 1 326 ? -11.457 -4.828 7.146 1.00 94.88 326 PHE A CA 1
ATOM 2246 C C . PHE A 1 326 ? -10.207 -5.432 6.503 1.00 94.88 326 PHE A C 1
ATOM 2248 O O . PHE A 1 326 ? -9.185 -4.774 6.327 1.00 94.88 326 PHE A O 1
ATOM 2255 N N . THR A 1 327 ? -10.334 -6.707 6.154 1.00 93.56 327 THR A N 1
ATOM 2256 C CA . THR A 1 327 ? -9.454 -7.503 5.296 1.00 93.56 327 THR A CA 1
ATOM 2257 C C . THR A 1 327 ? -10.323 -8.303 4.330 1.00 93.56 327 THR A C 1
ATOM 2259 O O . THR A 1 327 ? -11.474 -8.611 4.643 1.00 93.56 327 THR A O 1
ATOM 2262 N N . ASP A 1 328 ? -9.779 -8.698 3.179 1.00 87.56 328 ASP A N 1
ATOM 2263 C CA . ASP A 1 328 ? -10.507 -9.579 2.247 1.00 87.56 328 ASP A CA 1
ATOM 2264 C C . ASP A 1 328 ? -10.642 -11.017 2.769 1.00 87.56 328 ASP A C 1
ATOM 2266 O O . ASP A 1 328 ? -11.586 -11.726 2.427 1.00 87.56 328 ASP A O 1
ATOM 2270 N N . GLY A 1 329 ? -9.704 -11.453 3.614 1.00 85.38 329 GLY A N 1
ATOM 2271 C CA . GLY A 1 329 ? -9.715 -12.774 4.234 1.00 85.38 329 GLY A CA 1
ATOM 2272 C C . GLY A 1 329 ? -10.479 -12.819 5.559 1.00 85.38 329 GLY A C 1
ATOM 2273 O O . GLY A 1 329 ? -10.494 -11.854 6.323 1.00 85.38 329 GLY A O 1
ATOM 2274 N N . ALA A 1 330 ? -11.047 -13.990 5.844 1.00 92.19 330 ALA A N 1
ATOM 2275 C CA . ALA A 1 330 ? -11.678 -14.365 7.113 1.00 92.19 330 ALA A CA 1
ATOM 2276 C C . ALA A 1 330 ? -10.886 -15.479 7.831 1.00 92.19 330 ALA A C 1
ATOM 2278 O O . ALA A 1 330 ? -11.448 -16.289 8.552 1.00 92.19 330 ALA A O 1
ATOM 2279 N N . VAL A 1 331 ? -9.577 -15.566 7.577 1.00 92.81 331 VAL A N 1
ATOM 2280 C CA . VAL A 1 331 ? -8.693 -16.584 8.161 1.00 92.81 331 VAL A CA 1
ATOM 2281 C C . VAL A 1 331 ? -7.714 -15.893 9.092 1.00 92.81 331 VAL A C 1
ATOM 2283 O O . VAL A 1 331 ? -7.132 -14.879 8.716 1.00 92.81 331 VAL A O 1
ATOM 2286 N N . ALA A 1 332 ? -7.510 -16.435 10.291 1.00 94.12 332 ALA A N 1
ATOM 2287 C CA . ALA A 1 332 ? -6.525 -15.907 11.229 1.00 94.12 332 ALA A CA 1
ATOM 2288 C C . ALA A 1 332 ? -5.147 -15.727 10.558 1.00 94.12 332 ALA A C 1
ATOM 2290 O O . ALA A 1 332 ? -4.643 -16.625 9.886 1.00 94.12 332 ALA A O 1
ATOM 2291 N N . GLY A 1 333 ? -4.546 -14.552 10.735 1.00 92.75 333 GLY A N 1
ATOM 2292 C CA . GLY A 1 333 ? -3.270 -14.171 10.129 1.00 92.75 333 GLY A CA 1
ATOM 2293 C C . GLY A 1 333 ? -3.344 -13.733 8.663 1.00 92.75 333 GLY A C 1
ATOM 2294 O O . GLY A 1 333 ? -2.302 -13.469 8.080 1.00 92.75 333 GLY A O 1
ATOM 2295 N N . ALA A 1 334 ? -4.530 -13.635 8.050 1.00 93.25 334 ALA A N 1
ATOM 2296 C CA . ALA A 1 334 ? -4.669 -13.160 6.669 1.00 93.25 334 ALA A CA 1
ATOM 2297 C C . ALA A 1 334 ? -4.623 -11.624 6.522 1.00 93.25 334 ALA A C 1
ATOM 2299 O O . ALA A 1 334 ? -4.641 -11.123 5.399 1.00 93.25 334 ALA A O 1
ATOM 2300 N N . GLY A 1 335 ? -4.592 -10.873 7.627 1.00 95.19 335 GLY A N 1
ATOM 2301 C CA . GLY A 1 335 ? -4.424 -9.418 7.636 1.00 95.19 335 GLY A CA 1
ATOM 2302 C C . GLY A 1 335 ? -3.054 -8.967 8.131 1.00 95.19 335 GLY A C 1
ATOM 2303 O O . GLY A 1 335 ? -2.249 -9.764 8.610 1.00 95.19 335 GLY A O 1
ATOM 2304 N N . GLY A 1 336 ? -2.806 -7.665 8.033 1.00 97.12 336 GLY A N 1
ATOM 2305 C CA . GLY A 1 336 ? -1.600 -7.022 8.542 1.00 97.12 336 GLY A CA 1
ATOM 2306 C C . GLY A 1 336 ? -1.696 -6.608 10.010 1.00 97.12 336 GLY A C 1
ATOM 2307 O O . GLY A 1 336 ? -2.555 -7.073 10.766 1.00 97.12 336 GLY A O 1
ATOM 2308 N N . THR A 1 337 ? -0.802 -5.706 10.409 1.00 98.31 337 THR A N 1
ATOM 2309 C CA . THR A 1 337 ? -0.687 -5.237 11.796 1.00 98.31 337 THR A CA 1
ATOM 2310 C C . THR A 1 337 ? -1.089 -3.772 11.925 1.00 98.31 337 THR A C 1
ATOM 2312 O O . THR A 1 337 ? -0.726 -2.941 11.100 1.00 98.31 337 THR A O 1
ATOM 2315 N N . ILE A 1 338 ? -1.791 -3.427 13.001 1.00 98.88 338 ILE A N 1
ATOM 2316 C CA . ILE A 1 338 ? -1.930 -2.043 13.465 1.00 98.88 338 ILE A CA 1
ATOM 2317 C C . ILE A 1 338 ? -1.214 -1.932 14.811 1.00 98.88 338 ILE A C 1
ATOM 2319 O O . ILE A 1 338 ? -1.394 -2.776 15.689 1.00 98.88 338 ILE A O 1
ATOM 2323 N N . THR A 1 339 ? -0.367 -0.922 14.977 1.00 98.81 339 THR A N 1
ATOM 2324 C CA . THR A 1 339 ? 0.433 -0.719 16.191 1.00 98.81 339 THR A CA 1
ATOM 2325 C C . THR A 1 339 ? 0.610 0.763 16.507 1.00 98.81 339 THR A C 1
ATOM 2327 O O . THR A 1 339 ? 0.146 1.626 15.767 1.00 98.81 339 THR A O 1
ATOM 2330 N N . SER A 1 340 ? 1.284 1.062 17.613 1.00 98.56 340 SER A N 1
ATOM 2331 C CA . SER A 1 340 ? 1.774 2.397 17.943 1.00 98.56 340 SER A CA 1
ATOM 2332 C C . SER A 1 340 ? 3.211 2.284 18.433 1.00 98.56 340 SER A C 1
ATOM 2334 O O . SER A 1 340 ? 3.462 1.715 19.496 1.00 98.56 340 SER A O 1
ATOM 2336 N N . SER A 1 341 ? 4.158 2.807 17.653 1.00 97.75 341 SER A N 1
ATOM 2337 C CA . SER A 1 341 ? 5.588 2.742 17.974 1.00 97.75 341 SER A CA 1
ATOM 2338 C C . SER A 1 341 ? 6.040 3.774 19.011 1.00 97.75 341 SER A C 1
ATOM 2340 O O . SER A 1 341 ? 7.081 3.590 19.639 1.00 97.75 341 SER A O 1
ATOM 2342 N N . ALA A 1 342 ? 5.269 4.842 19.220 1.00 96.31 342 ALA A N 1
ATOM 2343 C CA . ALA A 1 342 ? 5.577 5.909 20.166 1.00 96.31 342 ALA A CA 1
ATOM 2344 C C . ALA A 1 342 ? 4.307 6.337 20.900 1.00 96.31 342 ALA A C 1
ATOM 2346 O O . ALA A 1 342 ? 3.341 6.715 20.257 1.00 96.31 342 ALA A O 1
ATOM 2347 N N . GLY A 1 343 ? 4.288 6.298 22.233 1.00 97.12 343 GLY A N 1
ATOM 2348 C CA . GLY A 1 343 ? 3.090 6.647 23.006 1.00 97.12 343 GLY A CA 1
ATOM 2349 C C . GLY A 1 343 ? 1.872 5.757 22.705 1.00 97.12 343 GLY A C 1
ATOM 2350 O O . GLY A 1 343 ? 1.963 4.736 22.017 1.00 97.12 343 GLY A O 1
ATOM 2351 N N . THR A 1 344 ? 0.716 6.139 23.247 1.00 98.06 344 THR A N 1
ATOM 2352 C CA . THR A 1 344 ? -0.534 5.389 23.066 1.00 98.06 344 THR A CA 1
ATOM 2353 C C . THR A 1 344 ? -1.289 5.884 21.840 1.00 98.06 344 THR A C 1
ATOM 2355 O O . THR A 1 344 ? -1.740 7.027 21.813 1.00 98.06 344 THR A O 1
ATOM 2358 N N . GLY A 1 345 ? -1.438 5.022 20.835 1.00 98.56 345 GLY A N 1
ATOM 2359 C CA . GLY A 1 345 ? -2.263 5.297 19.660 1.00 98.56 345 GLY A CA 1
ATOM 2360 C C . GLY A 1 345 ? -3.744 5.020 19.929 1.00 98.56 345 GLY A C 1
ATOM 2361 O O . GLY A 1 345 ? -4.080 4.164 20.747 1.00 98.56 345 GLY A O 1
ATOM 2362 N N . ASN A 1 346 ? -4.643 5.707 19.224 1.00 98.56 346 ASN A N 1
ATOM 2363 C CA . ASN A 1 346 ? -6.086 5.456 19.312 1.00 98.56 346 ASN A CA 1
ATOM 2364 C C . ASN A 1 346 ? -6.648 5.095 17.936 1.00 98.56 346 ASN A C 1
ATOM 2366 O O . ASN A 1 346 ? -6.677 5.930 17.030 1.00 98.56 346 ASN A O 1
ATOM 2370 N N . LEU A 1 347 ? -7.130 3.862 17.784 1.00 98.69 347 LEU A N 1
ATOM 2371 C CA . LEU A 1 347 ? -7.850 3.434 16.590 1.00 98.69 347 LEU A CA 1
ATOM 2372 C C . LEU A 1 347 ? -9.353 3.522 16.851 1.00 98.69 347 LEU A C 1
ATOM 2374 O O . LEU A 1 347 ? -9.874 2.814 17.714 1.00 98.69 347 LEU A O 1
ATOM 2378 N N . VAL A 1 348 ? -10.047 4.369 16.092 1.00 98.19 348 VAL A N 1
ATOM 2379 C CA . VAL A 1 348 ? -11.499 4.540 16.187 1.00 98.19 348 VAL A CA 1
ATOM 2380 C C . VAL A 1 348 ? -12.147 4.090 14.884 1.00 98.19 348 VAL A C 1
ATOM 2382 O O . VAL A 1 348 ? -11.986 4.721 13.843 1.00 98.19 348 VAL A O 1
ATOM 2385 N N . VAL A 1 349 ? -12.900 2.998 14.941 1.00 97.94 349 VAL A N 1
ATOM 2386 C CA . VAL A 1 349 ? -13.570 2.397 13.787 1.00 97.94 349 VAL A CA 1
ATOM 2387 C C . VAL A 1 349 ? -15.069 2.642 13.890 1.00 97.94 349 VAL A C 1
ATOM 2389 O O . VAL A 1 349 ? -15.727 2.061 14.745 1.00 97.94 349 VAL A O 1
ATOM 2392 N N . ASN A 1 350 ? -15.640 3.468 13.019 1.00 95.00 350 ASN A N 1
ATOM 2393 C CA . ASN A 1 350 ? -17.087 3.567 12.855 1.00 95.00 350 ASN A CA 1
ATOM 2394 C C . ASN A 1 350 ? -17.534 2.594 11.777 1.00 95.00 350 ASN A C 1
ATOM 2396 O O . ASN A 1 350 ? -17.566 2.974 10.616 1.00 95.00 350 ASN A O 1
ATOM 2400 N N . GLN A 1 351 ? -17.838 1.355 12.155 1.00 92.25 351 GLN A N 1
ATOM 2401 C CA . GLN A 1 351 ? -18.185 0.333 11.176 1.00 92.25 351 GLN A CA 1
ATOM 2402 C C . GLN A 1 351 ? -19.421 0.726 10.375 1.00 92.25 351 GLN A C 1
ATOM 2404 O O . GLN A 1 351 ? -20.439 1.152 10.931 1.00 92.25 351 GLN A O 1
ATOM 2409 N N . ASP A 1 352 ? -19.313 0.559 9.061 1.00 89.62 352 ASP A N 1
ATOM 2410 C CA . ASP A 1 352 ? -20.357 0.913 8.120 1.00 89.62 352 ASP A CA 1
ATOM 2411 C C . ASP A 1 352 ? -21.621 0.048 8.284 1.00 89.62 352 ASP A C 1
ATOM 2413 O O . ASP A 1 352 ? -21.770 -0.788 9.182 1.00 89.62 352 ASP A O 1
ATOM 2417 N N . ASN A 1 353 ? -22.610 0.273 7.425 1.00 90.50 353 ASN A N 1
ATOM 2418 C CA . ASN A 1 353 ? -23.860 -0.487 7.427 1.00 90.50 353 ASN A CA 1
ATOM 2419 C C . ASN A 1 353 ? -23.724 -1.874 6.759 1.00 90.50 353 ASN A C 1
ATOM 2421 O O . ASN A 1 353 ? -24.727 -2.453 6.353 1.00 90.50 353 ASN A O 1
ATOM 2425 N N . THR A 1 354 ? -22.500 -2.400 6.658 1.00 90.62 354 THR A N 1
ATOM 2426 C CA . THR A 1 354 ? -22.190 -3.709 6.081 1.00 90.62 354 THR A CA 1
ATOM 2427 C C . THR A 1 354 ? -21.350 -4.520 7.067 1.00 90.62 354 THR A C 1
ATOM 2429 O O . THR A 1 354 ? -20.517 -3.977 7.787 1.00 90.62 354 THR A O 1
ATOM 2432 N N . GLY A 1 355 ? -21.567 -5.835 7.139 1.00 93.69 355 GLY A N 1
ATOM 2433 C CA . GLY A 1 355 ? -20.716 -6.710 7.950 1.00 93.69 355 GLY A CA 1
ATOM 2434 C C . GLY A 1 355 ? -19.275 -6.725 7.427 1.00 93.69 355 GLY A C 1
ATOM 2435 O O . GLY A 1 355 ? -19.059 -6.849 6.222 1.00 93.69 355 GLY A O 1
ATOM 2436 N N . ARG A 1 356 ? -18.286 -6.617 8.320 1.00 94.75 356 ARG A N 1
ATOM 2437 C CA . ARG A 1 356 ? -16.856 -6.579 7.965 1.00 94.75 356 ARG A CA 1
ATOM 2438 C C . ARG A 1 356 ? -16.071 -7.684 8.669 1.00 94.75 356 ARG A C 1
ATOM 2440 O O . ARG A 1 356 ? -16.339 -8.012 9.825 1.00 94.75 356 ARG A O 1
ATOM 2447 N N . ASN A 1 357 ? -15.075 -8.223 7.970 1.00 95.81 357 ASN A N 1
ATOM 2448 C CA . ASN A 1 357 ? -14.117 -9.189 8.504 1.00 95.81 357 ASN A CA 1
ATOM 2449 C C . ASN A 1 357 ? -12.788 -8.489 8.786 1.00 95.81 357 ASN A C 1
ATOM 2451 O O . ASN A 1 357 ? -12.310 -7.738 7.940 1.00 95.81 357 ASN A O 1
ATOM 2455 N N . TRP A 1 358 ? -12.184 -8.765 9.938 1.00 97.94 358 TRP A N 1
ATOM 2456 C CA . TRP A 1 358 ? -10.843 -8.317 10.300 1.00 97.94 358 TRP A CA 1
ATOM 2457 C C . TRP A 1 358 ? -9.984 -9.514 10.711 1.00 97.94 358 TRP A C 1
ATOM 2459 O O . TRP A 1 358 ? -10.148 -10.100 11.783 1.00 97.94 358 TRP A O 1
ATOM 2469 N N . ALA A 1 359 ? -9.059 -9.878 9.832 1.00 97.25 359 ALA A N 1
ATOM 2470 C CA . ALA A 1 359 ? -8.105 -10.964 10.017 1.00 97.25 359 ALA A CA 1
ATOM 2471 C C . ALA A 1 359 ? -6.688 -10.479 10.372 1.00 97.25 359 ALA A C 1
ATOM 2473 O O . ALA A 1 359 ? -5.750 -11.278 10.398 1.00 97.25 359 ALA A O 1
ATOM 2474 N N . GLY A 1 360 ? -6.511 -9.187 10.644 1.00 97.69 360 GLY A N 1
ATOM 2475 C CA . GLY A 1 360 ? -5.244 -8.623 11.106 1.00 97.69 360 GLY A CA 1
ATOM 2476 C C . GLY A 1 360 ? -5.128 -8.565 12.628 1.00 97.69 360 GLY A C 1
ATOM 2477 O O . GLY A 1 360 ? -6.053 -8.917 13.363 1.00 97.69 360 GLY A O 1
ATOM 2478 N N . THR A 1 361 ? -3.988 -8.078 13.105 1.00 98.25 361 THR A N 1
ATOM 2479 C CA . THR A 1 361 ? -3.672 -7.949 14.534 1.00 98.25 361 THR A CA 1
ATOM 2480 C C . THR A 1 361 ? -3.498 -6.483 14.909 1.00 98.25 361 THR A C 1
ATOM 2482 O O . THR A 1 361 ? -2.673 -5.783 14.332 1.00 98.25 361 THR A O 1
ATOM 2485 N N . ILE A 1 362 ? -4.221 -6.011 15.919 1.00 98.75 362 ILE A N 1
ATOM 2486 C CA . ILE A 1 362 ? -3.926 -4.755 16.610 1.00 98.75 362 ILE A CA 1
ATOM 2487 C C . ILE A 1 362 ? -3.027 -5.095 17.807 1.00 98.75 362 ILE A C 1
ATOM 2489 O O . ILE A 1 362 ? -3.328 -6.015 18.572 1.00 98.75 362 ILE A O 1
ATOM 2493 N N . SER A 1 363 ? -1.909 -4.385 17.953 1.00 98.31 363 SER A N 1
ATOM 2494 C CA . SER A 1 363 ? -0.828 -4.709 18.892 1.00 98.31 363 SER A CA 1
ATOM 2495 C C . SER A 1 363 ? -0.245 -3.468 19.572 1.00 98.31 363 SER A C 1
ATOM 2497 O O . SER A 1 363 ? -0.481 -2.342 19.139 1.00 98.31 363 SER A O 1
ATOM 2499 N N . GLY A 1 364 ? 0.541 -3.676 20.631 1.00 98.06 364 GLY A N 1
ATOM 2500 C CA . GLY A 1 364 ? 1.254 -2.601 21.325 1.00 98.06 364 GLY A CA 1
ATOM 2501 C C . GLY A 1 364 ? 0.337 -1.666 22.121 1.00 98.06 364 GLY A C 1
ATOM 2502 O O . GLY A 1 364 ? -0.778 -2.031 22.496 1.00 98.06 364 GLY A O 1
ATOM 2503 N N . SER A 1 365 ? 0.817 -0.450 22.397 1.00 98.06 365 SER A N 1
ATOM 2504 C CA . SER A 1 365 ? 0.054 0.553 23.150 1.00 98.06 365 SER A CA 1
ATOM 2505 C C . SER A 1 365 ? -1.005 1.209 22.259 1.00 98.06 365 SER A C 1
ATOM 2507 O O . SER A 1 365 ? -0.818 2.313 21.745 1.00 98.06 365 SER A O 1
ATOM 2509 N N . VAL A 1 366 ? -2.109 0.499 22.026 1.00 98.88 366 VAL A N 1
ATOM 2510 C CA . VAL A 1 366 ? -3.238 0.970 21.216 1.00 98.88 366 VAL A CA 1
ATOM 2511 C C . VAL A 1 366 ? -4.532 0.842 22.010 1.00 98.88 366 VAL A C 1
ATOM 2513 O O . VAL A 1 366 ? -4.845 -0.232 22.519 1.00 98.88 366 VAL A O 1
ATOM 2516 N N . ASN A 1 367 ? -5.298 1.929 22.084 1.00 98.88 367 ASN A N 1
ATOM 2517 C CA . ASN A 1 367 ? -6.703 1.881 22.475 1.00 98.88 367 ASN A CA 1
ATOM 2518 C C . ASN A 1 367 ? -7.554 1.562 21.247 1.00 98.88 367 ASN A C 1
ATOM 2520 O O . ASN A 1 367 ? -7.383 2.176 20.188 1.00 98.88 367 ASN A O 1
ATOM 2524 N N . PHE A 1 368 ? -8.500 0.642 21.405 1.00 98.75 368 PHE A N 1
ATOM 2525 C CA . PHE A 1 368 ? -9.413 0.249 20.343 1.00 98.75 368 PHE A CA 1
ATOM 2526 C C . PHE A 1 368 ? -10.830 0.705 20.671 1.00 98.75 368 PHE A C 1
ATOM 2528 O O . PHE A 1 368 ? -11.424 0.280 21.659 1.00 98.75 368 PHE A O 1
ATOM 2535 N N . THR A 1 369 ? -11.381 1.573 19.828 1.00 98.62 369 THR A N 1
ATOM 2536 C CA . THR A 1 369 ? -12.792 1.954 19.875 1.00 98.62 369 THR A CA 1
ATOM 2537 C C . THR A 1 369 ? -13.483 1.481 18.612 1.00 98.62 369 THR A C 1
ATOM 2539 O O . THR A 1 369 ? -13.071 1.835 17.508 1.00 98.62 369 THR A O 1
ATOM 2542 N N . ARG A 1 370 ? -14.576 0.739 18.763 1.00 97.44 370 ARG A N 1
ATOM 2543 C CA . ARG A 1 370 ? -15.451 0.375 17.652 1.00 97.44 370 ARG A CA 1
ATOM 2544 C C . ARG A 1 370 ? -16.856 0.898 17.905 1.00 97.44 370 ARG A C 1
ATOM 2546 O O . ARG A 1 370 ? -17.463 0.607 18.927 1.00 97.44 370 ARG A O 1
ATOM 2553 N N . SER A 1 371 ? -17.364 1.625 16.925 1.00 95.88 371 SER A N 1
ATOM 2554 C CA . SER A 1 371 ? -18.718 2.154 16.829 1.00 95.88 371 SER A CA 1
ATOM 2555 C C . SER A 1 371 ? -19.413 1.587 15.583 1.00 95.88 371 SER A C 1
ATOM 2557 O O . SER A 1 371 ? -18.813 0.819 14.823 1.00 95.88 371 SER A O 1
ATOM 2559 N N . GLY A 1 372 ? -20.659 1.990 15.343 1.00 93.00 372 GLY A N 1
ATOM 2560 C CA . GLY A 1 372 ? -21.393 1.654 14.122 1.00 93.00 372 GLY A CA 1
ATOM 2561 C C . GLY A 1 372 ? -22.353 0.474 14.285 1.00 93.00 372 GLY A C 1
ATOM 2562 O O . GLY A 1 372 ? -22.357 -0.236 15.293 1.00 93.00 372 GLY A O 1
ATOM 2563 N N . GLN A 1 373 ? -23.223 0.289 13.293 1.00 90.00 373 GLN A N 1
ATOM 2564 C CA . GLN A 1 373 ? -24.397 -0.582 13.429 1.00 90.00 373 GLN A CA 1
ATOM 2565 C C . GLN A 1 373 ? -24.098 -2.052 13.098 1.00 90.00 373 GLN A C 1
ATOM 2567 O O . GLN A 1 373 ? -24.586 -2.939 13.796 1.00 90.00 373 GLN A O 1
ATOM 2572 N N . SER A 1 374 ? -23.276 -2.327 12.081 1.00 94.56 374 SER A N 1
ATOM 2573 C CA . SER A 1 374 ? -23.091 -3.693 11.562 1.00 94.56 374 SER A CA 1
ATOM 2574 C C . SER A 1 374 ? -21.957 -4.461 12.217 1.00 94.56 374 SER A C 1
ATOM 2576 O O . SER A 1 374 ? -21.037 -3.882 12.789 1.00 94.56 374 SER A O 1
ATOM 2578 N N . THR A 1 375 ? -22.010 -5.786 12.106 1.00 96.50 375 THR A N 1
ATOM 2579 C CA . THR A 1 375 ? -21.058 -6.694 12.747 1.00 96.50 375 THR A CA 1
ATOM 2580 C C . THR A 1 375 ? -19.626 -6.527 12.235 1.00 96.50 375 THR A C 1
ATOM 2582 O O . THR A 1 375 ? -19.377 -6.615 11.033 1.00 96.50 375 THR A O 1
ATOM 2585 N N . LEU A 1 376 ? -18.674 -6.386 13.160 1.00 98.00 376 LEU A N 1
ATOM 2586 C CA . LEU A 1 376 ? -17.255 -6.655 12.917 1.00 98.00 376 LEU A CA 1
ATOM 2587 C C . LEU A 1 376 ? -16.916 -8.056 13.421 1.00 98.00 376 LEU A C 1
ATOM 2589 O O . LEU A 1 376 ? -16.999 -8.305 14.623 1.00 98.00 376 LEU A O 1
ATOM 2593 N N . THR A 1 377 ? -16.494 -8.950 12.531 1.00 97.88 377 THR A N 1
ATOM 2594 C CA . THR A 1 377 ? -15.959 -10.259 12.927 1.00 97.88 377 THR A CA 1
ATOM 2595 C C . THR A 1 377 ? -14.439 -10.216 12.912 1.00 97.88 377 THR A C 1
ATOM 2597 O O . THR A 1 377 ? -13.834 -9.944 11.877 1.00 97.88 377 THR A O 1
ATOM 2600 N N . VAL A 1 378 ? -13.827 -10.480 14.060 1.00 98.44 378 VAL A N 1
ATOM 2601 C CA . VAL A 1 378 ? -12.379 -10.560 14.248 1.00 98.44 378 VAL A CA 1
ATOM 2602 C C . VAL A 1 378 ? -11.966 -12.027 14.235 1.00 98.44 378 VAL A C 1
ATOM 2604 O O . VAL A 1 378 ? -12.612 -12.841 14.895 1.00 98.44 378 VAL A O 1
ATOM 2607 N N . TYR A 1 379 ? -10.889 -12.348 13.516 1.00 97.94 379 TYR A N 1
ATOM 2608 C CA . TYR A 1 379 ? -10.405 -13.726 13.329 1.00 97.94 379 TYR A CA 1
ATOM 2609 C C . TYR A 1 379 ? -9.032 -13.992 13.959 1.00 97.94 379 TYR A C 1
ATOM 2611 O O . TYR A 1 379 ? -8.697 -15.135 14.267 1.00 97.94 379 TYR A O 1
ATOM 2619 N N . SER A 1 380 ? -8.237 -12.941 14.173 1.00 97.75 380 SER A N 1
ATOM 2620 C CA . SER A 1 380 ? -6.859 -13.037 14.674 1.00 97.75 380 SER A CA 1
ATOM 2621 C C . SER A 1 380 ? -6.731 -12.573 16.125 1.00 97.75 380 SER A C 1
ATOM 2623 O O . SER A 1 380 ? -7.510 -11.715 16.560 1.00 97.75 380 SER A O 1
ATOM 2625 N N . PRO A 1 381 ? -5.738 -13.082 16.881 1.00 97.81 381 PRO A N 1
ATOM 2626 C CA . PRO A 1 381 ? -5.430 -12.575 18.211 1.00 97.81 381 PRO A CA 1
ATOM 2627 C C . PRO A 1 381 ? -5.139 -11.076 18.178 1.00 97.81 381 PRO A C 1
ATOM 2629 O O . PRO A 1 381 ? -4.309 -10.623 17.398 1.00 97.81 381 PRO A O 1
ATOM 2632 N N . GLN A 1 382 ? -5.782 -10.315 19.054 1.00 98.44 382 GLN A N 1
ATOM 2633 C CA . GLN A 1 382 ? -5.471 -8.914 19.292 1.00 98.44 382 GLN A CA 1
ATOM 2634 C C . GLN A 1 382 ? -4.634 -8.813 20.572 1.00 98.44 382 GLN A C 1
ATOM 2636 O O . GLN A 1 382 ? -5.007 -9.343 21.622 1.00 98.44 382 GLN A O 1
ATOM 2641 N N . THR A 1 383 ? -3.476 -8.165 20.475 1.00 97.56 383 THR A N 1
ATOM 2642 C CA . THR A 1 383 ? -2.448 -8.119 21.530 1.00 97.56 383 THR A CA 1
ATOM 2643 C C . THR A 1 383 ? -2.181 -6.705 22.035 1.00 97.56 383 THR A C 1
ATOM 2645 O O . THR A 1 383 ? -1.196 -6.470 22.735 1.00 97.56 383 THR A O 1
ATOM 2648 N N . TYR A 1 384 ? -3.035 -5.749 21.674 1.00 98.69 384 TYR A N 1
ATOM 2649 C CA . TYR A 1 384 ? -2.953 -4.395 22.200 1.00 98.69 384 TYR A CA 1
ATOM 2650 C C . TYR A 1 384 ? -3.207 -4.366 23.706 1.00 98.69 384 TYR A C 1
ATOM 2652 O O . TYR A 1 384 ? -3.992 -5.155 24.232 1.00 98.69 384 TYR A O 1
ATOM 2660 N N . THR A 1 385 ? -2.541 -3.438 24.388 1.00 98.31 385 THR A N 1
ATOM 2661 C CA . THR A 1 385 ? -2.591 -3.299 25.852 1.00 98.31 385 THR A CA 1
ATOM 2662 C C . THR A 1 385 ? -3.502 -2.171 26.333 1.00 98.31 385 THR A C 1
ATOM 2664 O O . THR A 1 385 ? -3.718 -2.005 27.533 1.00 98.31 385 THR A O 1
ATOM 2667 N N . GLY A 1 386 ? -4.046 -1.379 25.407 1.00 98.62 386 GLY A N 1
ATOM 2668 C CA . GLY A 1 386 ? -4.993 -0.316 25.717 1.00 98.62 386 GLY A CA 1
ATOM 2669 C C . GLY A 1 386 ? -6.411 -0.816 26.002 1.00 98.62 386 GLY A C 1
ATOM 2670 O O . GLY A 1 386 ? -6.712 -2.018 25.997 1.00 98.62 386 GLY A O 1
ATOM 2671 N N . ALA A 1 387 ? -7.292 0.145 26.259 1.00 98.62 387 ALA A N 1
ATOM 2672 C CA . ALA A 1 387 ? -8.697 -0.107 26.544 1.00 98.62 387 ALA A CA 1
ATOM 2673 C C . ALA A 1 387 ? -9.464 -0.519 25.278 1.00 98.62 387 ALA A C 1
ATOM 2675 O O . ALA A 1 387 ? -9.160 -0.061 24.170 1.00 98.62 387 ALA A O 1
ATOM 2676 N N . THR A 1 388 ? -10.491 -1.349 25.463 1.00 98.81 388 THR A N 1
ATOM 2677 C CA . THR A 1 388 ? -11.478 -1.705 24.439 1.00 98.81 388 THR A CA 1
ATOM 2678 C C . THR A 1 388 ? -12.796 -0.997 24.734 1.00 98.81 388 THR A C 1
ATOM 2680 O O . THR A 1 388 ? -13.415 -1.251 25.764 1.00 98.81 388 THR A O 1
ATOM 2683 N N . LEU A 1 389 ? -13.261 -0.153 23.816 1.00 98.62 389 LEU A N 1
ATOM 2684 C CA . LEU A 1 389 ? -14.581 0.476 23.874 1.00 98.62 389 LEU A CA 1
ATOM 2685 C C . LEU A 1 389 ? -15.426 0.018 22.685 1.00 98.62 389 LEU A C 1
ATOM 2687 O O . LEU A 1 389 ? -15.071 0.276 21.535 1.00 98.62 389 LEU A O 1
ATOM 2691 N N . LEU A 1 390 ? -16.563 -0.621 22.951 1.00 98.56 390 LEU A N 1
ATOM 2692 C CA . LEU A 1 390 ? -17.525 -1.025 21.928 1.00 98.56 390 LEU A CA 1
ATOM 2693 C C . LEU A 1 390 ? -18.833 -0.249 22.118 1.00 98.56 390 LEU A C 1
ATOM 2695 O O . LEU A 1 390 ? -19.500 -0.378 23.142 1.00 98.56 390 LEU A O 1
ATOM 2699 N N . ASN A 1 391 ? -19.210 0.534 21.109 1.00 96.69 391 ASN A N 1
ATOM 2700 C CA . ASN A 1 391 ? -20.420 1.350 21.071 1.00 96.69 391 ASN A CA 1
ATOM 2701 C C . ASN A 1 391 ? -21.359 0.855 19.962 1.00 96.69 391 ASN A C 1
ATOM 2703 O O . ASN A 1 391 ? -20.962 0.835 18.798 1.00 96.69 391 ASN A O 1
ATOM 2707 N N . ALA A 1 392 ? -22.615 0.538 20.288 1.00 95.88 392 ALA A N 1
ATOM 2708 C CA . ALA A 1 392 ? -23.606 0.012 19.335 1.00 95.88 392 ALA A CA 1
ATOM 2709 C C . ALA A 1 392 ? -23.169 -1.279 18.602 1.00 95.88 392 ALA A C 1
ATOM 2711 O O . ALA A 1 392 ? -22.047 -1.755 18.751 1.00 95.88 392 ALA A O 1
ATOM 2712 N N . GLY A 1 393 ? -24.070 -1.878 17.814 1.00 96.38 393 GLY A N 1
ATOM 2713 C CA . GLY A 1 393 ? -23.807 -3.021 16.924 1.00 96.38 393 GLY A CA 1
ATOM 2714 C C . GLY A 1 393 ? -23.113 -4.231 17.571 1.00 96.38 393 GLY A C 1
ATOM 2715 O O . GLY A 1 393 ? -23.118 -4.384 18.790 1.00 96.38 393 GLY A O 1
ATOM 2716 N N . THR A 1 394 ? -22.480 -5.079 16.755 1.00 97.75 394 THR A N 1
ATOM 2717 C CA . THR A 1 394 ? -21.868 -6.337 17.222 1.00 97.75 394 THR A CA 1
ATOM 2718 C C . THR A 1 394 ? -20.378 -6.422 16.899 1.00 97.75 394 THR A C 1
ATOM 2720 O O . THR A 1 394 ? -19.948 -6.114 15.789 1.00 97.75 394 THR A O 1
ATOM 2723 N N . THR A 1 395 ? -19.579 -6.889 17.857 1.00 98.50 395 THR A N 1
ATOM 2724 C CA . THR A 1 395 ? -18.220 -7.395 17.623 1.00 98.50 395 THR A CA 1
ATOM 2725 C C . THR A 1 395 ? -18.183 -8.878 17.959 1.00 98.50 395 THR A C 1
ATOM 2727 O O . THR A 1 395 ? -18.538 -9.271 19.069 1.00 98.50 395 THR A O 1
ATOM 2730 N N . THR A 1 396 ? -17.757 -9.699 17.007 1.00 98.12 396 THR A N 1
ATOM 2731 C CA . THR A 1 396 ? -17.641 -11.150 17.173 1.00 98.12 396 THR A CA 1
ATOM 2732 C C . THR A 1 396 ? -16.172 -11.538 17.159 1.00 98.12 396 THR A C 1
ATOM 2734 O O . THR A 1 396 ? -15.468 -11.241 16.198 1.00 98.12 396 THR A O 1
ATOM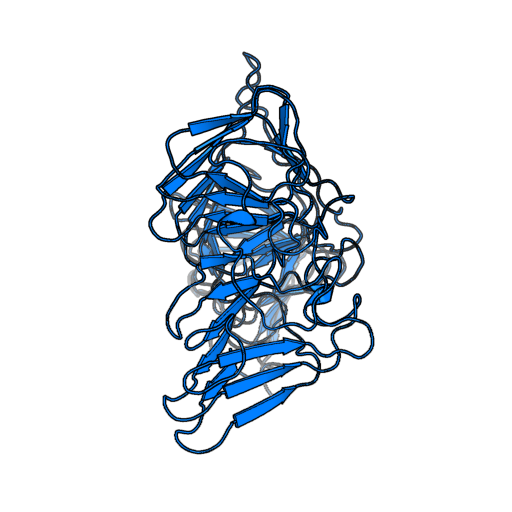 2737 N N . LEU A 1 397 ? -15.710 -12.214 18.207 1.00 98.12 397 LEU A N 1
ATOM 2738 C CA . LEU A 1 397 ? -14.406 -12.866 18.242 1.00 98.12 397 LEU A CA 1
ATOM 2739 C C . LEU A 1 397 ? -14.600 -14.326 17.828 1.00 98.12 397 LEU A C 1
ATOM 2741 O O . LEU A 1 397 ? -15.260 -15.081 18.543 1.00 98.12 397 LEU A O 1
ATOM 2745 N N . ARG A 1 398 ? -14.049 -14.701 16.672 1.00 96.25 398 ARG A N 1
ATOM 2746 C CA . ARG A 1 398 ? -14.135 -16.046 16.090 1.00 96.25 398 ARG A CA 1
ATOM 2747 C C . ARG A 1 398 ? -12.739 -16.619 15.842 1.00 96.25 398 ARG A C 1
ATOM 2749 O O . ARG A 1 398 ? -11.757 -15.885 15.766 1.00 96.25 398 ARG A O 1
ATOM 2756 N N . ASP A 1 399 ? -12.641 -17.939 15.725 1.00 95.50 399 ASP A N 1
ATOM 2757 C CA . ASP A 1 399 ? -11.398 -18.655 15.413 1.00 95.50 399 ASP A CA 1
ATOM 2758 C C . ASP A 1 399 ? -10.291 -18.333 16.414 1.00 95.50 399 ASP A C 1
ATOM 2760 O O . ASP A 1 399 ? -10.490 -18.538 17.609 1.00 95.50 399 ASP A O 1
ATOM 2764 N N . ALA A 1 400 ? -9.149 -17.808 15.974 1.00 96.62 400 ALA A N 1
ATOM 2765 C CA . ALA A 1 400 ? -8.038 -17.464 16.855 1.00 96.62 400 ALA A CA 1
ATOM 2766 C C . ALA A 1 400 ? -8.237 -16.124 17.594 1.00 96.62 400 ALA A C 1
ATOM 2768 O O . ALA A 1 400 ? -7.375 -15.725 18.381 1.00 96.62 400 ALA A O 1
ATOM 2769 N N . ALA A 1 401 ? -9.339 -15.406 17.350 1.00 97.75 401 ALA A N 1
ATOM 2770 C CA . ALA A 1 401 ? -9.538 -14.078 17.907 1.00 97.75 401 ALA A CA 1
ATOM 2771 C C . ALA A 1 401 ? -9.690 -14.066 19.425 1.00 97.75 401 ALA A C 1
ATOM 2773 O O . ALA A 1 401 ? -10.537 -14.729 20.018 1.00 97.75 401 ALA A O 1
ATOM 2774 N N . LYS A 1 402 ? -8.898 -13.209 20.048 1.00 97.44 402 LYS A N 1
ATOM 2775 C CA . LYS A 1 402 ? -8.938 -12.911 21.474 1.00 97.44 402 LYS A CA 1
ATOM 2776 C C . LYS A 1 402 ? -8.545 -11.459 21.676 1.00 97.44 402 LYS A C 1
ATOM 2778 O O . LYS A 1 402 ? -7.814 -10.916 20.855 1.00 97.44 402 LYS A O 1
ATOM 2783 N N . ILE A 1 403 ? -8.994 -10.857 22.764 1.00 97.62 403 ILE A N 1
ATOM 2784 C CA . ILE A 1 403 ? -8.580 -9.523 23.220 1.00 97.62 403 ILE A CA 1
ATOM 2785 C C . ILE A 1 403 ? -7.843 -9.651 24.556 1.00 97.62 403 ILE A C 1
ATOM 2787 O O . ILE A 1 403 ? -8.097 -8.927 25.511 1.00 97.62 403 ILE A O 1
ATOM 2791 N N . SER A 1 404 ? -6.922 -10.616 24.636 1.00 91.75 404 SER A N 1
ATOM 2792 C CA . SER A 1 404 ? -6.266 -11.024 25.886 1.00 91.75 404 SER A CA 1
ATOM 2793 C C . SER A 1 404 ? -5.281 -9.995 26.448 1.00 91.75 404 SER A C 1
ATOM 2795 O O . SER A 1 404 ? -4.829 -10.145 27.574 1.00 91.75 404 SER A O 1
ATOM 2797 N N . GLY A 1 405 ? -4.900 -8.982 25.665 1.00 95.62 405 GLY A N 1
ATOM 2798 C CA . GLY A 1 405 ? -4.025 -7.901 26.126 1.00 95.62 405 GLY A CA 1
ATOM 2799 C C . GLY A 1 405 ? -4.766 -6.696 26.708 1.00 95.62 405 GLY A C 1
ATOM 2800 O O . GLY A 1 405 ? -4.134 -5.870 27.359 1.00 95.62 405 GLY A O 1
ATOM 2801 N N . THR A 1 406 ? -6.080 -6.571 26.482 1.00 98.38 406 THR A N 1
ATOM 2802 C CA . THR A 1 406 ? -6.797 -5.327 26.790 1.00 98.38 406 THR A CA 1
ATOM 2803 C C . THR A 1 406 ? -6.801 -5.018 28.285 1.00 98.38 406 THR A C 1
ATOM 2805 O O . THR A 1 406 ? -6.912 -5.924 29.110 1.00 98.38 406 THR A O 1
ATOM 2808 N N . SER A 1 407 ? -6.688 -3.738 28.643 1.00 98.44 407 SER A N 1
ATOM 2809 C CA . SER A 1 407 ? -6.680 -3.295 30.043 1.00 98.44 407 SER A CA 1
ATOM 2810 C C . SER A 1 407 ? -8.073 -3.097 30.640 1.00 98.44 407 SER A C 1
ATOM 2812 O O . SER A 1 407 ? -8.213 -3.101 31.859 1.00 98.44 407 SER A O 1
ATOM 2814 N N . SER A 1 408 ? -9.100 -2.926 29.807 1.00 98.62 408 SER A N 1
ATOM 2815 C CA . SER A 1 408 ? -10.507 -2.822 30.205 1.00 98.62 408 SER A CA 1
ATOM 2816 C C . SER A 1 408 ? -11.422 -3.043 29.002 1.00 98.62 408 SER A C 1
ATOM 2818 O O . SER A 1 408 ? -11.016 -2.829 27.856 1.00 98.62 408 SER A O 1
ATOM 2820 N N . ILE A 1 409 ? -12.665 -3.451 29.259 1.00 98.62 409 ILE A N 1
ATOM 2821 C CA . ILE A 1 409 ? -13.705 -3.588 28.236 1.00 98.62 409 ILE A CA 1
ATOM 2822 C C . ILE A 1 409 ? -14.922 -2.772 28.661 1.00 98.62 409 ILE A C 1
ATOM 2824 O O . ILE A 1 409 ? -15.529 -3.030 29.695 1.00 98.62 409 ILE A O 1
ATOM 2828 N N . ASP A 1 410 ? -15.311 -1.806 27.841 1.00 98.44 410 ASP A N 1
ATOM 2829 C CA . ASP A 1 410 ? -16.523 -1.019 28.036 1.00 98.44 410 ASP A CA 1
ATOM 2830 C C . ASP A 1 410 ? -17.491 -1.275 26.876 1.00 98.44 410 ASP A C 1
ATOM 2832 O O . ASP A 1 410 ? -17.185 -0.990 25.716 1.00 98.44 410 ASP A O 1
ATOM 2836 N N . LEU A 1 411 ? -18.650 -1.857 27.191 1.00 98.50 411 LEU A N 1
ATOM 2837 C CA . LEU A 1 411 ? -19.716 -2.152 26.241 1.00 98.50 411 LEU A CA 1
ATOM 2838 C C . LEU A 1 411 ? -20.879 -1.181 26.463 1.00 98.50 411 LEU A C 1
ATOM 2840 O O . LEU A 1 411 ? -21.564 -1.229 27.486 1.00 98.50 411 LEU A O 1
ATOM 2844 N N . ASN A 1 412 ? -21.145 -0.328 25.477 1.00 97.69 412 ASN A N 1
ATOM 2845 C CA . ASN A 1 412 ? -22.164 0.716 25.536 1.00 97.69 412 ASN A CA 1
ATOM 2846 C C . ASN A 1 412 ? -23.193 0.534 24.420 1.00 97.69 412 ASN A C 1
ATOM 2848 O O . ASN A 1 412 ? -22.931 0.830 23.251 1.00 97.69 412 ASN A O 1
ATOM 2852 N N . TYR A 1 413 ? -24.359 -0.005 24.776 1.00 97.44 413 TYR A N 1
ATOM 2853 C CA . TYR A 1 413 ? -25.403 -0.440 23.842 1.00 97.44 413 TYR A CA 1
ATOM 2854 C C . TYR A 1 413 ? -24.882 -1.374 22.732 1.00 97.44 413 TYR A C 1
ATOM 2856 O O . TYR A 1 413 ? -25.447 -1.440 21.643 1.00 97.44 413 TYR A O 1
ATOM 2864 N N . ALA A 1 414 ? -23.776 -2.074 22.994 1.00 98.06 414 ALA A N 1
ATOM 2865 C CA . ALA A 1 414 ? -23.088 -2.946 22.052 1.00 98.06 414 ALA A CA 1
ATOM 2866 C C . ALA A 1 414 ? -23.288 -4.423 22.402 1.00 98.06 414 ALA A C 1
ATOM 2868 O O . ALA A 1 414 ? -23.631 -4.772 23.531 1.00 98.06 414 ALA A O 1
ATOM 2869 N N . THR A 1 415 ? -23.014 -5.291 21.433 1.00 98.31 415 THR A N 1
ATOM 2870 C CA . THR A 1 415 ? -22.911 -6.736 21.628 1.00 98.31 415 THR A CA 1
ATOM 2871 C C . THR A 1 415 ? -21.470 -7.191 21.424 1.00 98.31 415 THR A C 1
ATOM 2873 O O . THR A 1 415 ? -20.899 -6.974 20.355 1.00 98.31 415 THR A O 1
ATOM 2876 N N . LEU A 1 416 ? -20.892 -7.866 22.416 1.00 98.38 416 LEU A N 1
ATOM 2877 C CA . LEU A 1 416 ? -19.663 -8.647 22.255 1.00 98.38 416 LEU A CA 1
ATOM 2878 C C . LEU A 1 416 ? -20.037 -10.131 22.211 1.00 98.38 416 LEU A C 1
ATOM 2880 O O . LEU A 1 416 ? -20.771 -10.603 23.072 1.00 98.38 416 LEU A O 1
ATOM 2884 N N . THR A 1 417 ? -19.569 -10.869 21.207 1.00 97.94 417 THR A N 1
ATOM 2885 C CA . THR A 1 417 ? -19.813 -12.315 21.085 1.00 97.94 417 THR A CA 1
ATOM 2886 C C . THR A 1 417 ? -18.497 -13.071 21.016 1.00 97.94 417 THR A C 1
ATOM 2888 O O . THR A 1 417 ? -17.681 -12.808 20.135 1.00 97.94 417 THR A O 1
ATOM 2891 N N . LEU A 1 418 ? -18.314 -14.032 21.917 1.00 96.94 418 LEU A N 1
ATOM 2892 C CA . LEU A 1 418 ? -17.268 -15.048 21.854 1.00 96.94 418 LEU A CA 1
ATOM 2893 C C . LEU A 1 418 ? -17.852 -16.274 21.148 1.00 96.94 418 LEU A C 1
ATOM 2895 O O . LEU A 1 418 ? -18.776 -16.898 21.670 1.00 96.94 418 LEU A O 1
ATOM 2899 N N . ASP A 1 419 ? -17.374 -16.575 19.943 1.00 96.19 419 ASP A N 1
ATOM 2900 C CA . ASP A 1 419 ? -17.986 -17.569 19.055 1.00 96.19 419 ASP A CA 1
ATOM 2901 C C . ASP A 1 419 ? -17.052 -18.760 18.806 1.00 96.19 419 ASP A C 1
ATOM 2903 O O . ASP A 1 419 ? -16.122 -18.677 18.000 1.00 96.19 419 ASP A O 1
ATOM 2907 N N . ASN A 1 420 ? -17.334 -19.884 19.473 1.00 94.31 420 ASN A N 1
ATOM 2908 C CA . ASN A 1 420 ? -16.711 -21.183 19.197 1.00 94.31 420 ASN A CA 1
ATOM 2909 C C . ASN A 1 420 ? -17.601 -22.088 18.319 1.00 94.31 420 ASN A C 1
ATOM 2911 O O . ASN A 1 420 ? -17.141 -23.151 17.894 1.00 94.31 420 ASN A O 1
ATOM 2915 N N . ASN A 1 421 ? -18.840 -21.676 18.017 1.00 93.38 421 ASN A N 1
ATOM 2916 C CA . ASN A 1 421 ? -19.845 -22.491 17.330 1.00 93.38 421 ASN A CA 1
ATOM 2917 C C . ASN A 1 421 ? -19.616 -22.560 15.815 1.00 93.38 421 ASN A C 1
ATOM 2919 O O . ASN A 1 421 ? -19.666 -23.638 15.231 1.00 93.38 421 ASN A O 1
ATOM 2923 N N . VAL A 1 422 ? -19.359 -21.415 15.174 1.00 88.69 422 VAL A N 1
ATOM 2924 C CA . VAL A 1 422 ? -19.258 -21.328 13.700 1.00 88.69 422 VAL A CA 1
ATOM 2925 C C . VAL A 1 422 ? -17.807 -21.415 13.200 1.00 88.69 422 VAL A C 1
ATOM 2927 O O . VAL A 1 422 ? -17.571 -21.688 12.026 1.00 88.69 422 VAL A O 1
ATOM 2930 N N . GLY A 1 423 ? -16.825 -21.185 14.076 1.00 82.50 423 GLY A N 1
ATOM 2931 C CA . GLY A 1 423 ? -15.404 -21.151 13.716 1.00 82.50 423 GLY A CA 1
ATOM 2932 C C . GLY A 1 423 ? -14.771 -22.510 13.382 1.00 82.50 423 GLY A C 1
ATOM 2933 O O . GLY A 1 423 ? -15.373 -23.571 13.536 1.00 82.50 423 GLY A O 1
ATOM 2934 N N . THR A 1 424 ? -13.503 -22.498 12.985 1.00 87.56 424 THR A N 1
ATOM 2935 C CA . THR A 1 424 ? -12.630 -23.673 12.848 1.00 87.56 424 THR A CA 1
ATOM 2936 C C . THR A 1 424 ? -11.866 -23.999 14.129 1.00 87.56 424 THR A C 1
ATOM 2938 O O . THR A 1 424 ? -11.311 -25.089 14.239 1.00 87.56 424 THR A O 1
ATOM 2941 N N . THR A 1 425 ? -11.823 -23.068 15.086 1.00 88.56 425 THR A N 1
ATOM 2942 C CA . THR A 1 425 ? -11.043 -23.199 16.325 1.00 88.56 425 THR A CA 1
ATOM 2943 C C . THR A 1 425 ? -11.929 -23.015 17.550 1.00 88.56 425 THR A C 1
ATOM 2945 O O . THR A 1 425 ? -12.706 -22.062 17.623 1.00 88.56 425 THR A O 1
ATOM 2948 N N . ASP A 1 426 ? -11.769 -23.906 18.527 1.00 90.25 426 ASP A N 1
ATOM 2949 C CA . ASP A 1 426 ? -12.330 -23.769 19.868 1.00 90.25 426 ASP A CA 1
ATOM 2950 C C . ASP A 1 426 ? -11.270 -23.166 20.799 1.00 90.25 426 ASP A C 1
ATOM 2952 O O . ASP A 1 426 ? -10.151 -23.678 20.884 1.00 90.25 426 ASP A O 1
ATOM 2956 N N . LEU A 1 427 ? -11.594 -22.050 21.452 1.00 92.75 427 LEU A N 1
ATOM 2957 C CA . LEU A 1 427 ? -10.713 -21.405 22.424 1.00 92.75 427 LEU A CA 1
ATOM 2958 C C . LEU A 1 427 ? -11.370 -21.430 23.798 1.00 92.75 427 LEU A C 1
ATOM 2960 O O . LEU A 1 427 ? -12.485 -20.933 23.959 1.00 92.75 427 LEU A O 1
ATOM 2964 N N . ALA A 1 428 ? -10.633 -21.948 24.781 1.00 91.25 428 ALA A N 1
ATOM 2965 C CA . ALA A 1 428 ? -11.055 -21.971 26.179 1.00 91.25 428 ALA A CA 1
ATOM 2966 C C . ALA A 1 428 ? -11.109 -20.567 26.804 1.00 91.25 428 ALA A C 1
ATOM 2968 O O . ALA A 1 428 ? -11.874 -20.344 27.735 1.00 91.25 428 ALA A O 1
ATOM 2969 N N . ASP A 1 429 ? -10.311 -19.632 26.281 1.00 92.00 429 ASP A N 1
ATOM 2970 C CA . ASP A 1 429 ? -10.246 -18.256 26.759 1.00 92.00 429 ASP A CA 1
ATOM 2971 C C . ASP A 1 429 ? -9.993 -17.276 25.597 1.00 92.00 429 ASP A C 1
ATOM 2973 O O . ASP A 1 429 ? -9.162 -17.513 24.710 1.00 92.00 429 ASP A O 1
ATOM 2977 N N . ARG A 1 430 ? -10.738 -16.166 25.595 1.00 95.75 430 ARG A N 1
ATOM 2978 C CA . ARG A 1 430 ? -10.649 -15.087 24.601 1.00 95.75 430 ARG A CA 1
ATOM 2979 C C . ARG A 1 430 ? -10.481 -13.698 25.224 1.00 95.75 430 ARG A C 1
ATOM 2981 O O . ARG A 1 430 ? -10.290 -12.742 24.467 1.00 95.75 430 ARG A O 1
ATOM 2988 N N . VAL A 1 431 ? -10.567 -13.546 26.544 1.00 96.12 431 VAL A N 1
ATOM 2989 C CA . VAL A 1 431 ? -10.640 -12.237 27.210 1.00 96.12 431 VAL A CA 1
ATOM 2990 C C . VAL A 1 431 ? -9.652 -12.191 28.367 1.00 96.12 431 VAL A C 1
ATOM 2992 O O . VAL A 1 431 ? -9.401 -13.185 29.019 1.00 96.12 431 VAL A O 1
ATOM 2995 N N . ASN A 1 432 ? -9.056 -11.029 28.617 1.00 96.12 432 ASN A N 1
ATOM 2996 C CA . ASN A 1 432 ? -8.186 -10.858 29.774 1.00 96.12 432 ASN A CA 1
ATOM 2997 C C . ASN A 1 432 ? -8.985 -10.974 31.088 1.00 96.12 432 ASN A C 1
ATOM 2999 O O . ASN A 1 432 ? -9.801 -10.099 31.373 1.00 96.12 432 ASN A O 1
ATOM 3003 N N . ASP A 1 433 ? -8.686 -11.984 31.908 1.00 94.44 433 ASP A N 1
ATOM 3004 C CA . ASP A 1 433 ? -9.320 -12.219 33.217 1.00 94.44 433 ASP A CA 1
ATOM 3005 C C . ASP A 1 433 ? -9.193 -11.042 34.199 1.00 94.44 433 ASP A C 1
ATOM 3007 O O . ASP A 1 433 ? -10.033 -10.864 35.081 1.00 94.44 433 ASP A O 1
ATOM 3011 N N . ALA A 1 434 ? -8.146 -10.222 34.063 1.00 96.62 434 ALA A N 1
ATOM 3012 C CA . ALA A 1 434 ? -7.919 -9.060 34.921 1.00 96.62 434 ALA A CA 1
ATOM 3013 C C . ALA A 1 434 ? -8.593 -7.775 34.406 1.00 96.62 434 ALA A C 1
ATOM 3015 O O . ALA A 1 434 ? -8.598 -6.766 35.115 1.00 96.62 434 ALA A O 1
ATOM 3016 N N . ALA A 1 435 ? -9.129 -7.770 33.181 1.00 97.62 435 ALA A N 1
ATOM 3017 C CA . ALA A 1 435 ? -9.739 -6.580 32.602 1.00 97.62 435 ALA A CA 1
ATOM 3018 C C . ALA A 1 435 ? -11.149 -6.360 33.181 1.00 97.62 435 ALA A C 1
ATOM 3020 O O . ALA A 1 435 ? -12.019 -7.217 33.011 1.00 97.62 435 ALA A O 1
ATOM 3021 N N . PRO A 1 436 ? -11.437 -5.210 33.822 1.00 98.12 436 PRO A N 1
ATOM 3022 C CA . PRO A 1 436 ? -12.794 -4.893 34.235 1.00 98.12 436 PRO A CA 1
ATOM 3023 C C . PRO A 1 436 ? -13.703 -4.764 33.008 1.00 98.12 436 PRO A C 1
ATOM 3025 O O . PRO A 1 436 ? -13.328 -4.143 32.008 1.00 98.12 436 PRO A O 1
ATOM 3028 N N . ILE A 1 437 ? -14.911 -5.323 33.115 1.00 98.00 437 ILE A N 1
ATOM 3029 C CA . ILE A 1 437 ? -15.936 -5.279 32.069 1.00 98.00 437 ILE A CA 1
ATOM 3030 C C . ILE A 1 437 ? -17.114 -4.430 32.550 1.00 98.00 437 ILE A C 1
ATOM 3032 O O . ILE A 1 437 ? -17.784 -4.779 33.521 1.00 98.00 437 ILE A O 1
ATOM 3036 N N . ALA A 1 438 ? -17.382 -3.322 31.860 1.00 98.31 438 ALA A N 1
ATOM 3037 C CA . ALA A 1 438 ? -18.537 -2.465 32.105 1.00 98.31 438 ALA A CA 1
ATOM 3038 C C . ALA A 1 438 ? -19.622 -2.714 31.047 1.00 98.31 438 ALA A C 1
ATOM 3040 O O . ALA A 1 438 ? -19.350 -2.670 29.849 1.00 98.31 438 ALA A O 1
ATOM 3041 N N . LEU A 1 439 ? -20.862 -2.950 31.489 1.00 98.06 439 LEU A N 1
ATOM 3042 C CA . LEU A 1 439 ? -22.022 -3.170 30.619 1.00 98.06 439 LEU A CA 1
ATOM 3043 C C . LEU A 1 439 ? -23.031 -2.032 30.797 1.00 98.06 439 LEU A C 1
ATOM 3045 O O . LEU A 1 439 ? -23.586 -1.850 31.879 1.00 98.06 439 LEU A O 1
ATOM 3049 N N . ARG A 1 440 ? -23.304 -1.279 29.730 1.00 97.31 440 ARG A N 1
ATOM 3050 C CA . ARG A 1 440 ? -24.264 -0.164 29.719 1.00 97.31 440 ARG A CA 1
ATOM 3051 C C . ARG A 1 440 ? -25.312 -0.417 28.643 1.00 97.31 440 ARG A C 1
ATOM 3053 O O . ARG A 1 440 ? -25.112 -0.062 27.488 1.00 97.31 440 ARG A O 1
ATOM 3060 N N . GLY A 1 441 ? -26.389 -1.119 29.005 1.00 96.50 441 GLY A N 1
ATOM 3061 C CA . GLY A 1 441 ? -27.411 -1.556 28.040 1.00 96.50 441 GLY A CA 1
ATOM 3062 C C . GLY A 1 441 ? -26.869 -2.515 26.969 1.00 96.50 441 GLY A C 1
ATOM 3063 O O . GLY A 1 441 ? -27.365 -2.528 25.848 1.00 96.50 441 GLY A O 1
ATOM 3064 N N . ALA A 1 442 ? -25.809 -3.257 27.297 1.00 98.12 442 ALA A N 1
ATOM 3065 C CA . ALA A 1 442 ? -25.051 -4.096 26.376 1.00 98.12 442 ALA A CA 1
ATOM 3066 C C . ALA A 1 442 ? -25.383 -5.587 26.521 1.00 98.12 442 ALA A C 1
ATOM 3068 O O . ALA A 1 442 ? -25.920 -6.023 27.537 1.00 98.12 442 ALA A O 1
ATOM 3069 N N . THR A 1 443 ? -25.005 -6.369 25.509 1.00 98.19 443 THR A N 1
ATOM 3070 C CA . THR A 1 443 ? -25.087 -7.835 25.507 1.00 98.19 443 THR A CA 1
ATOM 3071 C C . THR A 1 443 ? -23.684 -8.434 25.437 1.00 98.19 443 THR A C 1
ATOM 3073 O O . THR A 1 443 ? -22.847 -7.984 24.653 1.00 98.19 443 THR A O 1
ATOM 3076 N N . PHE A 1 444 ? -23.423 -9.473 26.229 1.00 97.56 444 PHE A N 1
ATOM 3077 C CA . PHE A 1 444 ? -22.176 -10.230 26.164 1.00 97.56 444 PHE A CA 1
ATOM 3078 C C . PHE A 1 444 ? -22.488 -11.724 26.042 1.00 97.56 444 PHE A C 1
ATOM 3080 O O . PHE A 1 444 ? -23.027 -12.326 26.966 1.00 97.56 444 PHE A O 1
ATOM 3087 N N . ASN A 1 445 ? -22.182 -12.299 24.879 1.00 96.81 445 ASN A N 1
ATOM 3088 C CA . ASN A 1 445 ? -22.530 -13.670 24.524 1.00 96.81 445 ASN A CA 1
ATOM 3089 C C . ASN A 1 445 ? -21.308 -14.590 24.545 1.00 96.81 445 ASN A C 1
ATOM 3091 O O . ASN A 1 445 ? -20.258 -14.256 23.991 1.00 96.81 445 ASN A O 1
ATOM 3095 N N . PHE A 1 446 ? -21.509 -15.792 25.079 1.00 94.12 446 PHE A N 1
ATOM 3096 C CA . PHE A 1 446 ? -20.577 -16.912 25.015 1.00 94.12 446 PHE A CA 1
ATOM 3097 C C . PHE A 1 446 ? -21.257 -18.039 24.246 1.00 94.12 446 PHE A C 1
ATOM 3099 O O . PHE A 1 446 ? -22.296 -18.539 24.673 1.00 94.12 446 PHE A O 1
ATOM 3106 N N . THR A 1 447 ? -20.693 -18.421 23.104 1.00 93.25 447 THR A N 1
ATOM 3107 C CA . THR A 1 447 ? -21.265 -19.463 22.248 1.00 93.25 447 THR A CA 1
ATOM 3108 C C . THR A 1 447 ? -20.292 -20.627 22.183 1.00 93.25 447 THR A C 1
ATOM 3110 O O . THR A 1 447 ? -19.255 -20.530 21.529 1.00 93.25 447 THR A O 1
ATOM 3113 N N . GLY A 1 448 ? -20.614 -21.708 22.894 1.00 90.31 448 GLY A N 1
ATOM 3114 C CA . GLY A 1 448 ? -19.845 -22.951 22.856 1.00 90.31 448 GLY A CA 1
ATOM 3115 C C . GLY A 1 448 ? -20.040 -23.718 21.547 1.00 90.31 448 GLY A C 1
ATOM 3116 O O . GLY A 1 448 ? -20.948 -23.425 20.769 1.00 90.31 448 GLY A O 1
ATOM 3117 N N . ARG A 1 449 ? -19.186 -24.716 21.323 1.00 87.56 449 ARG A N 1
ATOM 3118 C CA . ARG A 1 449 ? -19.360 -25.717 20.267 1.00 87.56 449 ARG A CA 1
ATOM 3119 C C . ARG A 1 449 ? -20.190 -26.888 20.801 1.00 87.56 449 ARG A C 1
ATOM 3121 O O . ARG A 1 449 ? -19.979 -27.291 21.943 1.00 87.56 449 ARG A O 1
ATOM 3128 N N . ALA A 1 450 ? -21.130 -27.379 19.992 1.00 78.69 450 ALA A N 1
ATOM 3129 C CA . ALA A 1 450 ? -21.930 -28.568 20.296 1.00 78.69 450 ALA A CA 1
ATOM 3130 C C . ALA A 1 450 ? -21.135 -29.867 20.122 1.00 78.69 450 ALA A C 1
ATOM 3132 O O . ALA A 1 450 ? -20.282 -29.911 19.202 1.00 78.69 450 ALA A O 1
#

Nearest PDB structures (foldseek):
  5awf-assembly2_E  TM=1.385E-01  e=5.756E-01  Escherichia coli K-12
  4dn7-assembly1_B  TM=1.315E-01  e=4.739E-01  Methanosarcina mazei Go1

Solvent-accessible surface area (backbone atoms only — not comparable to full-atom values): 19602 Å² total; per-residue (Å²): 113,47,78,47,78,34,34,59,80,46,72,35,73,49,78,40,66,62,62,85,64,62,55,15,60,39,44,38,33,30,39,25,22,74,56,9,19,15,36,42,36,32,51,47,43,40,80,82,39,40,77,42,16,26,49,41,70,48,78,74,32,37,51,30,33,37,38,43,26,5,23,49,30,47,50,75,86,35,61,32,14,6,38,43,34,23,61,6,91,84,47,14,48,60,38,38,53,33,40,27,50,78,73,30,26,30,42,26,28,31,49,50,27,26,17,21,46,35,71,79,61,90,45,80,31,50,20,24,41,58,41,32,58,34,18,54,34,49,42,18,53,68,53,82,57,24,34,34,63,70,58,47,87,50,70,40,18,26,28,32,31,58,57,62,71,33,72,40,83,61,64,43,41,22,16,29,41,39,32,30,75,37,16,30,38,37,34,28,78,93,19,39,43,28,37,35,21,15,23,36,38,32,37,67,89,15,60,26,44,37,31,42,26,31,44,40,38,40,58,93,33,32,36,39,24,40,33,16,49,8,33,37,38,33,29,34,27,39,35,39,17,39,40,62,92,49,62,5,41,17,36,34,35,28,38,73,18,41,39,34,39,37,48,18,49,42,86,49,88,94,38,46,87,70,41,63,28,54,42,25,9,22,39,35,26,15,20,17,34,43,33,32,60,30,43,71,29,42,57,27,62,60,19,36,40,36,36,14,34,66,7,30,41,30,29,46,36,18,36,42,43,26,30,26,64,34,32,90,38,82,40,60,66,49,14,11,40,37,36,19,85,39,65,62,10,35,46,34,30,37,29,38,95,52,74,32,31,29,3,31,30,44,29,46,39,24,30,42,36,39,35,34,64,28,40,38,38,32,15,18,50,27,53,18,47,24,43,36,38,36,33,38,29,36,39,33,32,25,34,61,18,26,46,55,35,28,56,26,38,39,29,40,49,11,32,44,33,44,36,27,55,84,41,92,33,80,64,98,74,42,61,30,89,85,29,56,76,46,74,46,85,41,48,80,47,81,39,67,61,134

Radius of gyration: 22.8 Å; Cα contacts (8 Å, |Δi|>4): 1609; chains: 1; bounding box: 48×61×62 Å

pLDDT: mean 92.27, std 9.81, range [52.28, 98.88]